Protein AF-A0A925AZQ9-F1 (afdb_monomer_lite)

Sequence (513 aa):
MSLEEAVDRLRGKPGSKITVWVKRKKWPEPHKFTLTRAIIKIQSVASRLLASSVGYVRIKNFQANTFDDLHQHLDQLRRKNKGELKGLVLDLRNNPGGLLDQAILVSDRFIDRGPLVITVGEGNRKRDVKSAHSQGTEAPYPMAVLVNSGSASASEIVAGALKNHDRAVIVGQQTFGKGSVQVLYDFKDHSALKLTIAQYLTPGDISIQGVGITPDVAVQPASIEGHDVHVLVADDAMREKDLEHHLDVPQIVRESEEVVEATKPAASSTPSVTIVHLAEATKDDDNKPQSDDDSDAPNEFVYDFDVQLGHDLVTNARSADRKKIIADSKAVFLQRAEEQESRVVRKLETLGVDWSTAAKDIEKNARADVSVDLAMSAPGGEAGKPVLAGETVTFTATVRNTGNSVLHRVYGISQSENPLFKNLEFPFGKLAPGASRTWTTEVKLPREMSARADEVTLTVGDQQQRVTGLKTALVVSIDEQKKPRFAYSMWIDDRAAGNGDGVLQVGEKVNLM

pLDDT: mean 84.39, std 16.72, range [23.28, 98.75]

Secondary structure (DSSP, 8-state):
--HHHHHHHH--STT-EEEEEE--TT-SSPEEEEEEP-------EEEEE-GGGEEEEEE-SB-TTHHHHHHHHHHHHHHHHTS--SEEEEE-TT---B-HHHHHHHHHTT--SEEEEEEEEGGG--EEEEEE-STTPPP---EEEEE-TT--THHHHHHHHHHHTT--EEEESPP----EEEEEEE-TTS-EEEEEEEEEEETTTEE-TTT----SEEEEEEEEETTEEESS-S--S--GGGSTTPPPPP--S---TTSTTT-SS-S-SS-SEEEEEE----TT-SS----TTGGGS--PPP--HHHHHHHHHHHH-SSS-HHHHHHHHHHHHHHHHHHHHHHHHHHHHHTT---PPPPS---TT----EEEEEEEE-TTPPTTSPEETTSEEEEEEEEEE-SSS-EEEEEEEEE-SSGGGSS-EEEEEEE-TT-EEEEEEEEEPPTTPPSEEEEEEEEEE-TTS-S-SEEEEEEEEEEPP----------EE-TTTS-SSS---TT--PEE-

Foldseek 3Di:
DDPVVVVVLVDDDAQDKDWDFDDDPPDPGTDIDIDGHHDDDLLQKDWDQDPPQEIEMEGQEQDPCSLVSVVVRLVVSCVVSVHAGQEYEYEQELYAYYDLVSLLSLLLQADAWDFLKWKAFPPSPDIDTRIHHNPNHGDLAAYEYEYAQNRHDSSLSSVLSCVVRLQYFYEEYFYQQQQWDWDWDADPVRDIDTDTGIGMAGPVRHHSHLNGDGGLEYEAEWEDDQQQTDQPDRDLDHHLVNDDPGDDDDPPPDPDVVCVVVPPPPDPPDHNHYAYAYDDDDVPPPDDDPDPPPSPDPPDDDCDPRVVLRVQLSSQAPGSRNVSSCVSCVVVRVVNRVVRVVVVQVSCVVSVARQDDDDPDDDDQWAFDKDKDKAKDWVPDDGPDADEAQTKMKIKMKMFGQTQAKFAQKKKAKPKPDSQQGGRIGGNGIHHHGDMDMGMDMTGGHQADAWDKMKIKIQIAGPVRSRPDDIDIDIHTYHHDDDPDDDDDWQKPCPPFHDRPRDDDPPTDIDTD

Radius of gyration: 27.96 Å; chains: 1; bounding box: 71×74×71 Å

Structure (mmCIF, N/CA/C/O backbone):
data_AF-A0A925AZQ9-F1
#
_entry.id   AF-A0A925AZQ9-F1
#
loop_
_atom_site.group_PDB
_atom_site.id
_atom_site.type_symbol
_atom_site.label_atom_id
_atom_site.label_alt_id
_atom_site.label_comp_id
_atom_site.label_asym_id
_atom_site.label_entity_id
_atom_site.label_seq_id
_atom_site.pdbx_PDB_ins_code
_atom_site.Cartn_x
_atom_site.Cartn_y
_atom_site.Cartn_z
_atom_site.occupancy
_atom_site.B_iso_or_equiv
_atom_site.auth_seq_id
_atom_site.auth_comp_id
_atom_site.auth_asym_id
_atom_site.auth_atom_id
_atom_site.pdbx_PDB_model_num
ATOM 1 N N . MET A 1 1 ? 10.868 35.696 13.164 1.00 69.81 1 MET A N 1
ATOM 2 C CA . MET A 1 1 ? 9.933 34.794 13.854 1.00 69.81 1 MET A CA 1
ATOM 3 C C . MET A 1 1 ? 10.154 33.416 13.281 1.00 69.81 1 MET A C 1
ATOM 5 O O . MET A 1 1 ? 10.025 33.275 12.067 1.00 69.81 1 MET A O 1
ATOM 9 N N . SER A 1 2 ? 10.550 32.458 14.114 1.00 75.19 2 SER A N 1
ATOM 10 C CA . SER A 1 2 ? 10.590 31.046 13.720 1.00 75.19 2 SER A CA 1
ATOM 11 C C . SER A 1 2 ? 9.164 30.496 13.563 1.00 75.19 2 SER A C 1
ATOM 13 O O . SER A 1 2 ? 8.198 31.118 14.010 1.00 75.19 2 SER A O 1
ATOM 15 N N . LEU A 1 3 ? 9.007 29.339 12.914 1.00 64.19 3 LEU A N 1
ATOM 16 C CA . LEU A 1 3 ? 7.699 28.682 12.801 1.00 64.19 3 LEU A CA 1
ATOM 17 C C . LEU A 1 3 ? 7.110 28.376 14.186 1.00 64.19 3 LEU A C 1
ATOM 19 O O . LEU A 1 3 ? 5.935 28.631 14.429 1.00 64.19 3 LEU A O 1
ATOM 23 N N . GLU A 1 4 ? 7.945 27.898 15.101 1.00 71.25 4 GLU A N 1
ATOM 24 C CA . GLU A 1 4 ? 7.558 27.544 16.466 1.00 71.25 4 GLU A CA 1
ATOM 25 C C . GLU A 1 4 ? 7.037 28.762 17.246 1.00 71.25 4 GLU A C 1
ATOM 27 O O . GLU A 1 4 ? 5.919 28.741 17.758 1.00 71.25 4 GLU A O 1
ATOM 32 N N . GLU A 1 5 ? 7.753 29.892 17.192 1.00 75.44 5 GLU A N 1
ATOM 33 C CA . GLU A 1 5 ? 7.300 31.158 17.787 1.00 75.44 5 GLU A CA 1
ATOM 34 C C . GLU A 1 5 ? 5.970 31.649 17.192 1.00 75.44 5 GLU A C 1
ATOM 36 O O . GLU A 1 5 ? 5.147 32.259 17.885 1.00 75.44 5 GLU A O 1
ATOM 41 N N . ALA A 1 6 ? 5.755 31.419 15.893 1.00 79.00 6 ALA A N 1
ATOM 42 C CA . ALA A 1 6 ? 4.503 31.761 15.231 1.00 79.00 6 ALA A CA 1
ATOM 43 C C . ALA A 1 6 ? 3.353 30.897 15.760 1.00 79.00 6 ALA A C 1
ATOM 45 O O . ALA A 1 6 ? 2.303 31.432 16.122 1.00 79.00 6 ALA A O 1
ATOM 46 N N . VAL A 1 7 ? 3.560 29.581 15.847 1.00 81.56 7 VAL A N 1
ATOM 47 C CA . VAL A 1 7 ? 2.577 28.611 16.346 1.00 81.56 7 VAL A CA 1
ATOM 48 C C . VAL A 1 7 ? 2.203 28.901 17.798 1.00 81.56 7 VAL A C 1
ATOM 50 O O . VAL A 1 7 ? 1.014 28.922 18.125 1.00 81.56 7 VAL A O 1
ATOM 53 N N . ASP A 1 8 ? 3.172 29.216 18.653 1.00 83.75 8 ASP A N 1
ATOM 54 C CA . ASP A 1 8 ? 2.912 29.536 20.059 1.00 83.75 8 ASP A CA 1
ATOM 55 C C . ASP A 1 8 ? 2.076 30.805 20.225 1.00 83.75 8 ASP A C 1
ATOM 57 O O . ASP A 1 8 ? 1.150 30.847 21.038 1.00 83.75 8 ASP A O 1
ATOM 61 N N . ARG A 1 9 ? 2.319 31.826 19.392 1.00 86.38 9 ARG A N 1
ATOM 62 C CA . ARG A 1 9 ? 1.476 33.033 19.350 1.00 86.38 9 ARG A CA 1
ATOM 63 C C . ARG A 1 9 ? 0.076 32.741 18.812 1.00 86.38 9 ARG A C 1
ATOM 65 O O . ARG A 1 9 ? -0.893 33.360 19.268 1.00 86.38 9 ARG A O 1
ATOM 72 N N . LEU A 1 10 ? -0.047 31.819 17.852 1.00 88.31 10 LEU A N 1
ATOM 73 C CA . LEU A 1 10 ? -1.330 31.366 17.306 1.00 88.31 10 LEU A CA 1
ATOM 74 C C . LEU A 1 10 ? -2.154 30.596 18.348 1.00 88.31 10 LEU A C 1
ATOM 76 O O . LEU A 1 10 ? -3.374 30.773 18.411 1.00 88.31 10 LEU A O 1
ATOM 80 N N . ARG A 1 11 ? -1.511 29.809 19.215 1.00 87.00 11 ARG A N 1
ATOM 81 C CA . ARG A 1 11 ? -2.150 29.073 20.317 1.00 87.00 11 ARG A CA 1
ATOM 82 C C . ARG A 1 11 ? -2.570 29.998 21.467 1.00 87.00 11 ARG A C 1
ATOM 84 O O . ARG A 1 11 ? -2.175 31.155 21.566 1.00 87.00 11 ARG A O 1
ATOM 91 N N . GLY A 1 12 ? -3.494 29.520 22.298 1.00 90.06 12 GLY A N 1
ATOM 92 C CA . GLY A 1 12 ? -4.043 30.279 23.422 1.00 90.06 12 GLY A CA 1
ATOM 93 C C . GLY A 1 12 ? -5.371 29.713 23.914 1.00 90.06 12 GLY A C 1
ATOM 94 O O . GLY A 1 12 ? -5.919 28.781 23.328 1.00 90.06 12 GLY A O 1
ATOM 95 N N . LYS A 1 13 ? -5.908 30.291 24.993 1.00 90.88 13 LYS A N 1
ATOM 96 C CA . LYS A 1 13 ? -7.135 29.803 25.639 1.00 90.88 13 LYS A CA 1
ATOM 97 C C . LYS A 1 13 ? -8.304 29.721 24.636 1.00 90.88 13 LYS A C 1
ATOM 99 O O . LYS A 1 13 ? -8.542 30.712 23.934 1.00 90.88 13 LYS A O 1
ATOM 104 N N . PRO A 1 14 ? -9.061 28.608 24.582 1.00 90.62 14 PRO A N 1
ATOM 105 C CA . PRO A 1 14 ? -10.276 28.524 23.775 1.00 90.62 14 PRO A CA 1
ATOM 106 C C . PRO A 1 14 ? -11.231 29.695 24.056 1.00 90.62 14 PRO A C 1
ATOM 108 O O . PRO A 1 14 ? -11.386 30.123 25.199 1.00 90.62 14 PRO A O 1
ATOM 111 N N . GLY A 1 15 ? -11.828 30.249 23.003 1.00 91.19 15 GLY A N 1
ATOM 112 C CA . GLY A 1 15 ? -12.680 31.440 23.034 1.00 91.19 15 GLY A CA 1
ATOM 113 C C . GLY A 1 15 ? -11.932 32.780 22.994 1.00 91.19 15 GLY A C 1
ATOM 114 O O . GLY A 1 15 ? -12.555 33.811 22.746 1.00 91.19 15 GLY A O 1
ATOM 115 N N . SER A 1 16 ? -10.609 32.805 23.201 1.00 95.38 16 SER A N 1
ATOM 116 C CA . SER A 1 16 ? -9.822 34.039 23.054 1.00 95.38 16 SER A CA 1
ATOM 117 C C . SER A 1 16 ? -9.673 34.440 21.583 1.00 95.38 16 SER A C 1
ATOM 119 O O . SER A 1 16 ? -9.720 33.598 20.688 1.00 95.38 16 SER A O 1
ATOM 121 N N . LYS A 1 17 ? -9.474 35.734 21.319 1.00 94.81 17 LYS A N 1
ATOM 122 C CA . LYS A 1 17 ? -9.283 36.253 19.960 1.00 94.81 17 LYS A CA 1
ATOM 123 C C . LYS A 1 17 ? -7.802 36.386 19.620 1.00 94.81 17 LYS A C 1
ATOM 125 O O . LYS A 1 17 ? -6.981 36.684 20.486 1.00 94.81 17 LYS A O 1
ATOM 130 N N . ILE A 1 18 ? -7.481 36.215 18.346 1.00 94.50 18 ILE A N 1
ATOM 131 C CA . ILE A 1 18 ? -6.175 36.516 17.769 1.00 94.50 18 ILE A CA 1
ATOM 132 C C . ILE A 1 18 ? -6.354 37.281 16.464 1.00 94.50 18 ILE A C 1
ATOM 134 O O . ILE A 1 18 ? -7.295 37.042 15.713 1.00 94.50 18 ILE A O 1
ATOM 138 N N . THR A 1 19 ? -5.455 38.223 16.203 1.00 94.56 19 THR A N 1
ATOM 139 C CA . THR A 1 19 ? -5.365 38.900 14.911 1.00 94.56 19 THR A CA 1
ATOM 140 C C . THR A 1 19 ? -4.221 38.302 14.105 1.00 94.56 19 THR A C 1
ATOM 142 O O . THR A 1 19 ? -3.089 38.298 14.580 1.00 94.56 19 THR A O 1
ATOM 145 N N . VAL A 1 20 ? -4.500 37.875 12.876 1.00 92.69 20 VAL A N 1
ATOM 146 C CA . VAL A 1 20 ? -3.485 37.458 11.900 1.00 92.69 20 VAL A CA 1
ATOM 147 C C . VAL A 1 20 ? -3.567 38.335 10.655 1.00 92.69 20 VAL A C 1
ATOM 149 O O . VAL A 1 20 ? -4.651 38.753 10.250 1.00 92.69 20 VAL A O 1
ATOM 152 N N . TRP A 1 21 ? -2.419 38.629 10.050 1.00 90.31 21 TRP A N 1
ATOM 153 C CA . TRP A 1 21 ? -2.337 39.344 8.778 1.00 90.31 21 TRP A CA 1
ATOM 154 C C . TRP A 1 21 ? -1.958 38.353 7.681 1.00 90.31 21 TRP A C 1
ATOM 156 O O . TRP A 1 21 ? -0.914 37.713 7.766 1.00 90.31 21 TRP A O 1
ATOM 166 N N . VAL A 1 22 ? -2.803 38.207 6.661 1.00 89.19 22 VAL A N 1
ATOM 167 C CA . VAL A 1 22 ? -2.626 37.212 5.592 1.00 89.19 22 VAL A CA 1
ATOM 168 C C . VAL A 1 22 ? -2.345 37.921 4.274 1.00 89.19 22 VAL A C 1
ATOM 170 O O . VAL A 1 22 ? -3.140 38.749 3.830 1.00 89.19 22 VAL A O 1
ATOM 173 N N . LYS A 1 23 ? -1.234 37.571 3.618 1.00 84.50 23 LYS A N 1
ATOM 174 C CA . LYS A 1 23 ? -0.902 38.016 2.258 1.00 84.50 23 LYS A CA 1
ATOM 175 C C . LYS A 1 23 ? -1.227 36.901 1.265 1.00 84.50 23 LYS A C 1
ATOM 177 O O . LYS A 1 23 ? -0.815 35.763 1.456 1.00 84.50 23 LYS A O 1
ATOM 182 N N .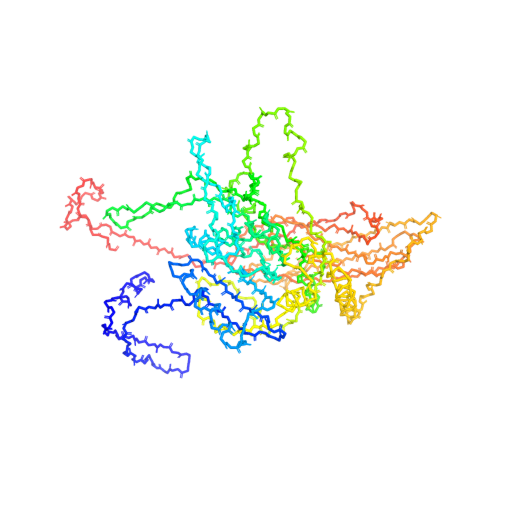 ARG A 1 24 ? -1.955 37.220 0.193 1.00 85.94 24 ARG A N 1
ATOM 183 C CA . ARG A 1 24 ? -2.268 36.291 -0.909 1.00 85.94 24 ARG A CA 1
ATOM 184 C C . ARG A 1 24 ? -1.699 36.839 -2.214 1.00 85.94 24 ARG A C 1
ATOM 186 O O . ARG A 1 24 ? -1.595 38.050 -2.364 1.00 85.94 24 ARG A O 1
ATOM 193 N N . LYS A 1 25 ? -1.395 35.971 -3.188 1.00 80.81 25 LYS A N 1
ATOM 194 C CA . LYS A 1 25 ? -0.791 36.359 -4.486 1.00 80.81 25 LYS A CA 1
ATOM 195 C C . LYS A 1 25 ? -1.572 37.452 -5.237 1.00 80.81 25 LYS A C 1
ATOM 197 O O . LYS A 1 25 ? -0.973 38.242 -5.950 1.00 80.81 25 LYS A O 1
ATOM 202 N N . LYS A 1 26 ? -2.900 37.500 -5.071 1.00 88.06 26 LYS A N 1
ATOM 203 C CA . LYS A 1 26 ? -3.792 38.492 -5.699 1.00 88.06 26 LYS A CA 1
ATOM 204 C C . LYS A 1 26 ? -4.042 39.745 -4.844 1.00 88.06 26 LYS A C 1
ATOM 206 O O . LYS A 1 26 ? -4.837 40.585 -5.249 1.00 88.06 26 LYS A O 1
ATOM 211 N N . TRP A 1 27 ? -3.441 39.858 -3.658 1.00 88.56 27 TRP A N 1
ATOM 212 C CA . TRP A 1 27 ? -3.649 40.998 -2.762 1.00 88.56 27 TRP A CA 1
ATOM 213 C C . TRP A 1 27 ? -2.422 41.913 -2.747 1.00 88.56 27 TRP A C 1
ATOM 215 O O . TRP A 1 27 ? -1.321 41.423 -2.483 1.00 88.56 27 TRP A O 1
ATOM 225 N N . PRO A 1 28 ? -2.600 43.225 -2.997 1.00 84.25 28 PRO A N 1
ATOM 226 C CA . PRO A 1 28 ? -1.496 44.181 -2.973 1.00 84.25 28 PRO A CA 1
ATOM 227 C C . PRO A 1 28 ? -0.906 44.337 -1.563 1.00 84.25 28 PRO A C 1
ATOM 229 O O . PRO A 1 28 ? 0.305 44.483 -1.422 1.00 84.25 28 PRO A O 1
ATOM 232 N N . GLU A 1 29 ? -1.732 44.202 -0.519 1.00 90.69 29 GLU A N 1
ATOM 233 C CA . GLU A 1 29 ? -1.330 44.314 0.888 1.00 90.69 29 GLU A CA 1
ATOM 234 C C . GLU A 1 29 ? -1.871 43.149 1.744 1.00 90.69 29 GLU A C 1
ATOM 236 O O . GLU A 1 29 ? -2.897 42.543 1.400 1.00 90.69 29 GLU A O 1
ATOM 241 N N . PRO A 1 30 ? -1.209 42.791 2.865 1.00 91.56 30 PRO A N 1
ATOM 242 C CA . PRO A 1 30 ? -1.745 41.828 3.823 1.00 91.56 30 PRO A CA 1
ATOM 243 C C . PRO A 1 30 ? -3.085 42.300 4.396 1.00 91.56 30 PRO A C 1
ATOM 245 O O . PRO A 1 30 ? -3.237 43.462 4.757 1.00 91.56 30 PRO A O 1
ATOM 248 N N . HIS A 1 31 ? -4.049 41.394 4.530 1.00 92.62 31 HIS A N 1
ATOM 249 C CA . HIS A 1 31 ? -5.352 41.706 5.120 1.00 92.62 31 HIS A CA 1
ATOM 250 C C . HIS A 1 31 ? -5.458 41.166 6.543 1.00 92.62 31 HIS A C 1
ATOM 252 O O . HIS A 1 31 ? -4.963 40.079 6.848 1.00 92.62 31 HIS A O 1
ATOM 258 N N . LYS A 1 32 ? -6.135 41.927 7.405 1.00 94.38 32 LYS A N 1
ATOM 259 C CA . LYS A 1 32 ? -6.333 41.613 8.821 1.00 94.38 32 LYS A CA 1
ATOM 260 C C . LYS A 1 32 ? -7.513 40.659 9.022 1.00 94.38 32 LYS A C 1
ATOM 262 O O . LYS A 1 32 ? -8.634 40.968 8.629 1.00 94.38 32 LYS A O 1
ATOM 267 N N . PHE A 1 33 ? -7.281 39.560 9.731 1.00 92.56 33 PHE A N 1
ATOM 268 C CA . PHE A 1 33 ? -8.297 38.601 10.159 1.00 92.56 33 PHE A CA 1
ATOM 269 C C . PHE A 1 33 ? -8.312 38.506 11.679 1.00 92.56 33 PHE A C 1
ATOM 271 O O . PHE A 1 33 ? -7.276 38.273 12.297 1.00 92.56 33 PHE A O 1
ATOM 278 N N . THR A 1 34 ? -9.490 38.663 12.286 1.00 94.12 34 THR A N 1
ATOM 279 C CA . THR A 1 34 ? -9.687 38.353 13.707 1.00 94.12 34 THR A CA 1
ATOM 280 C C . THR A 1 34 ? -10.293 36.962 13.812 1.00 94.12 34 THR A C 1
ATOM 282 O O . THR A 1 34 ? -11.435 36.760 13.407 1.00 94.12 34 THR A O 1
ATOM 285 N N . LEU A 1 35 ? -9.532 36.017 14.351 1.00 92.50 35 LEU A N 1
ATOM 286 C CA . LEU A 1 35 ? -9.951 34.637 14.562 1.00 92.50 35 LEU A CA 1
ATOM 287 C C . LEU A 1 35 ? -10.274 34.418 16.040 1.00 92.50 35 LEU A C 1
ATOM 289 O O . LEU A 1 35 ? -9.642 35.005 16.921 1.00 92.50 35 LEU A O 1
ATOM 293 N N . THR A 1 36 ? -11.241 33.550 16.315 1.00 93.12 36 THR A N 1
ATOM 294 C CA . THR A 1 36 ? -11.527 33.068 17.669 1.00 93.12 36 THR A CA 1
ATOM 295 C C . THR A 1 36 ? -10.881 31.700 17.824 1.00 93.12 36 THR A C 1
ATOM 297 O O . THR A 1 36 ? -11.175 30.793 17.050 1.00 93.12 36 THR A O 1
ATOM 300 N N . ARG A 1 37 ? -10.001 31.542 18.814 1.00 91.38 37 ARG A N 1
ATOM 301 C CA . ARG A 1 37 ? -9.370 30.256 19.118 1.00 91.38 37 ARG A CA 1
ATOM 302 C C . ARG A 1 37 ? -10.439 29.258 19.548 1.00 91.38 37 ARG A C 1
ATOM 304 O O . ARG A 1 37 ? -11.276 29.575 20.390 1.00 91.38 37 ARG A O 1
ATOM 311 N N . ALA A 1 38 ? -10.388 28.050 19.016 1.00 81.56 38 ALA A N 1
ATOM 312 C CA . ALA A 1 38 ? -11.286 26.963 19.380 1.00 81.56 38 ALA A CA 1
ATOM 313 C C . ALA A 1 38 ? -10.473 25.696 19.642 1.00 81.56 38 ALA A C 1
ATOM 315 O O . ALA A 1 38 ? -9.345 25.568 19.169 1.00 81.56 38 ALA A O 1
ATOM 316 N N . ILE A 1 39 ? -11.052 24.759 20.393 1.00 76.94 39 ILE A N 1
ATOM 317 C CA . ILE A 1 39 ? -10.522 23.396 20.440 1.00 76.94 39 ILE A CA 1
ATOM 318 C C . ILE A 1 39 ? -10.808 22.783 19.071 1.00 76.94 39 ILE A C 1
ATOM 320 O O . ILE A 1 39 ? -11.969 22.576 18.716 1.00 76.94 39 ILE A O 1
ATOM 324 N N . ILE A 1 40 ? -9.756 22.531 18.298 1.00 67.31 40 ILE A N 1
ATOM 325 C CA . ILE A 1 40 ? -9.873 21.854 17.011 1.00 67.31 40 ILE A CA 1
ATOM 326 C C . ILE A 1 40 ? -10.076 20.370 17.307 1.00 67.31 40 ILE A C 1
ATOM 328 O O . ILE A 1 40 ? -9.189 19.710 17.842 1.00 67.31 40 ILE A O 1
ATOM 332 N N . LYS A 1 41 ? -11.265 19.852 16.988 1.00 62.69 41 LYS A N 1
ATOM 333 C CA . LYS A 1 41 ? -11.512 18.411 16.960 1.00 62.69 41 LYS A CA 1
ATOM 334 C C . LYS A 1 41 ? -11.164 17.918 15.565 1.00 62.69 41 LYS A C 1
ATOM 336 O O . LYS A 1 41 ? -11.919 18.159 14.626 1.00 62.69 41 LYS A O 1
ATOM 341 N N . ILE A 1 42 ? -10.019 17.264 15.431 1.00 67.88 42 ILE A N 1
ATOM 342 C CA . ILE A 1 42 ? -9.674 16.565 14.197 1.00 67.88 42 ILE A CA 1
ATOM 343 C C . ILE A 1 42 ? -10.593 15.343 14.136 1.00 67.88 42 ILE A C 1
ATOM 345 O O . ILE A 1 42 ? -10.529 14.478 15.003 1.00 67.88 42 ILE A O 1
ATOM 349 N N . GLN A 1 43 ? -11.502 15.296 13.161 1.00 75.00 43 GLN A N 1
ATOM 350 C CA . GLN A 1 43 ? -12.379 14.137 12.987 1.00 75.00 43 GLN A CA 1
ATOM 351 C C . GLN A 1 43 ? -11.533 12.938 12.552 1.00 75.00 43 GLN A C 1
ATOM 353 O O . GLN A 1 43 ? -11.085 12.865 11.406 1.00 75.00 43 GLN A O 1
ATOM 358 N N . SER A 1 44 ? -11.300 12.021 13.490 1.00 84.44 44 SER A N 1
ATOM 359 C CA . SER A 1 44 ? -10.512 10.809 13.257 1.00 84.44 44 SER A CA 1
ATOM 360 C C . SER A 1 44 ? -11.309 9.731 12.518 1.00 84.44 44 SER A C 1
ATOM 362 O O . SER A 1 44 ? -10.714 8.899 11.835 1.00 84.44 44 SER A O 1
ATOM 364 N N . VAL A 1 45 ? -12.646 9.787 12.588 1.00 94.50 45 VAL A N 1
ATOM 365 C CA . VAL A 1 45 ? -13.559 8.826 11.962 1.00 94.50 45 VAL A CA 1
ATOM 366 C C . VAL A 1 45 ? -14.504 9.521 10.982 1.00 94.50 45 VAL A C 1
ATOM 368 O O . VAL A 1 45 ? -15.038 10.593 11.255 1.00 94.50 45 VAL A O 1
ATOM 371 N N . ALA A 1 46 ? -14.725 8.894 9.829 1.00 93.38 46 ALA A N 1
ATOM 372 C CA . ALA A 1 46 ? -15.756 9.272 8.868 1.00 93.38 46 ALA A CA 1
ATOM 373 C C . ALA A 1 46 ? -16.542 8.030 8.437 1.00 93.38 46 ALA A C 1
ATOM 375 O O . ALA A 1 46 ? -16.003 6.928 8.422 1.00 93.38 46 ALA A O 1
ATOM 376 N N . SER A 1 47 ? -17.811 8.188 8.054 1.00 96.12 47 SER A N 1
ATOM 377 C CA . SER A 1 47 ? -18.642 7.048 7.651 1.00 96.12 47 SER A CA 1
ATOM 378 C C . SER A 1 47 ? -19.619 7.371 6.531 1.00 96.12 47 SER A C 1
ATOM 380 O O . SER A 1 47 ? -20.173 8.473 6.489 1.00 96.12 47 SER A O 1
ATOM 382 N N . ARG A 1 48 ? -19.947 6.373 5.711 1.00 96.44 48 ARG A N 1
ATOM 383 C CA . ARG A 1 48 ? -20.973 6.458 4.668 1.00 96.44 48 ARG A CA 1
ATOM 384 C C . ARG A 1 48 ? -21.760 5.154 4.584 1.00 96.44 48 ARG A C 1
ATOM 386 O O . ARG A 1 48 ? -21.191 4.082 4.731 1.00 96.44 48 ARG A O 1
ATOM 393 N N . LEU A 1 49 ? -23.068 5.243 4.348 1.00 97.56 49 LEU A N 1
ATOM 394 C CA . LEU A 1 49 ? -23.870 4.067 4.011 1.00 97.56 49 LEU A CA 1
ATOM 395 C C . LEU A 1 49 ? -23.750 3.836 2.503 1.00 97.56 49 LEU A C 1
ATOM 397 O O . LEU A 1 49 ? -24.080 4.729 1.718 1.00 97.56 49 LEU A O 1
ATOM 401 N N . LEU A 1 50 ? -23.238 2.673 2.120 1.00 97.38 50 LEU A N 1
ATOM 402 C CA . LEU A 1 50 ? -23.139 2.224 0.737 1.00 97.38 50 LEU A CA 1
ATOM 403 C C . LEU A 1 50 ? -24.412 1.465 0.334 1.00 97.38 50 LEU A C 1
ATOM 405 O O . LEU A 1 50 ? -25.305 1.211 1.149 1.00 97.38 50 LEU A O 1
ATOM 409 N N . ALA A 1 51 ? -24.497 1.097 -0.944 1.00 94.88 51 ALA A N 1
ATOM 410 C CA . ALA A 1 51 ? -25.565 0.236 -1.437 1.00 94.88 51 ALA A CA 1
ATOM 411 C C . ALA A 1 51 ? -25.595 -1.112 -0.688 1.00 94.88 51 ALA A C 1
ATOM 413 O O . ALA A 1 51 ? -24.610 -1.528 -0.075 1.00 94.88 51 ALA A O 1
ATOM 414 N N . SER A 1 52 ? -26.734 -1.806 -0.751 1.00 95.75 52 SER A N 1
ATOM 415 C CA . SER A 1 52 ? -26.914 -3.140 -0.152 1.00 95.75 52 SER A CA 1
ATOM 416 C C . SER A 1 52 ? -26.729 -3.197 1.371 1.00 95.75 52 SER A C 1
ATOM 418 O O . SER A 1 52 ? -26.362 -4.239 1.906 1.00 95.75 52 SER A O 1
ATOM 420 N N . SER A 1 53 ? -27.030 -2.102 2.081 1.00 96.94 53 SER A N 1
ATOM 421 C CA . SER A 1 53 ? -26.940 -2.024 3.551 1.00 96.94 53 SER A CA 1
ATOM 422 C C . SER A 1 53 ? -25.524 -2.241 4.098 1.00 96.94 53 SER A C 1
ATOM 424 O O . SER A 1 53 ? -25.357 -2.750 5.207 1.00 96.94 53 SER A O 1
ATOM 426 N N . VAL A 1 54 ? -24.506 -1.862 3.324 1.00 98.31 54 VAL A N 1
ATOM 427 C CA . VAL A 1 54 ? -23.099 -1.968 3.723 1.00 98.31 54 VAL A CA 1
ATOM 428 C C . VAL A 1 54 ? -22.630 -0.649 4.326 1.00 98.31 54 VAL A C 1
ATOM 430 O O . VAL A 1 54 ? -22.772 0.414 3.722 1.00 98.31 54 VAL A O 1
ATOM 433 N N . GLY A 1 55 ? -22.058 -0.705 5.525 1.00 98.31 55 GLY A N 1
ATOM 434 C CA . GLY A 1 55 ? -21.378 0.437 6.123 1.00 98.31 55 GLY A CA 1
ATOM 435 C C . GLY A 1 55 ? -19.983 0.620 5.530 1.00 98.31 55 GLY A C 1
ATOM 436 O O . GLY A 1 55 ? -19.261 -0.349 5.330 1.00 98.31 55 GLY A O 1
ATOM 437 N N . TYR A 1 56 ? -19.582 1.861 5.296 1.00 98.56 56 TYR A N 1
ATOM 438 C CA . TYR A 1 56 ? -18.188 2.248 5.112 1.00 98.56 56 TYR A CA 1
ATOM 439 C C . TYR A 1 56 ? -17.780 3.128 6.285 1.00 98.56 56 TYR A C 1
ATOM 441 O O . TYR A 1 56 ? -18.480 4.097 6.598 1.00 98.56 56 TYR A O 1
ATOM 449 N N . VAL A 1 57 ? -16.658 2.807 6.920 1.00 98.31 57 VAL A N 1
ATOM 450 C CA . VAL A 1 57 ? -16.069 3.600 7.997 1.00 98.31 57 VAL A CA 1
ATOM 451 C C . VAL A 1 57 ? -14.583 3.762 7.727 1.00 98.31 57 VAL A C 1
ATOM 453 O O . VAL A 1 57 ? -13.895 2.775 7.517 1.00 98.31 57 VAL A O 1
ATOM 456 N N . ARG A 1 58 ? -14.080 4.992 7.772 1.00 97.56 58 ARG A N 1
ATOM 457 C CA . ARG A 1 58 ? -12.655 5.306 7.656 1.00 97.56 58 ARG A CA 1
ATOM 458 C C . ARG A 1 58 ? -12.134 5.818 8.984 1.00 97.56 58 ARG A C 1
ATOM 460 O O . ARG A 1 58 ? -12.716 6.758 9.522 1.00 97.56 58 ARG A O 1
ATOM 467 N N . ILE A 1 59 ? -11.032 5.247 9.464 1.00 97.44 59 ILE A N 1
ATOM 468 C CA . ILE A 1 59 ? -10.283 5.757 10.617 1.00 97.44 59 ILE A CA 1
ATOM 469 C C . ILE A 1 59 ? -8.966 6.324 10.092 1.00 97.44 59 ILE A C 1
ATOM 471 O O . ILE A 1 59 ? -8.150 5.589 9.542 1.00 97.44 59 ILE A O 1
ATOM 475 N N . LYS A 1 60 ? -8.760 7.632 10.246 1.00 92.38 60 LYS A N 1
ATOM 476 C CA . LYS A 1 60 ? -7.574 8.348 9.750 1.00 92.38 60 LYS A CA 1
ATOM 477 C C . LYS A 1 60 ? -6.363 8.229 10.663 1.00 92.38 60 LYS A C 1
ATOM 479 O O . LYS A 1 60 ? -5.234 8.208 10.194 1.00 92.38 60 LYS A O 1
ATOM 484 N N . ASN A 1 61 ? -6.613 8.245 11.963 1.00 91.75 61 ASN A N 1
ATOM 485 C CA . ASN A 1 61 ? -5.623 8.138 13.021 1.00 91.75 61 ASN A CA 1
ATOM 486 C C . ASN A 1 61 ? -6.315 7.667 14.303 1.00 91.75 61 ASN A C 1
ATOM 488 O O . ASN A 1 61 ? -7.533 7.780 14.442 1.00 91.75 61 ASN A O 1
ATOM 492 N N . PHE A 1 62 ? -5.538 7.135 15.239 1.00 93.12 62 PHE A N 1
ATOM 493 C CA . PHE A 1 62 ? -6.039 6.688 16.535 1.00 93.12 62 PHE A CA 1
ATOM 494 C C . PHE A 1 62 ? -5.796 7.774 17.587 1.00 93.12 62 PHE A C 1
ATOM 496 O O . PHE A 1 62 ? -4.701 7.909 18.133 1.00 93.12 62 PHE A O 1
ATOM 503 N N . GLN A 1 63 ? -6.829 8.563 17.858 1.00 89.81 63 GLN A N 1
ATOM 504 C CA . GLN A 1 63 ? -6.864 9.631 18.856 1.00 89.81 63 GLN A CA 1
ATOM 505 C C . GLN A 1 63 ? -7.747 9.240 20.040 1.00 89.81 63 GLN A C 1
ATOM 507 O O . GLN A 1 63 ? -8.497 8.274 19.977 1.00 89.81 63 GLN A O 1
ATOM 512 N N . ALA A 1 64 ? -7.692 10.013 21.124 1.00 86.81 64 ALA A N 1
ATOM 513 C CA . ALA A 1 64 ? -8.339 9.673 22.393 1.00 86.81 64 ALA A CA 1
ATOM 514 C C . ALA A 1 64 ? -9.855 9.388 22.309 1.00 86.81 64 ALA A C 1
ATOM 516 O O . ALA A 1 64 ? -10.376 8.694 23.175 1.00 86.81 64 ALA A O 1
ATOM 517 N N . ASN A 1 65 ? -10.559 9.905 21.298 1.00 89.94 65 ASN A N 1
ATOM 518 C CA . ASN A 1 65 ? -11.997 9.712 21.095 1.00 89.94 65 ASN A CA 1
ATOM 519 C C . ASN A 1 65 ? -12.346 8.802 19.901 1.00 89.94 65 ASN A C 1
ATOM 521 O O . ASN A 1 65 ? -13.518 8.702 19.549 1.00 89.94 65 ASN A O 1
ATOM 525 N N . THR A 1 66 ? -11.369 8.156 19.257 1.00 94.38 66 THR A N 1
ATOM 526 C CA . THR A 1 66 ? -11.605 7.359 18.041 1.00 94.38 66 THR A CA 1
ATOM 527 C C . THR A 1 66 ? -12.610 6.232 18.263 1.00 94.38 66 THR A C 1
ATOM 529 O O . THR A 1 66 ? -13.468 6.014 17.410 1.00 94.38 66 THR A O 1
ATOM 532 N N . PHE A 1 67 ? -12.551 5.534 19.400 1.00 96.00 67 PHE A N 1
ATOM 533 C CA . PHE A 1 67 ? -13.520 4.486 19.725 1.00 96.00 67 PHE A CA 1
ATOM 534 C C . PHE A 1 67 ? -14.951 5.027 19.876 1.00 96.00 67 PHE A C 1
ATOM 536 O O . PHE A 1 67 ? -15.885 4.469 19.297 1.00 96.00 67 PHE A O 1
ATOM 543 N N . ASP A 1 68 ? -15.124 6.130 20.606 1.00 95.00 68 ASP A N 1
ATOM 544 C CA . ASP A 1 68 ? -16.440 6.744 20.813 1.00 95.00 68 ASP A CA 1
ATOM 545 C C . ASP A 1 68 ? -17.019 7.271 19.494 1.00 95.00 68 ASP A C 1
ATOM 547 O O . ASP A 1 68 ? -18.199 7.062 19.199 1.00 95.00 68 ASP A O 1
ATOM 551 N N . ASP A 1 69 ? -16.182 7.907 18.669 1.00 94.94 69 ASP A N 1
ATOM 552 C CA . ASP A 1 69 ? -16.563 8.374 17.339 1.00 94.94 69 ASP A CA 1
ATOM 553 C C . ASP A 1 69 ? -16.973 7.182 16.452 1.00 94.94 69 ASP A C 1
ATOM 555 O O . ASP A 1 69 ? -18.038 7.212 15.831 1.00 94.94 69 ASP A O 1
ATOM 559 N N . LEU A 1 70 ? -16.190 6.094 16.433 1.00 97.19 70 LEU A N 1
ATOM 560 C CA . LEU A 1 70 ? -16.527 4.862 15.709 1.00 97.19 70 LEU A CA 1
ATOM 561 C C . LEU A 1 70 ? -17.892 4.319 16.138 1.00 97.19 70 LEU A C 1
ATOM 563 O O . LEU A 1 70 ? -18.732 4.023 15.285 1.00 97.19 70 LEU A O 1
ATOM 567 N N . HIS A 1 71 ? -18.132 4.219 17.445 1.00 96.12 71 HIS A N 1
ATOM 568 C CA . HIS A 1 71 ? -19.398 3.743 17.988 1.00 96.12 71 HIS A CA 1
ATOM 569 C C . HIS A 1 71 ? -20.578 4.601 17.508 1.00 96.12 71 HIS A C 1
ATOM 571 O O . HIS A 1 71 ? -21.571 4.073 17.000 1.00 96.12 71 HIS A O 1
ATOM 577 N N . GLN A 1 72 ? -20.445 5.929 17.580 1.00 96.50 72 GLN A N 1
ATOM 578 C CA . GLN A 1 72 ? -21.463 6.863 17.095 1.00 96.50 72 GLN A CA 1
ATOM 579 C C . GLN A 1 72 ? -21.704 6.730 15.587 1.00 96.50 72 GLN A C 1
ATOM 581 O O . GLN A 1 72 ? -22.851 6.775 15.135 1.00 96.50 72 GLN A O 1
ATOM 586 N N . HIS A 1 73 ? -20.647 6.555 14.796 1.00 97.38 73 HIS A N 1
ATOM 587 C CA . HIS A 1 73 ? -20.749 6.380 13.352 1.00 97.38 73 HIS A CA 1
ATOM 588 C C . HIS A 1 73 ? -21.456 5.069 12.978 1.00 97.38 73 HIS A C 1
ATOM 590 O O . HIS A 1 73 ? -22.332 5.081 12.111 1.00 97.38 73 HIS A O 1
ATOM 596 N N . LEU A 1 74 ? -21.167 3.961 13.666 1.00 97.88 74 LEU A N 1
ATOM 597 C CA . LEU A 1 74 ? -21.872 2.687 13.470 1.00 97.88 74 LEU A CA 1
ATOM 598 C C . LEU A 1 74 ? -23.366 2.799 13.822 1.00 97.88 74 LEU A C 1
ATOM 600 O O . LEU A 1 74 ? -24.222 2.361 13.050 1.00 97.88 74 LEU A O 1
ATOM 604 N N . ASP A 1 75 ? -23.698 3.472 14.926 1.00 97.31 75 ASP A N 1
ATOM 605 C CA . ASP A 1 75 ? -25.083 3.780 15.309 1.00 97.31 75 ASP A CA 1
ATOM 606 C C . ASP A 1 75 ? -25.814 4.605 14.242 1.00 97.31 75 ASP A C 1
ATOM 608 O O . ASP A 1 75 ? -26.958 4.315 13.876 1.00 97.31 75 ASP A O 1
ATOM 612 N N . GLN A 1 76 ? -25.159 5.640 13.713 1.00 97.62 76 GLN A N 1
ATOM 613 C CA . GLN A 1 76 ? -25.714 6.467 12.644 1.00 97.62 76 GLN A CA 1
ATOM 614 C C . GLN A 1 76 ? -25.951 5.659 11.366 1.00 97.62 76 GLN A C 1
ATOM 616 O O . GLN A 1 76 ? -26.977 5.854 10.709 1.00 97.62 76 GLN A O 1
ATOM 621 N N . LEU A 1 77 ? -25.034 4.755 11.011 1.00 98.06 77 LEU A N 1
ATOM 622 C CA . LEU A 1 77 ? -25.183 3.874 9.856 1.00 98.06 77 LEU A CA 1
ATOM 623 C C . LEU A 1 77 ? -26.383 2.933 10.022 1.00 98.06 77 LEU A C 1
ATOM 625 O O . LEU A 1 77 ? -27.216 2.883 9.116 1.00 98.06 77 LEU A O 1
ATOM 629 N N . ARG A 1 78 ? -26.548 2.281 11.183 1.00 97.44 78 ARG A N 1
ATOM 630 C CA . ARG A 1 78 ? -27.728 1.443 11.484 1.00 97.44 78 ARG A CA 1
ATOM 631 C C . ARG A 1 78 ? -29.036 2.229 11.400 1.00 97.44 78 ARG A C 1
ATOM 633 O O . ARG A 1 78 ? -29.995 1.785 10.768 1.00 97.44 78 ARG A O 1
ATOM 640 N N . ARG A 1 79 ? -29.073 3.441 11.970 1.00 97.50 79 ARG A N 1
ATOM 641 C CA . ARG A 1 79 ? -30.254 4.324 11.902 1.00 97.50 79 ARG A CA 1
ATOM 642 C C . ARG A 1 79 ? -30.596 4.712 10.464 1.00 97.50 79 ARG A C 1
ATOM 644 O O . ARG A 1 79 ? -31.758 4.624 10.077 1.00 97.50 79 ARG A O 1
ATOM 651 N N . LYS A 1 80 ? -29.600 5.101 9.657 1.00 96.62 80 LYS A N 1
ATOM 652 C CA . LYS A 1 80 ? -29.789 5.429 8.230 1.00 96.62 80 LYS A CA 1
ATOM 653 C C . LYS A 1 80 ? -30.252 4.218 7.421 1.00 96.62 80 LYS A C 1
ATOM 655 O O . LYS A 1 80 ? -31.110 4.361 6.556 1.00 96.62 80 LYS A O 1
ATOM 660 N N . ASN A 1 81 ? -29.716 3.041 7.732 1.00 97.06 81 ASN A N 1
ATOM 661 C CA . ASN A 1 81 ? -30.084 1.775 7.110 1.00 97.06 81 ASN A CA 1
ATOM 662 C C . ASN A 1 81 ? -31.462 1.252 7.562 1.00 97.06 81 ASN A C 1
ATOM 664 O O . ASN A 1 81 ? -32.028 0.377 6.914 1.00 97.06 81 ASN A O 1
ATOM 668 N N . LYS A 1 82 ? -32.020 1.810 8.647 1.00 96.25 82 LYS A N 1
ATOM 669 C CA . LYS A 1 82 ? -33.267 1.367 9.292 1.00 96.25 82 LYS A CA 1
ATOM 670 C C . LYS A 1 82 ? -33.205 -0.090 9.773 1.00 96.25 82 LYS A C 1
ATOM 672 O O . LYS A 1 82 ? -34.206 -0.799 9.737 1.00 96.25 82 LYS A O 1
ATOM 677 N N . GLY A 1 83 ? -32.030 -0.525 10.223 1.00 93.75 83 GLY A N 1
ATOM 678 C CA . GLY A 1 83 ? -31.791 -1.883 10.701 1.00 93.75 83 GLY A CA 1
ATOM 679 C C . GLY A 1 83 ? -30.309 -2.236 10.723 1.00 93.75 83 GLY A C 1
ATOM 680 O O . GLY A 1 83 ? -29.449 -1.390 10.459 1.00 93.75 83 GLY A O 1
ATOM 681 N N . GLU A 1 84 ? -30.024 -3.503 11.008 1.00 94.31 84 GLU A N 1
ATOM 682 C CA . GLU A 1 84 ? -28.659 -4.028 11.042 1.00 94.31 84 GLU A CA 1
ATOM 683 C C . GLU A 1 84 ? -27.964 -3.937 9.682 1.00 94.31 84 GLU A C 1
ATOM 685 O O . GLU A 1 84 ? -28.583 -4.098 8.624 1.00 94.31 84 GLU A O 1
ATOM 690 N N . LEU A 1 85 ? -26.660 -3.667 9.720 1.00 96.75 85 LEU A N 1
ATOM 691 C CA . LEU A 1 85 ? -25.826 -3.652 8.524 1.00 96.75 85 LEU A CA 1
ATOM 692 C C . LEU A 1 85 ? -25.649 -5.077 7.998 1.00 96.75 85 LEU A C 1
ATOM 694 O O . LEU A 1 85 ? -25.515 -6.029 8.764 1.00 96.75 85 LEU A O 1
ATOM 698 N N . LYS A 1 86 ? -25.614 -5.216 6.673 1.00 96.62 86 LYS A N 1
ATOM 699 C CA . LYS A 1 86 ? -25.324 -6.496 6.011 1.00 96.62 86 LYS A CA 1
ATOM 700 C C . LYS A 1 86 ? -23.830 -6.746 5.836 1.00 96.62 86 LYS A C 1
ATOM 702 O O . LYS A 1 86 ? -23.445 -7.875 5.568 1.00 96.62 86 LYS A O 1
ATOM 707 N N . GLY A 1 87 ? -23.004 -5.716 5.998 1.00 97.94 87 GLY A N 1
ATOM 708 C CA . GLY A 1 87 ? -21.553 -5.809 5.934 1.00 97.94 87 GLY A CA 1
ATOM 709 C C . GLY A 1 87 ? -20.882 -4.484 6.280 1.00 97.94 87 GLY A C 1
ATOM 710 O O . GLY A 1 87 ? -21.549 -3.447 6.374 1.00 97.94 87 GLY A O 1
ATOM 711 N N . LEU A 1 88 ? -19.564 -4.515 6.459 1.00 98.62 88 LEU A N 1
ATOM 712 C CA . LEU A 1 88 ? -18.759 -3.341 6.796 1.00 98.62 88 LEU A CA 1
ATOM 713 C C . LEU A 1 88 ? -17.437 -3.328 6.027 1.00 98.62 88 LEU A C 1
ATOM 715 O O . LEU A 1 88 ? -16.704 -4.313 6.026 1.00 98.62 88 LEU A O 1
ATOM 719 N N . VAL A 1 89 ? -17.105 -2.181 5.445 1.00 98.75 89 VAL A N 1
ATOM 720 C CA . VAL A 1 89 ? -15.766 -1.866 4.943 1.00 98.75 89 VAL A CA 1
ATOM 721 C C . VAL A 1 89 ? -15.118 -0.892 5.925 1.00 98.75 89 VAL A C 1
ATOM 723 O O . VAL A 1 89 ? -15.608 0.227 6.097 1.00 98.75 89 VAL A O 1
ATOM 726 N N . LEU A 1 90 ? -14.049 -1.328 6.591 1.00 98.75 90 LEU A N 1
ATOM 727 C CA . LEU A 1 90 ? -13.237 -0.512 7.493 1.00 98.75 90 LEU A CA 1
ATOM 728 C C . LEU A 1 90 ? -11.969 -0.058 6.766 1.00 98.75 90 LEU A C 1
ATOM 730 O O . LEU A 1 90 ? -11.109 -0.872 6.458 1.00 98.75 90 LEU A O 1
ATOM 734 N N . ASP A 1 91 ? -11.838 1.232 6.499 1.00 98.56 91 ASP A N 1
ATOM 735 C CA . ASP A 1 91 ? -10.701 1.801 5.783 1.00 98.56 91 ASP A CA 1
ATOM 736 C C . ASP A 1 91 ? -9.652 2.359 6.757 1.00 98.56 91 ASP A C 1
ATOM 738 O O . ASP A 1 91 ? -9.917 3.312 7.499 1.00 98.56 91 ASP A O 1
ATOM 742 N N . LEU A 1 92 ? -8.469 1.740 6.747 1.00 98.38 92 LEU A N 1
ATOM 743 C CA . LEU A 1 92 ? -7.276 2.120 7.507 1.00 98.38 92 LEU A CA 1
ATOM 744 C C . LEU A 1 92 ? -6.128 2.569 6.582 1.00 98.38 92 LEU A C 1
ATOM 746 O O . LEU A 1 92 ? -4.985 2.688 7.038 1.00 98.38 92 LEU A O 1
ATOM 750 N N . ARG A 1 93 ? -6.388 2.804 5.287 1.00 96.69 93 ARG A N 1
ATOM 751 C CA . ARG A 1 93 ? -5.374 3.280 4.335 1.00 96.69 93 ARG A CA 1
ATOM 752 C C . ARG A 1 93 ? -4.861 4.657 4.749 1.00 96.69 93 ARG A C 1
ATOM 754 O O . ARG A 1 93 ? -5.637 5.538 5.137 1.00 96.69 93 ARG A O 1
ATOM 761 N N . ASN A 1 94 ? -3.546 4.842 4.642 1.00 93.94 94 ASN A N 1
ATOM 762 C CA . ASN A 1 94 ? -2.823 6.054 5.039 1.00 93.94 94 ASN A CA 1
ATOM 763 C C . ASN A 1 94 ? -3.036 6.447 6.514 1.00 93.94 94 ASN A C 1
ATOM 765 O O . ASN A 1 94 ? -2.997 7.630 6.851 1.00 93.94 94 ASN A O 1
ATOM 769 N N . ASN A 1 95 ? -3.301 5.471 7.390 1.00 95.50 95 ASN A N 1
ATOM 770 C CA . ASN A 1 95 ? -3.405 5.686 8.830 1.00 95.50 95 ASN A CA 1
ATOM 771 C C . ASN A 1 95 ? -2.103 5.242 9.526 1.00 95.50 95 ASN A C 1
ATOM 773 O O . ASN A 1 95 ? -1.921 4.038 9.755 1.00 95.50 95 ASN A O 1
ATOM 777 N N . PRO A 1 96 ? -1.233 6.182 9.948 1.00 93.12 96 PRO A N 1
ATOM 778 C CA . PRO A 1 96 ? 0.065 5.873 10.558 1.00 93.12 96 PRO A CA 1
ATOM 779 C C . PRO A 1 96 ? -0.049 5.331 11.997 1.00 93.12 96 PRO A C 1
ATOM 781 O O . PRO A 1 96 ? 0.956 5.124 12.681 1.00 93.12 96 PRO A O 1
ATOM 784 N N . GLY A 1 97 ? -1.274 5.137 12.487 1.00 92.12 97 GLY A N 1
ATOM 785 C CA . GLY A 1 97 ? -1.582 4.616 13.802 1.00 92.12 97 GLY A CA 1
ATOM 786 C C . GLY A 1 97 ? -1.981 5.717 14.783 1.00 92.12 97 GLY A C 1
ATOM 787 O O . GLY A 1 97 ? -2.794 6.593 14.482 1.00 92.12 97 GLY A O 1
ATOM 788 N N . GLY A 1 98 ? -1.454 5.638 16.003 1.00 89.88 98 GLY A N 1
ATOM 789 C CA . GLY A 1 98 ? -1.798 6.532 17.104 1.00 89.88 98 GLY A CA 1
ATOM 790 C C . GLY A 1 98 ? -1.827 5.788 18.435 1.00 89.88 98 GLY A C 1
ATOM 791 O O . GLY A 1 98 ? -0.967 4.949 18.697 1.00 89.88 98 GLY A O 1
ATOM 792 N N . LEU A 1 99 ? -2.795 6.108 19.288 1.00 88.38 99 LEU A N 1
ATOM 793 C CA . LEU A 1 99 ? -2.886 5.559 20.639 1.00 88.38 99 LEU A CA 1
ATOM 794 C C . LEU A 1 99 ? -3.211 4.056 20.630 1.00 88.38 99 LEU A C 1
ATOM 796 O O . LEU A 1 99 ? -4.239 3.635 20.099 1.00 88.38 99 LEU A O 1
ATOM 800 N N . LEU A 1 100 ? -2.364 3.263 21.294 1.00 90.19 100 LEU A N 1
ATOM 801 C CA . LEU A 1 100 ? -2.523 1.812 21.456 1.00 90.19 100 LEU A CA 1
ATOM 802 C C . LEU A 1 100 ? -3.876 1.436 22.078 1.00 90.19 100 LEU A C 1
ATOM 804 O O . LEU A 1 100 ? -4.566 0.559 21.565 1.00 90.19 100 LEU A O 1
ATOM 808 N N . ASP A 1 101 ? -4.284 2.133 23.139 1.00 91.62 101 ASP A N 1
ATOM 809 C CA . ASP A 1 101 ? -5.544 1.854 23.842 1.00 91.62 101 ASP A CA 1
ATOM 810 C C . ASP A 1 101 ? -6.760 1.992 22.921 1.00 91.62 101 ASP A C 1
ATOM 812 O O . ASP A 1 101 ? -7.720 1.233 23.020 1.00 91.62 101 ASP A O 1
ATOM 816 N N . GLN A 1 102 ? -6.698 2.913 21.961 1.00 95.50 102 GLN A N 1
ATOM 817 C CA . GLN A 1 102 ? -7.772 3.117 20.993 1.00 95.50 102 GLN A CA 1
ATOM 818 C C . GLN A 1 102 ? -7.802 1.997 19.956 1.00 95.50 102 GLN A C 1
ATOM 820 O O . GLN A 1 102 ? -8.880 1.545 19.587 1.00 95.50 102 GLN A O 1
ATOM 825 N N . ALA A 1 103 ? -6.641 1.488 19.536 1.00 96.06 103 ALA A N 1
ATOM 826 C CA . ALA A 1 103 ? -6.559 0.305 18.680 1.00 96.06 103 ALA A CA 1
ATOM 827 C C . ALA A 1 103 ? -7.172 -0.929 19.358 1.00 96.06 103 ALA A C 1
ATOM 829 O O . ALA A 1 103 ? -7.911 -1.686 18.726 1.00 96.06 103 ALA A O 1
ATOM 830 N N . ILE A 1 104 ? -6.897 -1.107 20.655 1.00 96.81 104 ILE A N 1
ATOM 831 C CA . ILE A 1 104 ? -7.456 -2.196 21.466 1.00 96.81 104 ILE A CA 1
ATOM 832 C C . ILE A 1 104 ? -8.977 -2.082 21.512 1.00 96.81 104 ILE A C 1
ATOM 834 O O . ILE A 1 104 ? -9.654 -3.031 21.137 1.00 96.81 104 ILE A O 1
ATOM 838 N N . LEU A 1 105 ? -9.514 -0.919 21.891 1.00 97.62 105 LEU A N 1
ATOM 839 C CA . LEU A 1 105 ? -10.961 -0.700 21.984 1.00 97.62 105 LEU A CA 1
ATOM 840 C C . LEU A 1 105 ? -11.669 -0.860 20.630 1.00 97.62 105 LEU A C 1
ATOM 842 O O . LEU A 1 105 ? -12.741 -1.457 20.550 1.00 97.62 105 LEU A O 1
ATOM 846 N N . VAL A 1 106 ? -11.065 -0.369 19.543 1.00 98.12 106 VAL A N 1
ATOM 847 C CA . VAL A 1 106 ? -11.592 -0.566 18.183 1.00 98.12 106 VAL A CA 1
ATOM 848 C C . VAL A 1 106 ? -11.600 -2.048 17.803 1.00 98.12 106 VAL A C 1
ATOM 850 O O . VAL A 1 106 ? -12.579 -2.509 17.226 1.00 98.12 106 VAL A O 1
ATOM 853 N N . SER A 1 107 ? -10.557 -2.809 18.144 1.00 98.31 107 SER A N 1
ATOM 854 C CA . SER A 1 107 ? -10.509 -4.255 17.877 1.00 98.31 107 SER A CA 1
ATOM 855 C C . SER A 1 107 ? -11.550 -5.017 18.706 1.00 98.31 107 SER A C 1
ATOM 857 O O . SER A 1 107 ? -12.265 -5.865 18.172 1.00 98.31 107 SER A O 1
ATOM 859 N N . ASP A 1 108 ? -11.686 -4.658 19.986 1.00 98.00 108 ASP A N 1
ATOM 860 C CA . ASP A 1 108 ? -12.659 -5.220 20.933 1.00 98.00 108 ASP A CA 1
ATOM 861 C C . ASP A 1 108 ? -14.110 -5.000 20.470 1.00 98.00 108 ASP A C 1
ATOM 863 O O . ASP A 1 108 ? -14.999 -5.818 20.695 1.00 98.00 108 ASP A O 1
ATOM 867 N N . ARG A 1 109 ? -14.364 -3.928 19.704 1.00 97.88 109 ARG A N 1
ATOM 868 C CA . ARG A 1 109 ? -15.690 -3.679 19.124 1.00 97.88 109 ARG A CA 1
ATOM 869 C C . ARG A 1 109 ? -16.147 -4.777 18.160 1.00 97.88 109 ARG A C 1
ATOM 871 O O . ARG A 1 109 ? -17.350 -4.929 17.955 1.00 97.88 109 ARG A O 1
ATOM 878 N N . PHE A 1 110 ? -15.226 -5.520 17.551 1.00 98.06 110 PHE A N 1
ATOM 879 C CA . PHE A 1 110 ? -15.535 -6.479 16.486 1.00 98.06 110 PHE A CA 1
ATOM 880 C C . PHE A 1 110 ? -15.178 -7.930 16.819 1.00 98.06 110 PHE A C 1
ATOM 882 O O . PHE A 1 110 ? -15.622 -8.825 16.097 1.00 98.06 110 PHE A O 1
ATOM 889 N N . ILE A 1 111 ? -14.391 -8.162 17.868 1.00 98.00 111 ILE A N 1
ATOM 890 C CA . ILE A 1 111 ? -13.923 -9.480 18.307 1.00 98.00 111 ILE A CA 1
ATOM 891 C C . ILE A 1 111 ? -14.561 -9.772 19.665 1.00 98.00 111 ILE A C 1
ATOM 893 O O . ILE A 1 111 ? -14.592 -8.908 20.528 1.00 98.00 111 ILE A O 1
ATOM 897 N N . ASP A 1 112 ? -15.096 -10.975 19.859 1.00 96.25 112 ASP A N 1
ATOM 898 C CA . ASP A 1 112 ? -15.864 -11.328 21.060 1.00 96.25 112 ASP A CA 1
ATOM 899 C C . ASP A 1 112 ? -15.018 -11.983 22.163 1.00 96.25 112 ASP A C 1
ATOM 901 O O . ASP A 1 112 ? -15.429 -12.013 23.325 1.00 96.25 112 ASP A O 1
ATOM 905 N N . ARG A 1 113 ? -13.857 -12.554 21.816 1.00 96.44 113 ARG A N 1
ATOM 906 C CA . ARG A 1 113 ? -12.956 -13.232 22.760 1.00 96.44 113 ARG A CA 1
ATOM 907 C C . ARG A 1 113 ? -11.535 -13.394 22.224 1.00 96.44 113 ARG A C 1
ATOM 909 O O . ARG A 1 113 ? -11.293 -13.392 21.023 1.00 96.44 113 ARG A O 1
ATOM 916 N N . GLY A 1 114 ? -10.609 -13.669 23.141 1.00 96.50 114 GLY A N 1
ATOM 917 C CA . GLY A 1 114 ? -9.216 -14.003 22.836 1.00 96.50 114 GLY A CA 1
ATOM 918 C C . GLY A 1 114 ? -8.293 -12.782 22.774 1.00 96.50 114 GLY A C 1
ATOM 919 O O . GLY A 1 114 ? -8.743 -11.655 22.972 1.00 96.50 114 GLY A O 1
ATOM 920 N N . PRO A 1 115 ? -6.983 -12.990 22.564 1.00 96.69 115 PRO A N 1
ATOM 921 C CA . PRO A 1 115 ? -6.003 -11.909 22.594 1.00 96.69 115 PRO A CA 1
ATOM 922 C C . PRO A 1 115 ? -6.198 -10.967 21.403 1.00 96.69 115 PRO A C 1
ATOM 924 O O . PRO A 1 115 ? -6.384 -11.430 20.287 1.00 96.69 115 PRO A O 1
ATOM 927 N N . LEU A 1 116 ? -6.124 -9.660 21.627 1.00 96.31 116 LEU A N 1
ATOM 928 C CA . LEU A 1 116 ? -6.152 -8.614 20.601 1.00 96.31 116 LEU A CA 1
ATOM 929 C C . LEU A 1 116 ? -4.733 -8.186 20.220 1.00 96.31 116 LEU A C 1
ATOM 931 O O . LEU A 1 116 ? -4.398 -8.076 19.046 1.00 96.31 116 LEU A O 1
ATOM 935 N N . VAL A 1 117 ? -3.890 -7.979 21.231 1.00 95.06 117 VAL A N 1
ATOM 936 C CA . VAL A 1 117 ? -2.487 -7.591 21.083 1.00 95.06 117 VAL A CA 1
ATOM 937 C C . VAL A 1 117 ? -1.689 -8.096 22.279 1.00 95.06 117 VAL A C 1
ATOM 939 O O . VAL A 1 117 ? -2.191 -8.147 23.407 1.00 95.06 117 VAL A O 1
ATOM 942 N N . ILE A 1 118 ? -0.445 -8.490 22.027 1.00 93.81 118 ILE A N 1
ATOM 943 C CA . ILE A 1 118 ? 0.495 -8.957 23.044 1.00 93.81 118 ILE A CA 1
ATOM 944 C C . ILE A 1 118 ? 1.693 -8.014 23.033 1.00 93.81 118 ILE A C 1
ATOM 946 O O . ILE A 1 118 ? 2.363 -7.915 22.016 1.00 93.81 118 ILE A O 1
ATOM 950 N N . THR A 1 119 ? 1.997 -7.356 24.145 1.00 90.88 119 THR A N 1
ATOM 951 C CA . THR A 1 119 ? 3.179 -6.495 24.277 1.00 90.88 119 THR A CA 1
ATOM 952 C C . THR A 1 119 ? 4.282 -7.247 25.010 1.00 90.88 119 THR A C 1
ATOM 954 O O . THR A 1 119 ? 4.068 -7.745 26.117 1.00 90.88 119 THR A O 1
ATOM 957 N N . VAL A 1 120 ? 5.469 -7.310 24.413 1.00 88.06 120 VAL A N 1
ATOM 958 C CA . VAL A 1 120 ? 6.651 -7.990 24.948 1.00 88.06 120 VAL A CA 1
ATOM 959 C C . VAL A 1 120 ? 7.766 -6.968 25.157 1.00 88.06 120 VAL A C 1
ATOM 961 O O . VAL A 1 120 ? 8.261 -6.358 24.211 1.00 88.06 120 VAL A O 1
ATOM 964 N N . GLY A 1 121 ? 8.139 -6.754 26.418 1.00 83.12 121 GLY A N 1
ATOM 965 C CA . GLY A 1 121 ? 9.273 -5.912 26.799 1.00 83.12 121 GLY A CA 1
ATOM 966 C C . GLY A 1 121 ? 10.619 -6.627 26.654 1.00 83.12 121 GLY A C 1
ATOM 967 O O . GLY A 1 121 ? 10.688 -7.842 26.454 1.00 83.12 121 GLY A O 1
ATOM 968 N N . GLU A 1 122 ? 11.699 -5.864 26.816 1.00 73.88 122 GLU A N 1
ATOM 969 C CA . GLU A 1 122 ? 13.077 -6.351 26.694 1.00 73.88 122 GLU A CA 1
ATOM 970 C C . GLU A 1 122 ? 13.358 -7.612 27.545 1.00 73.88 122 GLU A C 1
ATOM 972 O O . GLU A 1 122 ? 12.943 -7.735 28.706 1.00 73.88 122 GLU A O 1
ATOM 977 N N . GLY A 1 123 ? 14.055 -8.585 26.945 1.00 62.97 123 GLY A N 1
ATOM 978 C CA . GLY A 1 123 ? 14.407 -9.861 27.577 1.00 62.97 123 GLY A CA 1
ATOM 979 C C . GLY A 1 123 ? 13.213 -10.767 27.903 1.00 62.97 123 GLY A C 1
ATOM 980 O O . GLY A 1 123 ? 13.345 -11.653 28.746 1.00 62.97 123 GLY A O 1
ATOM 981 N N . ASN A 1 124 ? 12.039 -10.522 27.302 1.00 61.88 124 ASN A N 1
ATOM 982 C CA . ASN A 1 124 ? 10.782 -11.236 27.567 1.00 61.88 124 ASN A CA 1
ATOM 983 C C . ASN A 1 124 ? 10.357 -11.204 29.052 1.00 61.88 124 ASN A C 1
ATOM 985 O O . ASN A 1 124 ? 9.588 -12.041 29.524 1.00 61.88 124 ASN A O 1
ATOM 989 N N . ARG A 1 125 ? 10.877 -10.236 29.820 1.00 64.44 125 ARG A N 1
ATOM 990 C CA . ARG A 1 125 ? 10.640 -10.124 31.269 1.00 64.44 125 ARG A CA 1
ATOM 991 C C . ARG A 1 125 ? 9.250 -9.586 31.598 1.00 64.44 125 ARG A C 1
ATOM 993 O O . ARG A 1 125 ? 8.783 -9.743 32.723 1.00 64.44 125 ARG A O 1
ATOM 1000 N N . LYS A 1 126 ? 8.596 -8.940 30.630 1.00 75.62 126 LYS A N 1
ATOM 1001 C CA . LYS A 1 126 ? 7.229 -8.427 30.737 1.00 75.62 126 LYS A CA 1
ATOM 1002 C C . LYS A 1 126 ? 6.459 -8.800 29.480 1.00 75.62 126 LYS A C 1
ATOM 1004 O O . LYS A 1 126 ? 6.804 -8.336 28.398 1.00 75.62 126 LYS A O 1
ATOM 1009 N N . ARG A 1 127 ? 5.424 -9.620 29.649 1.00 89.19 127 ARG A N 1
ATOM 1010 C CA . ARG A 1 127 ? 4.458 -9.977 28.611 1.00 89.19 127 ARG A CA 1
ATOM 1011 C C . ARG A 1 127 ? 3.078 -9.542 29.085 1.00 89.19 127 ARG A C 1
ATOM 1013 O O . ARG A 1 127 ? 2.588 -10.066 30.080 1.00 89.19 127 ARG A O 1
ATOM 1020 N N . ASP A 1 128 ? 2.488 -8.575 28.399 1.00 90.38 128 ASP A N 1
ATOM 1021 C CA . ASP A 1 128 ? 1.137 -8.074 28.665 1.00 90.38 128 ASP A CA 1
ATOM 1022 C C . ASP A 1 128 ? 0.219 -8.499 27.520 1.00 90.38 128 ASP A C 1
ATOM 1024 O O . ASP A 1 128 ? 0.573 -8.349 26.353 1.00 90.38 128 ASP A O 1
ATOM 1028 N N . VAL A 1 129 ? -0.943 -9.058 27.845 1.00 94.12 129 VAL A N 1
ATOM 1029 C CA . VAL A 1 129 ? -1.916 -9.531 26.856 1.00 94.12 129 VAL A CA 1
ATOM 1030 C C . VAL A 1 129 ? -3.200 -8.754 27.047 1.00 94.12 129 VAL A C 1
ATOM 1032 O O . VAL A 1 129 ? -3.846 -8.857 28.090 1.00 94.12 129 VAL A O 1
ATOM 1035 N N . LYS A 1 130 ? -3.604 -8.012 26.021 1.00 95.94 130 LYS A N 1
ATOM 1036 C CA . LYS A 1 130 ? -4.915 -7.366 25.979 1.00 95.94 130 LYS A CA 1
ATOM 1037 C C . LYS A 1 130 ? -5.867 -8.279 25.235 1.00 95.94 130 LYS A C 1
ATOM 1039 O O . LYS A 1 130 ? -5.535 -8.739 24.148 1.00 95.94 130 LYS A O 1
ATOM 1044 N N . SER A 1 131 ? -7.010 -8.579 25.840 1.00 97.19 131 SER A N 1
ATOM 1045 C CA . SER A 1 131 ? -7.983 -9.539 25.313 1.00 97.19 131 SER A CA 1
ATOM 1046 C C . SER A 1 131 ? -9.329 -8.878 25.067 1.00 97.19 131 SER A C 1
ATOM 1048 O O . SER A 1 131 ? -9.639 -7.867 25.694 1.00 97.19 131 SER A O 1
ATOM 1050 N N . ALA A 1 132 ? -10.093 -9.472 24.160 1.00 97.12 132 ALA A N 1
ATOM 1051 C CA . ALA A 1 132 ? -11.426 -9.032 23.805 1.00 97.12 132 ALA A CA 1
ATOM 1052 C C . ALA A 1 132 ? -12.487 -9.467 24.826 1.00 97.12 132 ALA A C 1
ATOM 1054 O O . ALA A 1 132 ? -12.323 -10.472 25.529 1.00 97.12 132 ALA A O 1
ATOM 1055 N N . HIS A 1 133 ? -13.596 -8.737 24.840 1.00 96.56 133 HIS A N 1
ATOM 1056 C CA . HIS A 1 133 ? -14.765 -8.923 25.677 1.00 96.56 133 HIS A CA 1
ATOM 1057 C C . HIS A 1 133 ? -16.017 -9.003 24.801 1.00 96.56 133 HIS A C 1
ATOM 1059 O O . HIS A 1 133 ? -16.267 -8.159 23.947 1.00 96.56 133 HIS A O 1
ATOM 1065 N N . SER A 1 134 ? -16.881 -9.974 25.084 1.00 94.06 134 SER A N 1
ATOM 1066 C CA . SER A 1 134 ? -18.106 -10.192 24.306 1.00 94.06 134 SER A CA 1
ATOM 1067 C C . SER A 1 134 ? -19.168 -9.099 24.492 1.00 94.06 134 SER A C 1
ATOM 1069 O O . SER A 1 134 ? -20.136 -9.015 23.731 1.00 94.06 134 SER A O 1
ATOM 1071 N N . GLN A 1 135 ? -19.043 -8.273 25.534 1.00 94.06 135 GLN A N 1
ATOM 1072 C CA . GLN A 1 135 ? -20.022 -7.241 25.836 1.00 94.06 135 GLN A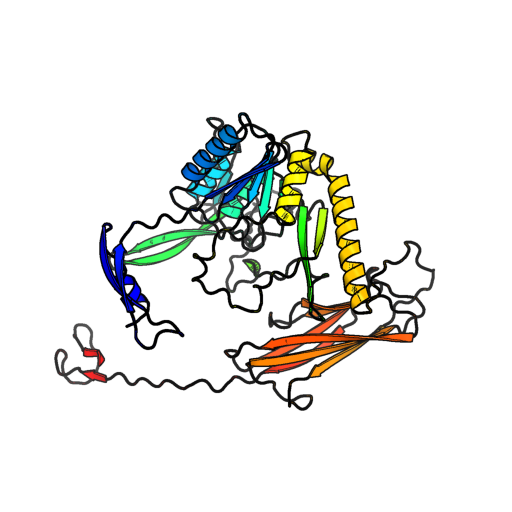 CA 1
ATOM 1073 C C . GLN A 1 135 ? -19.908 -6.086 24.840 1.00 94.06 135 GLN A C 1
ATOM 1075 O O . GLN A 1 135 ? -18.946 -5.327 24.843 1.00 94.06 135 GLN A O 1
ATOM 1080 N N . GLY A 1 136 ? -20.959 -5.893 24.043 1.00 89.62 136 GLY A N 1
ATOM 1081 C CA . GLY A 1 136 ? -21.018 -4.793 23.085 1.00 89.62 136 GLY A CA 1
ATOM 1082 C C . GLY A 1 136 ? -20.248 -5.051 21.789 1.00 89.62 136 GLY A C 1
ATOM 1083 O O . GLY A 1 136 ? -20.080 -4.109 21.015 1.00 89.62 136 GLY A O 1
ATOM 1084 N N . THR A 1 137 ? -19.820 -6.287 21.525 1.00 95.12 137 THR A N 1
ATOM 1085 C CA . THR A 1 137 ? -19.294 -6.687 20.215 1.00 95.12 137 THR A CA 1
ATOM 1086 C C . THR A 1 137 ? -20.367 -6.504 19.132 1.00 95.12 137 THR A C 1
ATOM 1088 O O . THR A 1 137 ? -21.547 -6.786 19.350 1.00 95.12 137 THR A O 1
ATOM 1091 N N . GLU A 1 138 ? -19.970 -6.003 17.962 1.00 94.75 138 GLU A N 1
ATOM 1092 C CA . GLU A 1 138 ? -20.844 -5.868 16.793 1.00 94.75 138 GLU A CA 1
ATOM 1093 C C . GLU A 1 138 ? -21.380 -7.218 16.303 1.00 94.75 138 GLU A C 1
ATOM 1095 O O . GLU A 1 138 ? -20.770 -8.273 16.495 1.00 94.75 138 GLU A O 1
ATOM 1100 N N . ALA A 1 139 ? -22.515 -7.172 15.602 1.00 91.94 139 ALA A N 1
ATOM 1101 C CA . ALA A 1 139 ? -23.086 -8.353 14.974 1.00 91.94 139 ALA A CA 1
ATOM 1102 C C . ALA A 1 139 ? -22.085 -9.010 13.995 1.00 91.94 139 ALA A C 1
ATOM 1104 O O . ALA A 1 139 ? -21.277 -8.321 13.356 1.00 91.94 139 ALA A O 1
ATOM 1105 N N . PRO A 1 140 ? -22.138 -10.344 13.826 1.00 93.25 140 PRO A N 1
ATOM 1106 C CA . PRO A 1 140 ? -21.242 -11.065 12.931 1.00 93.25 140 PRO A CA 1
ATOM 1107 C C . PRO A 1 140 ? -21.713 -10.919 11.477 1.00 93.25 140 PRO A C 1
ATOM 1109 O O . PRO A 1 140 ? -22.212 -11.867 10.873 1.00 93.25 140 PRO A O 1
ATOM 1112 N N . TYR A 1 141 ? -21.575 -9.719 10.912 1.00 96.38 141 TYR A N 1
ATOM 1113 C CA . TYR A 1 141 ? -21.714 -9.464 9.477 1.00 96.38 141 TYR A CA 1
ATOM 1114 C C . TYR A 1 141 ? -20.346 -9.552 8.763 1.00 96.38 141 TYR A C 1
ATOM 1116 O O . TYR A 1 141 ? -19.310 -9.288 9.392 1.00 96.38 141 TYR A O 1
ATOM 1124 N N . PRO A 1 142 ? -20.317 -9.895 7.460 1.00 97.81 142 PRO A N 1
ATOM 1125 C CA . PRO A 1 142 ? -19.111 -9.853 6.633 1.00 97.81 142 PRO A CA 1
ATOM 1126 C C . PRO A 1 142 ? -18.365 -8.519 6.728 1.00 97.81 142 PRO A C 1
ATOM 1128 O O . PRO A 1 142 ? -18.975 -7.448 6.692 1.00 97.81 142 PRO A O 1
ATOM 1131 N N . MET A 1 143 ? -17.039 -8.579 6.848 1.00 98.31 143 MET A N 1
ATOM 1132 C CA . MET A 1 143 ? -16.201 -7.394 7.021 1.00 98.31 143 MET A CA 1
ATOM 1133 C C . MET A 1 143 ? -14.951 -7.454 6.143 1.00 98.31 143 MET A C 1
ATOM 1135 O O . MET A 1 143 ? -14.280 -8.485 6.080 1.00 98.31 143 MET A O 1
ATOM 1139 N N . ALA A 1 144 ? -14.633 -6.327 5.509 1.00 98.38 144 ALA A N 1
ATOM 1140 C CA . ALA A 1 144 ? -13.366 -6.078 4.833 1.00 98.38 144 ALA A CA 1
ATOM 1141 C C . ALA A 1 144 ? -12.611 -4.952 5.547 1.00 98.38 144 ALA A C 1
ATOM 1143 O O . ALA A 1 144 ? -13.230 -3.986 5.998 1.00 98.38 144 ALA A O 1
ATOM 1144 N N . VAL A 1 145 ? -11.286 -5.058 5.621 1.00 98.75 145 VAL A N 1
ATOM 1145 C CA . VAL A 1 145 ? -10.405 -3.992 6.110 1.00 98.75 145 VAL A CA 1
ATOM 1146 C C . VAL A 1 145 ? -9.489 -3.564 4.975 1.00 98.75 145 VAL A C 1
ATOM 1148 O O . VAL A 1 145 ? -8.745 -4.392 4.455 1.00 98.75 145 VAL A O 1
ATOM 1151 N N . LEU A 1 146 ? -9.546 -2.290 4.595 1.00 98.62 146 LEU A N 1
ATOM 1152 C CA . LEU A 1 146 ? -8.663 -1.719 3.582 1.00 98.62 146 LEU A CA 1
ATOM 1153 C C . LEU A 1 146 ? -7.387 -1.215 4.251 1.00 98.62 146 LEU A C 1
ATOM 1155 O O . LEU A 1 146 ? -7.456 -0.456 5.220 1.00 98.62 146 LEU A O 1
ATOM 1159 N N . VAL A 1 147 ? -6.235 -1.623 3.732 1.00 98.00 147 VAL A N 1
ATOM 1160 C CA . VAL A 1 147 ? -4.914 -1.238 4.239 1.00 98.00 147 VAL A CA 1
ATOM 1161 C C . VAL A 1 147 ? -3.959 -0.930 3.091 1.00 98.00 147 VAL A C 1
ATOM 1163 O O . VAL A 1 147 ? -4.145 -1.396 1.970 1.00 98.00 147 VAL A O 1
ATOM 1166 N N . ASN A 1 148 ? -2.925 -0.142 3.359 1.00 94.62 148 ASN A N 1
ATOM 1167 C CA . ASN A 1 148 ? -1.830 0.065 2.418 1.00 94.62 148 ASN A CA 1
ATOM 1168 C C . ASN A 1 148 ? -0.500 0.272 3.153 1.00 94.62 148 ASN A C 1
ATOM 1170 O O . ASN A 1 148 ? -0.444 0.162 4.378 1.00 94.62 148 ASN A O 1
ATOM 1174 N N . SER A 1 149 ? 0.564 0.597 2.422 1.00 91.88 149 SER A N 1
ATOM 1175 C CA . SER A 1 149 ? 1.894 0.856 2.989 1.00 91.88 149 SER A CA 1
ATOM 1176 C C . SER A 1 149 ? 1.922 2.001 4.009 1.00 91.88 149 SER A C 1
ATOM 1178 O O . SER A 1 149 ? 2.752 1.991 4.911 1.00 91.88 149 SER A O 1
ATOM 1180 N N . GLY A 1 150 ? 0.979 2.948 3.936 1.00 93.00 150 GLY A N 1
ATOM 1181 C CA . GLY A 1 150 ? 0.793 4.010 4.930 1.00 93.00 150 GLY A CA 1
ATOM 1182 C C . GLY A 1 150 ? 0.028 3.581 6.191 1.00 93.00 150 GLY A C 1
ATOM 1183 O O . GLY A 1 150 ? -0.075 4.359 7.141 1.00 93.00 150 GLY A O 1
ATOM 1184 N N . SER A 1 151 ? -0.534 2.369 6.225 1.00 96.69 151 SER A N 1
ATOM 1185 C CA . SER A 1 151 ? -1.129 1.787 7.429 1.00 96.69 151 SER A CA 1
ATOM 1186 C C . SER A 1 151 ? -0.012 1.308 8.358 1.00 96.69 151 SER A C 1
ATOM 1188 O O . SER A 1 151 ? 0.739 0.405 8.002 1.00 96.69 151 SER A O 1
ATOM 1190 N N . ALA A 1 152 ? 0.099 1.880 9.556 1.00 95.19 152 ALA A N 1
ATOM 1191 C CA . ALA A 1 152 ? 1.177 1.550 10.490 1.00 95.19 152 ALA A CA 1
ATOM 1192 C C . ALA A 1 152 ? 0.697 1.438 11.944 1.00 95.19 152 ALA A C 1
ATOM 1194 O O . ALA A 1 152 ? -0.332 2.000 12.331 1.00 95.19 152 ALA A O 1
ATOM 1195 N N . SER A 1 153 ? 1.476 0.745 12.778 1.00 94.69 153 SER A N 1
ATOM 1196 C CA . SER A 1 153 ? 1.329 0.724 14.236 1.00 94.69 153 SER A CA 1
ATOM 1197 C C . SER A 1 153 ? -0.093 0.333 14.686 1.00 94.69 153 SER A C 1
ATOM 1199 O O . SER A 1 153 ? -0.544 -0.771 14.401 1.00 94.69 153 SER A O 1
ATOM 1201 N N . ALA A 1 154 ? -0.841 1.216 15.359 1.00 95.06 154 ALA A N 1
ATOM 1202 C CA . ALA A 1 154 ? -2.221 0.955 15.789 1.00 95.06 154 ALA A CA 1
ATOM 1203 C C . ALA A 1 154 ? -3.141 0.409 14.672 1.00 95.06 154 ALA A C 1
ATOM 1205 O O . ALA A 1 154 ? -3.964 -0.466 14.940 1.00 95.06 154 ALA A O 1
ATOM 1206 N N . SER A 1 155 ? -2.972 0.855 13.422 1.00 97.75 155 SER A N 1
ATOM 1207 C CA . SER A 1 155 ? -3.717 0.316 12.274 1.00 97.75 155 SER A CA 1
ATOM 1208 C C . SER A 1 155 ? -3.403 -1.158 12.024 1.00 97.75 155 SER A C 1
ATOM 1210 O O . SER A 1 155 ? -4.298 -1.949 11.733 1.00 97.75 155 SER A O 1
ATOM 1212 N N . GLU A 1 156 ? -2.136 -1.536 12.175 1.00 97.62 156 GLU A N 1
ATOM 1213 C CA . GLU A 1 156 ? -1.656 -2.906 11.991 1.00 97.62 156 GLU A CA 1
ATOM 1214 C C . GLU A 1 156 ? -2.088 -3.815 13.142 1.00 97.62 156 GLU A C 1
ATOM 1216 O O . GLU A 1 156 ? -2.365 -4.989 12.918 1.00 97.62 156 GLU A O 1
ATOM 1221 N N . ILE A 1 157 ? -2.233 -3.268 14.354 1.00 97.12 157 ILE A N 1
ATOM 1222 C CA . ILE A 1 157 ? -2.836 -3.978 15.489 1.00 97.12 157 ILE A CA 1
ATOM 1223 C C . ILE A 1 157 ? -4.286 -4.342 15.172 1.00 97.12 157 ILE A C 1
ATOM 1225 O O . ILE A 1 157 ? -4.655 -5.507 15.295 1.00 97.12 157 ILE A O 1
ATOM 1229 N N . VAL A 1 158 ? -5.094 -3.375 14.720 1.00 98.50 158 VAL A N 1
ATOM 1230 C CA . VAL A 1 158 ? -6.501 -3.626 14.363 1.00 98.50 158 VAL A CA 1
ATOM 1231 C C . VAL A 1 158 ? -6.596 -4.617 13.203 1.00 98.50 158 VAL A C 1
ATOM 1233 O O . VAL A 1 158 ? -7.316 -5.610 13.301 1.00 98.50 158 VAL A O 1
ATOM 1236 N N . ALA A 1 159 ? -5.846 -4.393 12.120 1.00 98.44 159 ALA A N 1
ATOM 1237 C CA . ALA A 1 159 ? -5.850 -5.287 10.965 1.00 98.44 159 ALA A CA 1
ATOM 1238 C C . ALA A 1 159 ? -5.377 -6.703 11.338 1.00 98.44 159 ALA A C 1
ATOM 1240 O O . ALA A 1 159 ? -6.033 -7.679 10.984 1.00 98.44 159 ALA A O 1
ATOM 1241 N N . GLY A 1 160 ? -4.290 -6.828 12.101 1.00 97.19 160 GLY A N 1
ATOM 1242 C CA . GLY A 1 160 ? -3.748 -8.105 12.559 1.00 97.19 160 GLY A CA 1
ATOM 1243 C C . GLY A 1 160 ? -4.685 -8.852 13.505 1.00 97.19 160 GLY A C 1
ATOM 1244 O O . GLY A 1 160 ? -4.880 -10.055 13.340 1.00 97.19 160 GLY A O 1
ATOM 1245 N N . ALA A 1 161 ? -5.327 -8.153 14.444 1.00 97.69 161 ALA A N 1
ATOM 1246 C CA . ALA A 1 161 ? -6.322 -8.749 15.329 1.00 97.69 161 ALA A CA 1
ATOM 1247 C C . ALA A 1 161 ? -7.522 -9.283 14.533 1.00 97.69 161 ALA A C 1
ATOM 1249 O O . ALA A 1 161 ? -7.879 -10.454 14.661 1.00 97.69 161 ALA A O 1
ATOM 1250 N N . LEU A 1 162 ? -8.104 -8.464 13.653 1.00 98.38 162 LEU A N 1
ATOM 1251 C CA . LEU A 1 162 ? -9.251 -8.863 12.832 1.00 98.38 162 LEU A CA 1
ATOM 1252 C C . LEU A 1 162 ? -8.912 -10.011 11.872 1.00 98.38 162 LEU A C 1
ATOM 1254 O O . LEU A 1 162 ? -9.720 -10.924 11.690 1.00 98.38 162 LEU A O 1
ATOM 1258 N N . LYS A 1 163 ? -7.711 -9.988 11.284 1.00 97.00 163 LYS A N 1
ATOM 1259 C CA . LYS A 1 163 ? -7.199 -11.040 10.401 1.00 97.00 163 LYS A CA 1
ATOM 1260 C C . LYS A 1 163 ? -7.035 -12.358 11.159 1.00 97.00 163 LYS A C 1
ATOM 1262 O O . LYS A 1 163 ? -7.572 -13.382 10.739 1.00 97.00 163 LYS A O 1
ATOM 1267 N N . ASN A 1 164 ? -6.325 -12.349 12.285 1.00 95.25 164 ASN A N 1
ATOM 1268 C CA . ASN A 1 164 ? -5.936 -13.577 12.988 1.00 95.25 164 ASN A CA 1
ATOM 1269 C C . ASN A 1 164 ? -7.088 -14.218 13.778 1.00 95.25 164 ASN A C 1
ATOM 1271 O O . ASN A 1 164 ? -7.020 -15.405 14.081 1.00 95.25 164 ASN A O 1
ATOM 1275 N N . HIS A 1 165 ? -8.168 -13.473 14.033 1.00 95.94 165 HIS A N 1
ATOM 1276 C CA . HIS A 1 165 ? -9.435 -14.000 14.558 1.00 95.94 165 HIS A CA 1
ATOM 1277 C C . HIS A 1 165 ? -10.423 -14.463 13.482 1.00 95.94 165 HIS A C 1
ATOM 1279 O O . HIS A 1 165 ? -11.575 -14.745 13.797 1.00 95.94 165 HIS A O 1
ATOM 1285 N N . ASP A 1 166 ? -10.013 -14.518 12.209 1.00 95.81 166 ASP A N 1
ATOM 1286 C CA . ASP A 1 166 ? -10.903 -14.835 11.083 1.00 95.81 166 ASP A CA 1
ATOM 1287 C C . ASP A 1 166 ? -12.139 -13.899 11.003 1.00 95.81 166 ASP A C 1
ATOM 1289 O O . ASP A 1 166 ? -13.171 -14.264 10.438 1.00 95.81 166 ASP A O 1
ATOM 1293 N N . ARG A 1 167 ? -12.038 -12.667 11.533 1.00 97.25 167 ARG A N 1
ATOM 1294 C CA . ARG A 1 167 ? -13.158 -11.715 11.642 1.00 97.25 167 ARG A CA 1
ATOM 1295 C C . ARG A 1 167 ? -13.359 -10.865 10.392 1.00 97.25 167 ARG A C 1
ATOM 1297 O O . ARG A 1 167 ? -14.496 -10.491 10.097 1.00 97.25 167 ARG A O 1
ATOM 1304 N N . ALA A 1 168 ? -12.286 -10.515 9.690 1.00 98.06 168 ALA A N 1
ATOM 1305 C CA . ALA A 1 168 ? -12.358 -9.677 8.497 1.00 98.06 168 ALA A CA 1
ATOM 1306 C C . ALA A 1 168 ? -11.322 -10.081 7.449 1.00 98.06 168 ALA A C 1
ATOM 1308 O O . ALA A 1 168 ? -10.245 -10.566 7.792 1.00 98.06 168 ALA A O 1
ATOM 1309 N N . VAL A 1 169 ? -11.645 -9.849 6.176 1.00 97.81 169 VAL A N 1
ATOM 1310 C CA . VAL A 1 169 ? -10.696 -10.003 5.067 1.00 97.81 169 VAL A CA 1
ATOM 1311 C C . VAL A 1 169 ? -9.876 -8.729 4.919 1.00 97.81 169 VAL A C 1
ATOM 1313 O O . VAL A 1 169 ? -10.442 -7.641 4.829 1.00 97.81 169 VAL A O 1
ATOM 1316 N N . ILE A 1 170 ? -8.554 -8.857 4.873 1.00 98.12 170 ILE A N 1
ATOM 1317 C CA . ILE A 1 170 ? -7.645 -7.730 4.652 1.00 98.12 170 ILE A CA 1
ATOM 1318 C C . ILE A 1 170 ? -7.441 -7.529 3.147 1.00 98.12 170 ILE A C 1
ATOM 1320 O O . ILE A 1 170 ? -7.065 -8.465 2.441 1.00 98.12 170 ILE A O 1
ATOM 1324 N N . VAL A 1 171 ? -7.681 -6.316 2.657 1.00 97.06 171 VAL A N 1
ATOM 1325 C CA . VAL A 1 171 ? -7.638 -5.950 1.235 1.00 97.06 171 VAL A CA 1
ATOM 1326 C C . VAL A 1 171 ? -6.711 -4.749 1.046 1.00 97.06 171 VAL A C 1
ATOM 1328 O O . VAL A 1 171 ? -6.757 -3.817 1.846 1.00 97.06 171 VAL A O 1
ATOM 1331 N N . GLY A 1 172 ? -5.893 -4.750 -0.006 1.00 94.94 172 GLY A N 1
ATOM 1332 C CA . GLY A 1 172 ? -5.030 -3.615 -0.355 1.00 94.94 172 GLY A CA 1
ATOM 1333 C C . GLY A 1 172 ? -3.560 -4.004 -0.469 1.00 94.94 172 GLY A C 1
ATOM 1334 O O . GLY A 1 172 ? -3.251 -5.068 -0.998 1.00 94.94 172 GLY A O 1
ATOM 1335 N N . GLN A 1 173 ? -2.649 -3.168 0.022 1.00 93.25 173 GLN A N 1
ATOM 1336 C CA . GLN A 1 173 ? -1.202 -3.430 -0.021 1.00 93.25 173 GLN A CA 1
ATOM 1337 C C . GLN A 1 173 ? -0.680 -3.924 1.333 1.00 93.25 173 GLN A C 1
ATOM 1339 O O . GLN A 1 173 ? -1.360 -3.832 2.354 1.00 93.25 173 GLN A O 1
ATOM 1344 N N . GLN A 1 174 ? 0.540 -4.461 1.349 1.00 93.69 174 GLN A N 1
ATOM 1345 C CA . GLN A 1 174 ? 1.212 -4.806 2.601 1.00 93.69 174 GLN A CA 1
ATOM 1346 C C . GLN A 1 174 ? 1.441 -3.547 3.444 1.00 93.69 174 GLN A C 1
ATOM 1348 O O . GLN A 1 174 ? 1.791 -2.495 2.914 1.00 93.69 174 GLN A O 1
ATOM 1353 N N . THR A 1 175 ? 1.212 -3.652 4.753 1.00 95.81 175 THR A N 1
ATOM 1354 C CA . THR A 1 175 ? 1.332 -2.505 5.663 1.00 95.81 175 THR A CA 1
ATOM 1355 C C . THR A 1 175 ? 2.784 -2.172 6.003 1.00 95.81 175 THR A C 1
ATOM 1357 O O . THR A 1 175 ? 3.708 -2.906 5.644 1.00 95.81 175 THR A O 1
ATOM 1360 N N . PHE A 1 176 ? 2.985 -1.055 6.703 1.00 95.31 176 PHE A N 1
ATOM 1361 C CA . PHE A 1 176 ? 4.300 -0.468 6.954 1.00 95.31 176 PHE A CA 1
ATOM 1362 C C . PHE A 1 176 ? 5.282 -1.386 7.704 1.00 95.31 176 PHE A C 1
ATOM 1364 O O . PHE A 1 176 ? 6.471 -1.410 7.390 1.00 95.31 176 PHE A O 1
ATOM 1371 N N . GLY A 1 177 ? 4.805 -2.147 8.692 1.00 93.88 177 GLY A N 1
ATOM 1372 C CA . GLY A 1 177 ? 5.607 -3.083 9.478 1.00 93.88 177 GLY A CA 1
ATOM 1373 C C . GLY A 1 177 ? 6.173 -2.536 10.779 1.00 93.88 177 GLY A C 1
ATOM 1374 O O . GLY A 1 177 ? 7.208 -3.019 11.231 1.00 93.88 177 GLY A O 1
ATOM 1375 N N . LYS A 1 178 ? 5.520 -1.563 11.423 1.00 92.62 178 LYS A N 1
ATOM 1376 C CA . LYS A 1 178 ? 6.008 -1.008 12.693 1.00 92.62 178 LYS A CA 1
ATOM 1377 C C . LYS A 1 178 ? 5.456 -1.800 13.871 1.00 92.62 178 LYS A C 1
ATOM 1379 O O . LYS A 1 178 ? 4.391 -1.482 14.392 1.00 92.62 178 LYS A O 1
ATOM 1384 N N . GLY A 1 179 ? 6.220 -2.776 14.347 1.00 89.38 179 GLY A N 1
ATOM 1385 C CA . GLY A 1 179 ? 5.904 -3.648 15.484 1.00 89.38 179 GLY A CA 1
ATOM 1386 C C . GLY A 1 179 ? 6.384 -3.141 16.849 1.00 89.38 179 GLY A C 1
ATOM 1387 O O . GLY A 1 179 ? 6.440 -3.918 17.801 1.00 89.38 179 GLY A O 1
ATOM 1388 N N . SER A 1 180 ? 6.772 -1.870 16.972 1.00 89.06 180 SER A N 1
ATOM 1389 C CA . SER A 1 180 ? 7.337 -1.296 18.198 1.00 89.06 180 SER A CA 1
ATOM 1390 C C . SER A 1 180 ? 6.335 -0.460 19.002 1.00 89.06 180 SER A C 1
ATOM 1392 O O . SER A 1 180 ? 5.481 0.242 18.455 1.00 89.06 180 SER A O 1
ATOM 1394 N N . VAL A 1 181 ? 6.464 -0.511 20.329 1.00 86.00 181 VAL A N 1
ATOM 1395 C CA . VAL A 1 181 ? 5.722 0.324 21.282 1.00 86.00 181 VAL A CA 1
ATOM 1396 C C . VAL A 1 181 ? 6.649 1.404 21.818 1.00 86.00 181 VAL A C 1
ATOM 1398 O O . VAL A 1 181 ? 7.721 1.122 22.361 1.00 86.00 181 VAL A O 1
ATOM 1401 N N . GLN A 1 182 ? 6.202 2.650 21.689 1.00 82.06 182 GLN A N 1
ATOM 1402 C CA . GLN A 1 182 ? 6.936 3.829 22.124 1.00 82.06 182 GLN A CA 1
ATOM 1403 C C . GLN A 1 182 ? 6.177 4.528 23.246 1.00 82.06 182 GLN A C 1
ATOM 1405 O O . GLN A 1 182 ? 4.968 4.731 23.144 1.00 82.06 182 GLN A O 1
ATOM 1410 N N . VAL A 1 183 ? 6.894 4.919 24.295 1.00 73.94 183 VAL A N 1
ATOM 1411 C CA . VAL A 1 183 ? 6.365 5.728 25.396 1.00 73.94 183 VAL A CA 1
ATOM 1412 C C . VAL A 1 183 ? 7.017 7.101 25.353 1.00 73.94 183 VAL A C 1
ATOM 1414 O O . VAL A 1 183 ? 8.210 7.220 25.071 1.00 73.94 183 VAL A O 1
ATOM 1417 N N . LEU A 1 184 ? 6.215 8.133 25.605 1.00 72.25 184 LEU A N 1
ATOM 1418 C CA . LEU A 1 184 ? 6.691 9.496 25.784 1.00 72.25 184 LEU A CA 1
ATOM 1419 C C . LEU A 1 184 ? 6.959 9.730 27.275 1.00 72.25 184 LEU A C 1
ATOM 1421 O O . LEU A 1 184 ? 6.071 9.539 28.103 1.00 72.25 184 LEU A O 1
ATOM 1425 N N . TYR A 1 185 ? 8.185 10.112 27.603 1.00 78.88 185 TYR A N 1
ATOM 1426 C CA . TYR A 1 185 ? 8.598 10.515 28.939 1.00 78.88 185 TYR A CA 1
ATOM 1427 C C . TYR A 1 185 ? 8.733 12.032 28.958 1.00 78.88 185 TYR A C 1
ATOM 1429 O O . TYR A 1 185 ? 9.685 12.567 28.391 1.00 78.88 185 TYR A O 1
ATOM 1437 N N . ASP A 1 186 ? 7.778 12.713 29.585 1.00 83.75 186 ASP A N 1
ATOM 1438 C CA . ASP A 1 186 ? 7.805 14.167 29.736 1.00 83.75 186 ASP A CA 1
ATOM 1439 C C . ASP A 1 186 ? 8.756 14.581 30.867 1.00 83.75 186 ASP A C 1
ATOM 1441 O O . ASP A 1 186 ? 8.732 14.023 31.971 1.00 83.75 186 ASP A O 1
ATOM 1445 N N . PHE A 1 187 ? 9.570 15.601 30.614 1.00 86.75 187 PHE A N 1
ATOM 1446 C CA . PHE A 1 187 ? 10.454 16.209 31.600 1.00 86.75 187 PHE A CA 1
ATOM 1447 C C . PHE A 1 187 ? 9.887 17.543 32.101 1.00 86.75 187 PHE A C 1
ATOM 1449 O O . PHE A 1 187 ? 9.026 18.176 31.488 1.00 86.75 187 PHE A O 1
ATOM 1456 N N . LYS A 1 188 ? 10.369 17.990 33.266 1.00 89.31 188 LYS A N 1
ATOM 1457 C CA . LYS A 1 188 ? 9.879 19.219 33.921 1.00 89.31 188 LYS A CA 1
ATOM 1458 C C . LYS A 1 188 ? 10.161 20.495 33.126 1.00 89.31 188 LYS A C 1
ATOM 1460 O O . LYS A 1 188 ? 9.497 21.496 33.360 1.00 89.31 188 LYS A O 1
ATOM 1465 N N . ASP A 1 189 ? 11.147 20.463 32.238 1.00 85.62 189 ASP A N 1
ATOM 1466 C CA . ASP A 1 189 ? 11.540 21.568 31.362 1.00 85.62 189 ASP A CA 1
ATOM 1467 C C . ASP A 1 189 ? 10.734 21.607 30.052 1.00 85.62 189 ASP A C 1
ATOM 1469 O O . ASP A 1 189 ? 11.079 22.361 29.147 1.00 85.62 189 ASP A O 1
ATOM 1473 N N . HIS A 1 190 ? 9.655 20.819 29.963 1.00 77.81 190 HIS A N 1
ATOM 1474 C CA . HIS A 1 190 ? 8.812 20.653 28.777 1.00 77.81 190 HIS A CA 1
ATOM 1475 C C . HIS A 1 190 ? 9.486 19.940 27.597 1.00 77.81 190 HIS A C 1
ATOM 1477 O O . HIS A 1 190 ? 8.873 19.830 26.536 1.00 77.81 190 HIS A O 1
ATOM 1483 N N . SER A 1 191 ? 10.699 19.404 27.772 1.00 84.50 191 SER A N 1
ATOM 1484 C CA . SER A 1 191 ? 11.250 18.430 26.831 1.00 84.50 191 SER A CA 1
ATOM 1485 C C . SER A 1 191 ? 10.571 17.067 27.010 1.00 84.50 191 SER A C 1
ATOM 1487 O O . SER A 1 191 ? 9.965 16.784 28.048 1.00 84.50 191 SER A O 1
ATOM 1489 N N . ALA A 1 192 ? 10.662 16.203 25.998 1.00 82.44 192 ALA A N 1
ATOM 1490 C CA . ALA A 1 192 ? 10.136 14.847 26.075 1.00 82.44 192 ALA A CA 1
ATOM 1491 C C . ALA A 1 192 ? 11.055 13.846 25.366 1.00 82.44 192 ALA A C 1
ATOM 1493 O O . ALA A 1 192 ? 11.593 14.127 24.296 1.00 82.44 192 ALA A O 1
ATOM 1494 N N . LEU A 1 193 ? 11.209 12.654 25.946 1.00 83.19 193 LEU A N 1
ATOM 1495 C CA . LEU A 1 193 ? 11.901 11.523 25.327 1.00 83.19 193 LEU A CA 1
ATOM 1496 C C . LEU A 1 193 ? 10.869 10.519 24.821 1.00 83.19 193 LEU A C 1
ATOM 1498 O O . LEU A 1 193 ? 10.140 9.921 25.609 1.00 83.19 193 LEU A O 1
ATOM 1502 N N . LYS A 1 194 ? 10.839 10.281 23.510 1.00 81.62 194 LYS A N 1
ATOM 1503 C CA . LYS A 1 194 ? 10.053 9.194 22.922 1.00 81.62 194 LYS A CA 1
ATOM 1504 C C . LYS A 1 194 ? 10.935 7.956 22.791 1.00 81.62 194 LYS A C 1
ATOM 1506 O O . LYS A 1 194 ? 11.790 7.902 21.914 1.00 81.62 194 LYS A O 1
ATOM 1511 N N . LEU A 1 195 ? 10.733 6.977 23.667 1.00 82.81 195 LEU A N 1
ATOM 1512 C CA . LEU A 1 195 ? 11.579 5.789 23.754 1.00 82.81 195 LEU A CA 1
ATOM 1513 C C . LEU A 1 195 ? 10.805 4.535 23.353 1.00 82.81 195 LEU A C 1
ATOM 1515 O O . LEU A 1 195 ? 9.699 4.295 23.839 1.00 82.81 195 LEU A O 1
ATOM 1519 N N . THR A 1 196 ? 11.407 3.715 22.495 1.00 87.00 196 THR A N 1
ATOM 1520 C CA . THR A 1 196 ? 10.915 2.365 22.210 1.00 87.00 196 THR A CA 1
ATOM 1521 C C . THR A 1 196 ? 11.232 1.453 23.393 1.00 87.00 196 THR A C 1
ATOM 1523 O O . THR A 1 196 ? 12.398 1.286 23.736 1.00 87.00 196 THR A O 1
ATOM 1526 N N . ILE A 1 197 ? 10.208 0.872 24.023 1.00 84.44 197 ILE A N 1
ATOM 1527 C CA . ILE A 1 197 ? 10.368 0.079 25.262 1.00 84.44 197 ILE A CA 1
ATOM 1528 C C . ILE A 1 197 ? 9.926 -1.380 25.126 1.00 84.44 197 ILE A C 1
ATOM 1530 O O . ILE A 1 197 ? 10.191 -2.202 26.005 1.00 84.44 197 ILE A O 1
ATOM 1534 N N . ALA A 1 198 ? 9.190 -1.693 24.065 1.00 86.06 198 ALA A N 1
ATOM 1535 C CA . ALA A 1 198 ? 8.618 -3.008 23.842 1.00 86.06 198 ALA A CA 1
ATOM 1536 C C . ALA A 1 198 ? 8.294 -3.203 22.362 1.00 86.06 198 ALA A C 1
ATOM 1538 O O . ALA A 1 198 ? 8.273 -2.254 21.575 1.00 86.06 198 ALA A O 1
ATOM 1539 N N . GLN A 1 199 ? 7.996 -4.441 22.010 1.00 88.81 199 GLN A N 1
ATOM 1540 C CA . GLN A 1 199 ? 7.402 -4.812 20.735 1.00 88.81 199 GLN A CA 1
ATOM 1541 C C . GLN A 1 199 ? 6.003 -5.346 20.979 1.00 88.81 199 GLN A C 1
ATOM 1543 O O . GLN A 1 199 ? 5.699 -5.813 22.078 1.00 88.81 199 GLN A O 1
ATOM 1548 N N . TYR A 1 200 ? 5.149 -5.281 19.969 1.00 89.44 200 TYR A N 1
ATOM 1549 C CA . TYR A 1 200 ? 3.857 -5.938 20.020 1.00 89.44 200 TYR A CA 1
ATOM 1550 C C . TYR A 1 200 ? 3.763 -7.049 18.979 1.00 89.44 200 TYR A C 1
ATOM 1552 O O . TYR A 1 200 ? 4.336 -6.980 17.893 1.00 89.44 200 TYR A O 1
ATOM 1560 N N . LEU A 1 201 ? 3.019 -8.084 19.342 1.00 91.38 201 LEU A N 1
ATOM 1561 C CA . LEU A 1 201 ? 2.700 -9.233 18.519 1.00 91.38 201 LEU A CA 1
ATOM 1562 C C . LEU A 1 201 ? 1.190 -9.249 18.289 1.00 91.38 201 LEU A C 1
ATOM 1564 O O . LEU A 1 201 ? 0.396 -8.906 19.174 1.00 91.38 201 LEU A O 1
ATOM 1568 N N . THR A 1 202 ? 0.802 -9.665 17.091 1.00 91.88 202 THR A N 1
ATOM 1569 C CA . THR A 1 202 ? -0.599 -9.931 16.754 1.00 91.88 202 THR A CA 1
ATOM 1570 C C . THR A 1 202 ? -1.027 -11.295 17.321 1.00 91.88 202 THR A C 1
ATOM 1572 O O . THR A 1 202 ? -0.170 -12.072 17.766 1.00 91.88 202 THR A O 1
ATOM 1575 N N . PRO A 1 203 ? -2.336 -11.616 17.364 1.00 91.88 203 PRO A N 1
ATOM 1576 C CA . PRO A 1 203 ? -2.806 -12.887 17.920 1.00 91.88 203 PRO A CA 1
ATOM 1577 C C . PRO A 1 203 ? -2.128 -14.082 17.240 1.00 91.88 203 PRO A C 1
ATOM 1579 O O . PRO A 1 203 ? -2.019 -14.104 16.016 1.00 91.88 203 PRO A O 1
ATOM 1582 N N . GLY A 1 204 ? -1.664 -15.055 18.029 1.00 88.38 204 GLY A N 1
ATOM 1583 C CA . GLY A 1 204 ? -0.798 -16.145 17.553 1.00 88.38 204 GLY A CA 1
ATOM 1584 C C . GLY A 1 204 ? 0.705 -15.884 17.718 1.00 88.38 204 GLY A C 1
ATOM 1585 O O . GLY A 1 204 ? 1.500 -16.592 17.111 1.00 88.38 204 GLY A O 1
ATOM 1586 N N . ASP A 1 205 ? 1.089 -14.873 18.509 1.00 89.00 205 ASP A N 1
ATOM 1587 C CA . ASP A 1 205 ? 2.486 -14.490 18.776 1.00 89.00 205 ASP A CA 1
ATOM 1588 C C . ASP A 1 205 ? 3.266 -14.129 17.490 1.00 89.00 205 ASP A C 1
ATOM 1590 O O . ASP A 1 205 ? 4.478 -14.315 17.387 1.00 89.00 205 ASP A O 1
ATOM 1594 N N . ILE A 1 206 ? 2.560 -13.566 16.502 1.00 87.75 206 ILE A N 1
ATOM 1595 C CA . ILE A 1 206 ? 3.127 -13.194 15.203 1.00 87.75 206 ILE A CA 1
ATOM 1596 C C . ILE A 1 206 ? 3.691 -11.773 15.281 1.00 87.75 206 ILE A C 1
ATOM 1598 O O . ILE A 1 206 ? 2.947 -10.803 15.477 1.00 87.75 206 ILE A O 1
ATOM 1602 N N . SER A 1 207 ? 5.007 -11.655 15.094 1.00 89.50 207 SER A N 1
ATOM 1603 C CA . SER A 1 207 ? 5.684 -10.367 14.933 1.00 89.50 207 SER A CA 1
ATOM 1604 C C . SER A 1 207 ? 5.391 -9.774 13.562 1.00 89.50 207 SER A C 1
ATOM 1606 O O . SER A 1 207 ? 5.449 -10.470 12.549 1.00 89.50 207 SER A O 1
ATOM 1608 N N . ILE A 1 208 ? 5.129 -8.471 13.541 1.00 89.38 208 ILE A N 1
ATOM 1609 C CA . ILE A 1 208 ? 4.959 -7.703 12.306 1.00 89.38 208 ILE A CA 1
ATOM 1610 C C . ILE A 1 208 ? 6.102 -6.707 12.078 1.00 89.38 208 ILE A C 1
ATOM 1612 O O . ILE A 1 208 ? 6.096 -5.999 11.078 1.00 89.38 208 ILE A O 1
ATOM 1616 N N . GLN A 1 209 ? 7.068 -6.624 12.998 1.00 92.00 209 GLN A N 1
ATOM 1617 C CA . GLN A 1 209 ? 8.202 -5.707 12.887 1.00 92.00 209 GLN A CA 1
ATOM 1618 C C . GLN A 1 209 ? 8.977 -5.988 11.592 1.00 92.00 209 GLN A C 1
ATOM 1620 O O . GLN A 1 209 ? 9.349 -7.131 11.351 1.00 92.00 209 GLN A O 1
ATOM 1625 N N . GLY A 1 210 ? 9.178 -4.975 10.746 1.00 88.12 210 GLY A N 1
ATOM 1626 C CA . GLY A 1 210 ? 9.857 -5.101 9.449 1.00 88.12 210 GLY A CA 1
ATOM 1627 C C . GLY A 1 210 ? 9.080 -5.884 8.377 1.00 88.12 210 GLY A C 1
ATOM 1628 O O . GLY A 1 210 ? 9.541 -5.996 7.242 1.00 88.12 210 GLY A O 1
ATOM 1629 N N . VAL A 1 211 ? 7.899 -6.419 8.708 1.00 90.56 211 VAL A N 1
ATOM 1630 C CA . VAL A 1 211 ? 7.078 -7.237 7.803 1.00 90.56 211 VAL A CA 1
ATOM 1631 C C . VAL A 1 211 ? 5.745 -6.554 7.507 1.00 90.56 211 VAL A C 1
ATOM 1633 O O . VAL A 1 211 ? 5.396 -6.380 6.346 1.00 90.56 211 VAL A O 1
ATOM 1636 N N . GLY A 1 212 ? 4.996 -6.165 8.532 1.00 93.25 212 GLY A N 1
ATOM 1637 C CA . GLY A 1 212 ? 3.622 -5.683 8.415 1.00 93.25 212 GLY A CA 1
ATOM 1638 C C . GLY A 1 212 ? 2.591 -6.804 8.290 1.00 93.25 212 GLY A C 1
ATOM 1639 O O . GLY A 1 212 ? 2.890 -7.993 8.398 1.00 93.25 212 GLY A O 1
ATOM 1640 N N . ILE A 1 213 ? 1.344 -6.408 8.078 1.00 95.25 213 ILE A N 1
ATOM 1641 C CA . ILE A 1 213 ? 0.194 -7.254 7.800 1.00 95.25 213 ILE A CA 1
ATOM 1642 C C . ILE A 1 213 ? 0.126 -7.483 6.293 1.00 95.25 213 ILE A C 1
ATOM 1644 O O . ILE A 1 213 ? -0.137 -6.568 5.511 1.00 95.25 213 ILE A O 1
ATOM 1648 N N . THR A 1 214 ? 0.334 -8.728 5.877 1.00 94.00 214 THR A N 1
ATOM 1649 C CA . THR A 1 214 ? 0.087 -9.146 4.495 1.00 94.00 214 THR A CA 1
ATOM 1650 C C . THR A 1 214 ? -1.424 -9.157 4.227 1.00 94.00 214 THR A C 1
ATOM 1652 O O . THR A 1 214 ? -2.164 -9.776 5.002 1.00 94.00 214 THR A O 1
ATOM 1655 N N . PRO A 1 215 ? -1.921 -8.523 3.152 1.00 95.06 215 PRO A N 1
ATOM 1656 C CA . PRO A 1 215 ? -3.335 -8.576 2.797 1.00 95.06 215 PRO A CA 1
ATOM 1657 C C . PRO A 1 215 ? -3.747 -9.988 2.357 1.00 95.06 215 PRO A C 1
ATOM 1659 O O . PRO A 1 215 ? -2.945 -10.752 1.824 1.00 95.06 215 PRO A O 1
ATOM 1662 N N . ASP A 1 216 ? -5.009 -10.351 2.584 1.00 94.88 216 ASP A N 1
ATOM 1663 C CA . ASP A 1 216 ? -5.585 -11.585 2.043 1.00 94.88 216 ASP A CA 1
ATOM 1664 C C . ASP A 1 216 ? -5.881 -11.431 0.540 1.00 94.88 216 ASP A C 1
ATOM 1666 O O . ASP A 1 216 ? -5.670 -12.365 -0.233 1.00 94.88 216 ASP A O 1
ATOM 1670 N N . VAL A 1 217 ? -6.329 -10.241 0.126 1.00 93.81 217 VAL A N 1
ATOM 1671 C CA . VAL A 1 217 ? -6.496 -9.843 -1.278 1.00 93.81 217 VAL A CA 1
ATOM 1672 C C . VAL A 1 217 ? -5.568 -8.666 -1.552 1.00 93.81 217 VAL A C 1
ATOM 1674 O O . VAL A 1 217 ? -5.853 -7.537 -1.152 1.00 93.81 217 VAL A O 1
ATOM 1677 N N . ALA A 1 218 ? -4.439 -8.937 -2.204 1.00 92.75 218 ALA A N 1
ATOM 1678 C CA . ALA A 1 218 ? -3.502 -7.895 -2.583 1.00 92.75 218 ALA A CA 1
ATOM 1679 C C . ALA A 1 218 ? -4.047 -7.093 -3.760 1.00 92.75 218 ALA A C 1
ATOM 1681 O O . ALA A 1 218 ? -4.450 -7.662 -4.774 1.00 92.75 218 ALA A O 1
ATOM 1682 N N . VAL A 1 219 ? -4.018 -5.776 -3.626 1.00 91.00 219 VAL A N 1
ATOM 1683 C CA . VAL A 1 219 ? -4.369 -4.828 -4.675 1.00 91.00 219 VAL A CA 1
ATOM 1684 C C . VAL A 1 219 ? -3.136 -3.993 -4.965 1.00 91.00 219 VAL A C 1
ATOM 1686 O O . VAL A 1 219 ? -2.563 -3.398 -4.058 1.00 91.00 219 VAL A O 1
ATOM 1689 N N . GLN A 1 220 ? -2.702 -4.009 -6.218 1.00 88.00 220 GLN A N 1
ATOM 1690 C CA . GLN A 1 220 ? -1.508 -3.312 -6.674 1.00 88.00 220 GLN A CA 1
ATOM 1691 C C . GLN A 1 220 ? -1.940 -2.248 -7.679 1.00 88.00 220 GLN A C 1
ATOM 1693 O O . GLN A 1 220 ? -2.477 -2.609 -8.734 1.00 88.00 220 GLN A O 1
ATOM 1698 N N . PRO A 1 221 ? -1.773 -0.957 -7.360 1.00 86.25 221 PRO A N 1
ATOM 1699 C CA . PRO A 1 221 ? -2.039 0.089 -8.324 1.00 86.25 221 PRO A CA 1
ATOM 1700 C C . PRO A 1 221 ? -1.012 -0.003 -9.446 1.00 86.25 221 PRO A C 1
ATOM 1702 O O . PRO A 1 221 ? 0.186 -0.112 -9.206 1.00 86.25 221 PRO A O 1
ATOM 1705 N N . ALA A 1 222 ? -1.507 0.043 -10.672 1.00 86.88 222 ALA A N 1
ATOM 1706 C CA . ALA A 1 222 ? -0.710 0.206 -11.864 1.00 86.88 222 ALA A CA 1
ATOM 1707 C C . ALA A 1 222 ? -0.976 1.578 -12.477 1.00 86.88 222 ALA A C 1
ATOM 1709 O O . ALA A 1 222 ? -2.131 1.987 -12.581 1.00 86.88 222 ALA A O 1
ATOM 1710 N N . SER A 1 223 ? 0.057 2.267 -12.938 1.00 87.81 223 SER A N 1
ATOM 1711 C CA . SER A 1 223 ? -0.064 3.534 -13.660 1.00 87.81 223 SER A CA 1
ATOM 1712 C C . SER A 1 223 ? 0.619 3.431 -15.019 1.00 87.81 223 SER A C 1
ATOM 1714 O O . SER A 1 223 ? 1.612 2.728 -15.203 1.00 87.81 223 SER A O 1
ATOM 1716 N N . ILE A 1 224 ? 0.015 4.079 -16.016 1.00 87.25 224 ILE A N 1
ATOM 1717 C CA . ILE A 1 224 ? 0.556 4.181 -17.373 1.00 87.25 224 ILE A CA 1
ATOM 1718 C C . ILE A 1 224 ? 0.294 5.607 -17.854 1.00 87.25 224 ILE A C 1
ATOM 1720 O O . ILE A 1 224 ? -0.790 5.917 -18.375 1.00 87.25 224 ILE A O 1
ATOM 1724 N N . GLU A 1 225 ? 1.296 6.462 -17.681 1.00 85.06 225 GLU A N 1
ATOM 1725 C CA . GLU A 1 225 ? 1.274 7.881 -18.028 1.00 85.06 225 GLU A CA 1
ATOM 1726 C C . GLU A 1 225 ? 2.373 8.190 -19.050 1.00 85.06 225 GLU A C 1
ATOM 1728 O O . GLU A 1 225 ? 3.535 8.428 -18.735 1.00 85.06 225 GLU A O 1
ATOM 1733 N N . GLY A 1 226 ? 2.012 8.151 -20.335 1.00 85.31 226 GLY A N 1
ATOM 1734 C CA . GLY A 1 226 ? 3.006 8.273 -21.401 1.00 85.31 226 GLY A CA 1
ATOM 1735 C C . GLY A 1 226 ? 3.970 7.088 -21.365 1.00 85.31 226 GLY A C 1
ATOM 1736 O O . GLY A 1 226 ? 3.528 5.958 -21.545 1.00 85.31 226 GLY A O 1
ATOM 1737 N N . HIS A 1 227 ? 5.264 7.339 -21.161 1.00 81.38 227 HIS A N 1
ATOM 1738 C CA . HIS A 1 227 ? 6.261 6.275 -21.002 1.00 81.38 227 HIS A CA 1
ATOM 1739 C C . HIS A 1 227 ? 6.641 5.984 -19.541 1.00 81.38 227 HIS A C 1
ATOM 1741 O O . HIS A 1 227 ? 7.504 5.135 -19.305 1.00 81.38 227 HIS A O 1
ATOM 1747 N N . ASP A 1 228 ? 5.987 6.647 -18.584 1.00 83.00 228 ASP A N 1
ATOM 1748 C CA . ASP A 1 228 ? 6.075 6.281 -17.177 1.00 83.00 228 ASP A CA 1
ATOM 1749 C C . ASP A 1 228 ? 5.082 5.149 -16.892 1.00 83.00 228 ASP A C 1
ATOM 1751 O O . ASP A 1 228 ? 3.867 5.289 -17.086 1.00 83.00 228 ASP A O 1
ATOM 1755 N N . VAL A 1 229 ? 5.616 3.975 -16.565 1.00 84.94 229 VAL A N 1
ATOM 1756 C CA . VAL A 1 229 ? 4.854 2.731 -16.448 1.00 84.94 229 VAL A CA 1
ATOM 1757 C C . VAL A 1 229 ? 5.216 2.052 -15.143 1.00 84.94 229 VAL A C 1
ATOM 1759 O O . VAL A 1 229 ? 6.374 1.730 -14.907 1.00 84.94 229 VAL A O 1
ATOM 1762 N N . HIS A 1 230 ? 4.191 1.761 -14.354 1.00 86.12 230 HIS A N 1
ATOM 1763 C CA . HIS A 1 230 ? 4.273 0.950 -13.151 1.00 86.12 230 HIS A CA 1
ATOM 1764 C C . HIS A 1 230 ? 3.190 -0.119 -13.241 1.00 86.12 230 HIS A C 1
ATOM 1766 O O . HIS A 1 230 ? 2.012 0.168 -13.066 1.00 86.12 230 HIS A O 1
ATOM 1772 N N . VAL A 1 231 ? 3.549 -1.339 -13.624 1.00 83.38 231 VAL A N 1
ATOM 1773 C CA . VAL A 1 231 ? 2.620 -2.466 -13.838 1.00 83.38 231 VAL A CA 1
ATOM 1774 C C . VAL A 1 231 ? 3.190 -3.768 -13.264 1.00 83.38 231 VAL A C 1
ATOM 1776 O O . VAL A 1 231 ? 2.436 -4.694 -12.961 1.00 83.38 231 VAL A O 1
ATOM 1779 N N . LEU A 1 232 ? 4.513 -3.871 -13.152 1.00 78.56 232 LEU A N 1
ATOM 1780 C CA . LEU A 1 232 ? 5.244 -5.094 -12.832 1.00 78.56 232 LEU A CA 1
ATOM 1781 C C . LEU A 1 232 ? 5.670 -5.161 -11.366 1.00 78.56 232 LEU A C 1
ATOM 1783 O O . LEU A 1 232 ? 5.735 -6.253 -10.795 1.00 78.56 232 LEU A O 1
ATOM 1787 N N . VAL A 1 233 ? 6.001 -4.020 -10.765 1.00 72.44 233 VAL A N 1
ATOM 1788 C CA . VAL A 1 233 ? 6.507 -3.937 -9.398 1.00 72.44 233 VAL A CA 1
ATOM 1789 C C . VAL A 1 233 ? 5.348 -3.735 -8.430 1.00 72.44 233 VAL A C 1
ATOM 1791 O O . VAL A 1 233 ? 4.639 -2.738 -8.447 1.00 72.44 233 VAL A O 1
ATOM 1794 N N . ALA A 1 234 ? 5.178 -4.723 -7.556 1.00 60.19 234 ALA A N 1
ATOM 1795 C CA . ALA A 1 234 ? 4.039 -4.854 -6.657 1.00 60.19 234 ALA A CA 1
ATOM 1796 C C . ALA A 1 234 ? 3.965 -3.824 -5.514 1.00 60.19 234 ALA A C 1
ATOM 1798 O O . ALA A 1 234 ? 2.883 -3.611 -4.966 1.00 60.19 234 ALA A O 1
ATOM 1799 N N . ASP A 1 235 ? 5.106 -3.284 -5.077 1.00 62.97 235 ASP A N 1
ATOM 1800 C CA . ASP A 1 235 ? 5.220 -2.494 -3.845 1.00 62.97 235 ASP A CA 1
ATOM 1801 C C . ASP A 1 235 ? 6.591 -1.793 -3.790 1.00 62.97 235 ASP A C 1
ATOM 1803 O O . ASP A 1 235 ? 7.595 -2.420 -3.431 1.00 62.97 235 ASP A O 1
ATOM 1807 N N . ASP A 1 236 ? 6.659 -0.521 -4.193 1.00 65.88 236 ASP A N 1
ATOM 1808 C CA . ASP A 1 236 ? 7.868 0.312 -4.066 1.00 65.88 236 ASP A CA 1
ATOM 1809 C C . ASP A 1 236 ? 7.874 1.174 -2.793 1.00 65.88 236 ASP A C 1
ATOM 1811 O O . ASP A 1 236 ? 8.861 1.858 -2.510 1.00 65.88 236 ASP A O 1
ATOM 1815 N N . ALA A 1 237 ? 6.784 1.129 -2.025 1.00 80.00 237 ALA A N 1
ATOM 1816 C CA . ALA A 1 237 ? 6.578 2.043 -0.927 1.00 80.00 237 ALA A CA 1
ATOM 1817 C C . ALA A 1 237 ? 7.576 1.779 0.203 1.00 80.00 237 ALA A C 1
ATOM 1819 O O . ALA A 1 237 ? 7.891 0.635 0.547 1.00 80.00 237 ALA A O 1
ATOM 1820 N N . MET A 1 238 ? 8.033 2.869 0.817 1.00 83.06 238 MET A N 1
ATOM 1821 C CA . MET A 1 238 ? 8.917 2.818 1.973 1.00 83.06 238 MET A CA 1
ATOM 1822 C C . MET A 1 238 ? 8.232 2.094 3.138 1.00 83.06 238 MET A C 1
ATOM 1824 O O . MET A 1 238 ? 7.114 2.441 3.526 1.00 83.06 238 MET A O 1
ATOM 1828 N N . ARG A 1 239 ? 8.914 1.105 3.717 1.00 89.31 239 ARG A N 1
ATOM 1829 C CA . ARG A 1 239 ? 8.448 0.356 4.890 1.00 89.31 239 ARG A CA 1
ATOM 1830 C C . ARG A 1 239 ? 9.443 0.426 6.036 1.00 89.31 239 ARG A C 1
ATOM 1832 O O . ARG A 1 239 ? 10.568 0.886 5.873 1.00 89.31 239 ARG A O 1
ATOM 1839 N N . GLU A 1 240 ? 9.042 -0.092 7.195 1.00 89.50 240 GLU A N 1
ATOM 1840 C CA . GLU A 1 240 ? 9.883 -0.144 8.396 1.00 89.50 240 GLU A CA 1
ATOM 1841 C C . GLU A 1 240 ? 11.249 -0.783 8.105 1.00 89.50 240 GLU A C 1
ATOM 1843 O O . GLU A 1 240 ? 12.267 -0.253 8.524 1.00 89.50 240 GLU A O 1
ATOM 1848 N N . LYS A 1 241 ? 11.289 -1.880 7.337 1.00 88.25 241 LYS A N 1
ATOM 1849 C CA . LYS A 1 241 ? 12.539 -2.573 6.971 1.00 88.25 241 LYS A CA 1
ATOM 1850 C C . LYS A 1 241 ? 13.502 -1.735 6.122 1.00 88.25 241 LYS A C 1
ATOM 1852 O O . LYS A 1 241 ? 14.678 -2.071 6.026 1.00 88.25 241 LYS A O 1
ATOM 1857 N N . ASP A 1 242 ? 12.987 -0.700 5.464 1.00 85.31 242 ASP A N 1
ATOM 1858 C CA . ASP A 1 242 ? 13.756 0.181 4.590 1.00 85.31 242 ASP A CA 1
ATOM 1859 C C . ASP A 1 242 ? 14.274 1.410 5.364 1.00 85.31 242 ASP A C 1
ATOM 1861 O O . ASP A 1 242 ? 15.040 2.202 4.819 1.00 85.31 242 ASP A O 1
ATOM 1865 N N . LEU A 1 243 ? 13.877 1.580 6.637 1.00 85.94 243 LEU A N 1
ATOM 1866 C CA . LEU A 1 243 ? 14.396 2.630 7.508 1.00 85.94 243 LEU A CA 1
ATOM 1867 C C . LEU A 1 243 ? 15.795 2.286 8.027 1.00 85.94 243 LEU A C 1
ATOM 1869 O O . LEU A 1 243 ? 16.091 1.155 8.436 1.00 85.94 243 LEU A O 1
ATOM 1873 N N . GLU A 1 244 ? 16.638 3.315 8.101 1.00 81.94 244 GLU A N 1
ATOM 1874 C CA . GLU A 1 244 ? 17.903 3.245 8.823 1.00 81.94 244 GLU A CA 1
ATOM 1875 C C . GLU A 1 244 ? 17.649 2.894 10.295 1.00 81.94 244 GLU A C 1
ATOM 1877 O O . GLU A 1 244 ? 16.768 3.460 10.944 1.00 81.94 244 GLU A O 1
ATOM 1882 N N . HIS A 1 245 ? 18.436 1.959 10.830 1.00 85.75 245 HIS A N 1
ATOM 1883 C CA . HIS A 1 245 ? 18.349 1.518 12.227 1.00 85.75 245 HIS A CA 1
ATOM 1884 C C . HIS A 1 245 ? 16.967 0.998 12.663 1.00 85.75 245 HIS A C 1
ATOM 1886 O O . HIS A 1 245 ? 16.625 1.069 13.849 1.00 85.75 245 HIS A O 1
ATOM 1892 N N . HIS A 1 246 ? 16.173 0.455 11.735 1.00 83.19 246 HIS A N 1
ATOM 1893 C CA . HIS A 1 246 ? 14.967 -0.282 12.102 1.00 83.19 246 HIS A CA 1
ATOM 1894 C C . HIS A 1 246 ? 15.304 -1.457 13.030 1.00 83.19 246 HIS A C 1
ATOM 1896 O O . HIS A 1 246 ? 16.404 -2.011 12.995 1.00 83.19 246 HIS A O 1
ATOM 1902 N N . LEU A 1 247 ? 14.353 -1.841 13.884 1.00 83.62 247 LEU A N 1
ATOM 1903 C CA . LEU A 1 247 ? 14.547 -3.020 14.724 1.00 83.62 247 LEU A CA 1
ATOM 1904 C C . LEU A 1 247 ? 14.449 -4.277 13.865 1.00 83.62 247 LEU A C 1
ATOM 1906 O O . LEU A 1 247 ? 13.469 -4.437 13.132 1.00 83.62 247 LEU A O 1
ATOM 1910 N N . ASP A 1 248 ? 15.404 -5.186 14.044 1.00 77.69 248 ASP A N 1
ATOM 1911 C CA . ASP A 1 248 ? 15.342 -6.520 13.463 1.00 77.69 248 ASP A CA 1
ATOM 1912 C C . ASP A 1 248 ? 14.087 -7.273 13.921 1.00 77.69 248 ASP A C 1
ATOM 1914 O O . ASP A 1 248 ? 13.531 -7.043 15.007 1.00 77.69 248 ASP A O 1
ATOM 1918 N N . VAL A 1 249 ? 13.666 -8.236 13.098 1.00 67.00 249 VAL A N 1
ATOM 1919 C CA . VAL A 1 249 ? 12.631 -9.187 13.499 1.00 67.00 249 VAL A CA 1
ATOM 1920 C C . VAL A 1 249 ? 13.137 -9.931 14.739 1.00 67.00 249 VAL A C 1
ATOM 1922 O O . VAL A 1 249 ? 14.214 -10.529 14.703 1.00 67.00 249 VAL A O 1
ATOM 1925 N N . PRO A 1 250 ? 12.390 -9.932 15.849 1.00 56.44 250 PRO A N 1
ATOM 1926 C CA . PRO A 1 250 ? 12.886 -10.507 17.088 1.00 56.44 250 PRO A CA 1
ATOM 1927 C C . PRO A 1 250 ? 13.066 -12.019 16.940 1.00 56.44 250 PRO A C 1
ATOM 1929 O O . PRO A 1 250 ? 12.143 -12.700 16.493 1.00 56.44 250 PRO A O 1
ATOM 1932 N N . GLN A 1 251 ? 14.175 -12.579 17.433 1.00 44.44 251 GLN A N 1
ATOM 1933 C CA . GLN A 1 251 ? 14.342 -14.033 17.620 1.00 44.44 251 GLN A CA 1
ATOM 1934 C C . GLN A 1 251 ? 13.462 -14.594 18.766 1.00 44.44 251 GLN A C 1
ATOM 1936 O O . GLN A 1 251 ? 13.841 -15.530 19.458 1.00 44.44 251 GLN A O 1
ATOM 1941 N N . ILE A 1 252 ? 12.270 -14.031 19.005 1.00 47.31 252 ILE A N 1
ATOM 1942 C CA . ILE A 1 252 ? 11.367 -14.388 20.121 1.00 47.31 252 ILE A CA 1
ATOM 1943 C C . ILE A 1 252 ? 10.742 -15.795 19.947 1.00 47.31 252 ILE A C 1
ATOM 1945 O O . ILE A 1 252 ? 10.027 -16.279 20.827 1.00 47.31 252 ILE A O 1
ATOM 1949 N N . VAL A 1 253 ? 11.063 -16.517 18.868 1.00 41.25 253 VAL A N 1
ATOM 1950 C CA . VAL A 1 253 ? 10.746 -17.943 18.731 1.00 41.25 253 VAL A CA 1
ATOM 1951 C C . VAL A 1 253 ? 11.622 -18.740 19.703 1.00 41.25 253 VAL A C 1
ATOM 1953 O O . VAL A 1 253 ? 12.771 -19.055 19.418 1.00 41.25 253 VAL A O 1
ATOM 1956 N N . ARG A 1 254 ? 11.079 -19.034 20.888 1.00 37.09 254 ARG A N 1
ATOM 1957 C CA . ARG A 1 254 ? 11.729 -19.863 21.911 1.00 37.09 254 ARG A CA 1
ATOM 1958 C C . ARG A 1 254 ? 12.210 -21.204 21.341 1.00 37.09 254 ARG A C 1
ATOM 1960 O O . ARG A 1 254 ? 11.465 -21.888 20.643 1.00 37.09 254 ARG A O 1
ATOM 1967 N N . GLU A 1 255 ? 13.414 -21.589 21.764 1.00 30.98 255 GLU A N 1
ATOM 1968 C CA . GLU A 1 255 ? 13.987 -22.941 21.769 1.00 30.98 255 GLU A CA 1
ATOM 1969 C C . GLU A 1 255 ? 13.090 -23.927 22.552 1.00 30.98 255 GLU A C 1
ATOM 1971 O O . GLU A 1 255 ? 13.379 -24.317 23.681 1.00 30.98 255 GLU A O 1
ATOM 1976 N N . SER A 1 256 ? 11.957 -24.322 21.979 1.00 34.84 256 SER A N 1
ATOM 1977 C CA . SER A 1 256 ? 11.237 -25.532 22.381 1.00 34.84 256 SER A CA 1
ATOM 1978 C C . SER A 1 256 ? 11.062 -26.389 21.135 1.00 34.84 256 SER A C 1
ATOM 1980 O O . SER A 1 256 ? 10.274 -26.047 20.252 1.00 34.84 256 SER A O 1
ATOM 1982 N N . GLU A 1 257 ? 11.838 -27.471 21.062 1.00 33.69 257 GLU A N 1
ATOM 1983 C CA . GLU A 1 257 ? 12.044 -28.330 19.886 1.00 33.69 257 GLU A CA 1
ATOM 1984 C C . GLU A 1 257 ? 10.771 -29.000 19.321 1.00 33.69 257 GLU A C 1
ATOM 1986 O O . GLU A 1 257 ? 10.826 -29.564 18.236 1.00 33.69 257 GLU A O 1
ATOM 1991 N N . GLU A 1 258 ? 9.599 -28.866 19.953 1.00 30.09 258 GLU A N 1
ATOM 1992 C CA . GLU A 1 258 ? 8.318 -29.365 19.413 1.00 30.09 258 GLU A CA 1
ATOM 1993 C C . GLU A 1 258 ? 7.462 -28.306 18.686 1.00 30.09 258 GLU A C 1
ATOM 1995 O O . GLU A 1 258 ? 6.448 -28.649 18.084 1.00 30.09 258 GLU A O 1
ATOM 2000 N N . VAL A 1 259 ? 7.861 -27.026 18.673 1.00 36.31 259 VAL A N 1
ATOM 2001 C CA . VAL A 1 259 ? 7.127 -25.947 17.963 1.00 36.31 259 VAL A CA 1
ATOM 2002 C C . VAL A 1 259 ? 7.864 -25.475 16.699 1.00 36.31 259 VAL A C 1
ATOM 2004 O O . VAL A 1 259 ? 7.349 -24.663 15.937 1.00 36.31 259 VAL A O 1
ATOM 2007 N N . VAL A 1 260 ? 9.047 -26.027 16.413 1.00 32.25 260 VAL A N 1
ATOM 2008 C CA . VAL A 1 260 ? 9.937 -25.589 15.316 1.00 32.25 260 VAL A CA 1
ATOM 2009 C C . VAL A 1 260 ? 9.338 -25.835 13.917 1.00 32.25 260 VAL A C 1
ATOM 2011 O O . VAL A 1 260 ? 9.775 -25.230 12.939 1.00 32.25 260 VAL A O 1
ATOM 2014 N N . GLU A 1 261 ? 8.271 -26.630 13.802 1.00 27.62 261 GLU A N 1
ATOM 2015 C CA . GLU A 1 261 ? 7.516 -26.766 12.548 1.00 27.62 261 GLU A CA 1
ATOM 2016 C C . GLU A 1 261 ? 6.375 -25.732 12.395 1.00 27.62 261 GLU A C 1
ATOM 2018 O O . GLU A 1 261 ? 5.935 -25.463 11.279 1.00 27.62 261 GLU A O 1
ATOM 2023 N N . ALA A 1 262 ? 5.952 -25.075 13.485 1.00 29.86 262 ALA A N 1
ATOM 2024 C CA . ALA A 1 262 ? 4.859 -24.093 13.517 1.00 29.86 262 ALA A CA 1
ATOM 2025 C C . ALA A 1 262 ? 5.319 -22.619 13.585 1.00 29.86 262 ALA A C 1
ATOM 2027 O O . ALA A 1 262 ? 4.486 -21.718 13.510 1.00 29.86 262 ALA A O 1
ATOM 2028 N N . THR A 1 263 ? 6.626 -22.355 13.703 1.00 32.44 263 THR A N 1
ATOM 2029 C CA . THR A 1 263 ? 7.213 -21.000 13.811 1.00 32.44 263 THR A CA 1
ATOM 2030 C C . THR A 1 263 ? 8.140 -20.607 12.656 1.00 32.44 263 THR A C 1
ATOM 2032 O O . THR A 1 263 ? 8.822 -19.583 12.719 1.00 32.44 263 THR A O 1
ATOM 2035 N N . LYS A 1 264 ? 8.080 -21.320 11.523 1.00 30.58 264 LYS A N 1
ATOM 2036 C CA . LYS A 1 264 ? 8.243 -20.626 10.232 1.00 30.58 264 LYS A CA 1
ATOM 2037 C C . LYS A 1 264 ? 7.114 -19.589 10.125 1.00 30.58 264 LYS A C 1
ATOM 2039 O O . LYS A 1 264 ? 6.014 -19.892 10.582 1.00 30.58 264 LYS A O 1
ATOM 2044 N N . PRO A 1 265 ? 7.316 -18.403 9.523 1.00 33.12 265 PRO A N 1
ATOM 2045 C CA . PRO A 1 265 ? 6.221 -17.480 9.228 1.00 33.12 265 PRO A CA 1
ATOM 2046 C C . PRO A 1 265 ? 5.271 -18.151 8.222 1.00 33.12 265 PRO A C 1
ATOM 2048 O O . PRO A 1 265 ? 5.405 -18.011 7.011 1.00 33.12 265 PRO A O 1
ATOM 2051 N N . ALA A 1 266 ? 4.348 -18.962 8.728 1.00 37.62 266 ALA A N 1
ATOM 2052 C CA . ALA A 1 266 ? 3.438 -19.793 7.960 1.00 37.62 266 ALA A CA 1
ATOM 2053 C C . ALA A 1 266 ? 2.020 -19.632 8.514 1.00 37.62 266 ALA A C 1
ATOM 2055 O O . ALA A 1 266 ? 1.399 -20.560 9.017 1.00 37.62 266 ALA A O 1
ATOM 2056 N N . ALA A 1 267 ? 1.504 -18.416 8.356 1.00 36.81 267 ALA A N 1
ATOM 2057 C CA . ALA A 1 267 ? 0.082 -18.148 8.188 1.00 36.81 267 ALA A CA 1
ATOM 2058 C C . ALA A 1 267 ? -0.070 -17.014 7.153 1.00 36.81 267 ALA A C 1
ATOM 2060 O O . ALA A 1 267 ? -0.342 -15.867 7.485 1.00 36.81 267 ALA A O 1
ATOM 2061 N N . SER A 1 268 ? 0.148 -17.373 5.879 1.00 44.25 268 SER A N 1
ATOM 2062 C CA . SER A 1 268 ? -0.094 -16.569 4.666 1.00 44.25 268 SER A CA 1
ATOM 2063 C C . SER A 1 268 ? 0.790 -15.325 4.478 1.00 44.25 268 SER A C 1
ATOM 2065 O O . SER A 1 268 ? 0.294 -14.203 4.442 1.00 44.25 268 SER A O 1
ATOM 2067 N N . SER A 1 269 ? 2.099 -15.515 4.267 1.00 60.88 269 SER A N 1
ATOM 2068 C CA . SER A 1 269 ? 2.968 -14.462 3.699 1.00 60.88 269 SER A CA 1
ATOM 2069 C C . SER A 1 269 ? 2.650 -14.148 2.231 1.00 60.88 269 SER A C 1
ATOM 2071 O O . SER A 1 269 ? 3.172 -13.191 1.665 1.00 60.88 269 SER A O 1
ATOM 2073 N N . THR A 1 270 ? 1.787 -14.950 1.607 1.00 75.81 270 THR A N 1
ATOM 2074 C CA . THR A 1 270 ? 1.279 -14.736 0.258 1.00 75.81 270 THR A CA 1
ATOM 2075 C C . THR A 1 270 ? -0.203 -14.365 0.314 1.00 75.81 270 THR A C 1
ATOM 2077 O O . THR A 1 270 ? -0.965 -14.991 1.057 1.00 75.81 270 THR A O 1
ATOM 2080 N N . PRO A 1 271 ? -0.631 -13.345 -0.441 1.00 81.88 271 PRO A N 1
ATOM 2081 C CA . PRO A 1 271 ? -2.044 -13.070 -0.661 1.00 81.88 271 PRO A CA 1
ATOM 2082 C C . PRO A 1 271 ? -2.747 -14.279 -1.288 1.00 81.88 271 PRO A C 1
ATOM 2084 O O . PRO A 1 271 ? -2.163 -15.005 -2.092 1.00 81.88 271 PRO A O 1
ATOM 2087 N N . SER A 1 272 ? -4.021 -14.482 -0.956 1.00 83.00 272 SER A N 1
ATOM 2088 C CA . SER A 1 272 ? -4.857 -15.508 -1.598 1.00 83.00 272 SER A CA 1
ATOM 2089 C C . SER A 1 272 ? -5.164 -15.158 -3.054 1.00 83.00 272 SER A C 1
ATOM 2091 O O . SER A 1 272 ? -5.325 -16.049 -3.889 1.00 83.00 272 SER A O 1
ATOM 2093 N N . VAL A 1 273 ? -5.265 -13.860 -3.348 1.00 85.38 273 VAL A N 1
ATOM 2094 C CA . VAL A 1 273 ? -5.435 -13.306 -4.691 1.00 85.38 273 VAL A CA 1
ATOM 2095 C C . VAL A 1 273 ? -4.628 -12.014 -4.782 1.00 85.38 273 VAL A C 1
ATOM 2097 O O . VAL A 1 273 ? -4.619 -11.236 -3.830 1.00 85.38 273 VAL A O 1
ATOM 2100 N N . THR A 1 274 ? -3.993 -11.780 -5.928 1.00 87.12 274 THR A N 1
ATOM 2101 C CA . THR A 1 274 ? -3.359 -10.503 -6.270 1.00 87.12 274 THR A CA 1
ATOM 2102 C C . THR A 1 274 ? -4.066 -9.920 -7.482 1.00 87.12 274 THR A C 1
ATOM 2104 O O . THR A 1 274 ? -4.228 -10.606 -8.490 1.00 87.12 274 THR A O 1
ATOM 2107 N N . ILE A 1 275 ? -4.486 -8.664 -7.379 1.00 88.06 275 ILE A N 1
ATOM 2108 C CA . ILE A 1 275 ? -5.141 -7.915 -8.444 1.00 88.06 275 ILE A CA 1
ATOM 2109 C C . ILE A 1 275 ? -4.296 -6.683 -8.736 1.00 88.06 275 ILE A C 1
ATOM 2111 O O . ILE A 1 275 ? -4.146 -5.815 -7.881 1.00 88.06 275 ILE A O 1
ATOM 2115 N N . VAL A 1 276 ? -3.772 -6.598 -9.954 1.00 86.00 276 VAL A N 1
ATOM 2116 C CA . VAL A 1 276 ? -3.179 -5.363 -10.471 1.00 86.00 276 VAL A CA 1
ATOM 2117 C C . VAL A 1 276 ? -4.311 -4.545 -11.080 1.00 86.00 276 VAL A C 1
ATOM 2119 O O . VAL A 1 276 ? -5.018 -5.058 -11.946 1.00 86.00 276 VAL A O 1
ATOM 2122 N N . HIS A 1 277 ? -4.527 -3.310 -10.628 1.00 87.06 277 HIS A N 1
ATOM 2123 C CA . HIS A 1 277 ? -5.579 -2.440 -11.157 1.00 87.06 277 HIS A CA 1
ATOM 2124 C C . HIS A 1 277 ? -4.985 -1.178 -11.761 1.00 87.06 277 HIS A C 1
ATOM 2126 O O . HIS A 1 277 ? -4.132 -0.540 -11.160 1.00 87.06 277 HIS A O 1
ATOM 2132 N N . LEU A 1 278 ? -5.464 -0.780 -12.938 1.00 84.50 278 LEU A N 1
ATOM 2133 C CA . LEU A 1 278 ? -5.018 0.466 -13.550 1.00 84.50 278 LEU A CA 1
ATOM 2134 C C . LEU A 1 278 ? -5.631 1.644 -12.776 1.00 84.50 278 LEU A C 1
ATOM 2136 O O . LEU A 1 278 ? -6.852 1.836 -12.808 1.00 84.50 278 LEU A O 1
ATOM 2140 N N . ALA A 1 279 ? -4.792 2.391 -12.062 1.00 80.25 279 ALA A N 1
ATOM 2141 C CA . ALA A 1 279 ? -5.140 3.632 -11.397 1.00 80.25 279 ALA A CA 1
ATOM 2142 C C . ALA A 1 279 ? -5.560 4.669 -12.446 1.00 80.25 279 ALA A C 1
ATOM 2144 O O . ALA A 1 279 ? -4.964 4.793 -13.519 1.00 80.25 279 ALA A O 1
ATOM 2145 N N . GLU A 1 280 ? -6.642 5.385 -12.163 1.00 67.38 280 GLU A N 1
ATOM 2146 C CA . GLU A 1 280 ? -7.083 6.481 -13.017 1.00 67.38 280 GLU A CA 1
ATOM 2147 C C . GLU A 1 280 ? -6.299 7.730 -12.626 1.00 67.38 280 GLU A C 1
ATOM 2149 O O . GLU A 1 280 ? -6.239 8.049 -11.442 1.00 67.38 280 GLU A O 1
ATOM 2154 N N . ALA A 1 281 ? -5.712 8.420 -13.609 1.00 51.81 281 ALA A N 1
ATOM 2155 C CA . ALA A 1 281 ? -4.961 9.650 -13.382 1.00 51.81 281 ALA A CA 1
ATOM 2156 C C . ALA A 1 281 ? -5.847 10.674 -12.654 1.00 51.81 281 ALA A C 1
ATOM 2158 O O . ALA A 1 281 ? -6.764 11.271 -13.235 1.00 51.81 281 ALA A O 1
ATOM 2159 N N . THR A 1 282 ? -5.603 10.856 -11.360 1.00 42.72 282 THR A N 1
ATOM 2160 C CA . THR A 1 282 ? -6.166 11.954 -10.584 1.00 42.72 282 THR A CA 1
ATOM 2161 C C . THR A 1 282 ? -5.371 13.197 -10.967 1.00 42.72 282 THR A C 1
ATOM 2163 O O . THR A 1 282 ? -4.147 13.198 -10.972 1.00 42.72 282 THR A O 1
ATOM 2166 N N . LYS A 1 283 ? -6.055 14.285 -11.332 1.00 33.88 283 LYS A N 1
ATOM 2167 C CA . LYS A 1 283 ? -5.423 15.524 -11.835 1.00 33.88 283 LYS A CA 1
ATOM 2168 C C . LYS A 1 283 ? -4.538 16.266 -10.812 1.00 33.88 283 LYS A C 1
ATOM 2170 O O . LYS A 1 283 ? -4.164 17.403 -11.078 1.00 33.88 283 LYS A O 1
ATOM 2175 N N . ASP A 1 284 ? -4.243 15.661 -9.664 1.00 32.25 284 ASP A N 1
ATOM 2176 C CA . ASP A 1 284 ? -3.631 16.311 -8.505 1.00 32.25 284 ASP A CA 1
ATOM 2177 C C . ASP A 1 284 ? -2.345 15.627 -7.999 1.00 32.25 284 ASP A C 1
ATOM 2179 O O . ASP A 1 284 ? -1.745 16.151 -7.062 1.00 32.25 284 ASP A O 1
ATOM 2183 N N . ASP A 1 285 ? -1.884 14.524 -8.608 1.00 32.69 285 ASP A N 1
ATOM 2184 C CA . ASP A 1 285 ? -0.722 13.753 -8.112 1.00 32.69 285 ASP A CA 1
ATOM 2185 C C . ASP A 1 285 ? 0.616 14.094 -8.806 1.00 32.69 285 ASP A C 1
ATOM 2187 O O . ASP A 1 285 ? 1.599 13.360 -8.731 1.00 32.69 285 ASP A O 1
ATOM 2191 N N . ASP A 1 286 ? 0.689 15.260 -9.456 1.00 29.41 286 ASP A N 1
ATOM 2192 C CA . ASP A 1 286 ? 1.949 15.801 -9.965 1.00 29.41 286 ASP A CA 1
ATOM 2193 C C . ASP A 1 286 ? 2.834 16.269 -8.793 1.00 29.41 286 ASP A C 1
ATOM 2195 O O . ASP A 1 286 ? 2.786 17.424 -8.358 1.00 29.41 286 ASP A O 1
ATOM 2199 N N . ASN A 1 287 ? 3.705 15.375 -8.323 1.00 33.31 287 ASN A N 1
ATOM 2200 C CA . ASN A 1 287 ? 5.028 15.706 -7.788 1.00 33.31 287 ASN A CA 1
ATOM 2201 C C . ASN A 1 287 ? 5.044 16.815 -6.713 1.00 33.31 287 ASN A C 1
ATOM 2203 O O . ASN A 1 287 ? 5.788 17.802 -6.806 1.00 33.31 287 ASN A O 1
ATOM 2207 N N . LYS A 1 288 ? 4.222 16.656 -5.671 1.00 23.28 288 LYS A N 1
ATOM 2208 C CA . LYS A 1 288 ? 4.438 17.357 -4.405 1.00 23.28 288 LYS A CA 1
ATOM 2209 C C . LYS A 1 288 ? 5.150 16.415 -3.438 1.00 23.28 288 LYS A C 1
ATOM 2211 O O . LYS A 1 288 ? 4.623 15.339 -3.169 1.00 23.28 288 LYS A O 1
ATOM 2216 N N . PRO A 1 289 ? 6.300 16.809 -2.859 1.00 27.06 289 PRO A N 1
ATOM 2217 C CA . PRO A 1 289 ? 6.738 16.168 -1.633 1.00 27.06 289 PRO A CA 1
ATOM 2218 C C . PRO A 1 289 ? 5.578 16.268 -0.648 1.00 27.06 289 PRO A C 1
ATOM 2220 O O . PRO A 1 289 ? 5.018 17.355 -0.487 1.00 27.06 289 PRO A O 1
ATOM 2223 N N . GLN A 1 290 ? 5.209 15.135 -0.053 1.00 30.44 290 GLN A N 1
ATOM 2224 C CA . GLN A 1 290 ? 4.301 15.057 1.084 1.00 30.44 290 GLN A CA 1
ATOM 2225 C C . GLN A 1 290 ? 4.808 16.045 2.136 1.00 30.44 290 GLN A C 1
ATOM 2227 O O . GLN A 1 290 ? 5.743 15.772 2.881 1.00 30.44 290 GLN A O 1
ATOM 2232 N N . SER A 1 291 ? 4.264 17.257 2.123 1.00 26.56 291 SER A N 1
ATOM 2233 C CA . SER A 1 291 ? 4.486 18.207 3.192 1.00 26.56 291 SER A CA 1
ATOM 2234 C C . SER A 1 291 ? 3.675 17.716 4.378 1.00 26.56 291 SER A C 1
ATOM 2236 O O . SER A 1 291 ? 2.492 17.413 4.214 1.00 26.56 291 SER A O 1
ATOM 2238 N N . ASP A 1 292 ? 4.279 17.708 5.564 1.00 34.03 292 ASP A N 1
ATOM 2239 C CA . ASP A 1 292 ? 3.656 17.345 6.848 1.00 34.03 292 ASP A CA 1
ATOM 2240 C C . ASP A 1 292 ? 2.388 18.167 7.203 1.00 34.03 292 ASP A C 1
ATOM 2242 O O . ASP A 1 292 ? 1.768 17.949 8.242 1.00 34.03 292 ASP A O 1
ATOM 2246 N N . ASP A 1 293 ? 1.982 19.104 6.340 1.00 30.08 293 ASP A N 1
ATOM 2247 C CA . ASP A 1 293 ? 0.891 20.061 6.525 1.00 30.08 293 ASP A CA 1
ATOM 2248 C C . ASP A 1 293 ? -0.417 19.713 5.775 1.00 30.08 293 ASP A C 1
ATOM 2250 O O . ASP A 1 293 ? -1.415 20.414 5.942 1.00 30.08 293 ASP A O 1
ATOM 2254 N N . ASP A 1 294 ? -0.498 18.611 5.014 1.00 31.53 294 ASP A N 1
ATOM 2255 C CA . ASP A 1 294 ? -1.727 18.223 4.278 1.00 31.53 294 ASP A CA 1
ATOM 2256 C C . ASP A 1 294 ? -2.819 17.569 5.162 1.00 31.53 294 ASP A C 1
ATOM 2258 O O . ASP A 1 294 ? -3.641 16.762 4.721 1.00 31.53 294 ASP A O 1
ATOM 2262 N N . SER A 1 295 ? -2.898 17.968 6.435 1.00 38.75 295 SER A N 1
ATOM 2263 C CA . SER A 1 295 ? -4.007 17.591 7.326 1.00 38.75 295 SER A CA 1
ATOM 2264 C C . SER A 1 295 ? -5.347 18.264 6.966 1.00 38.75 295 SER A C 1
ATOM 2266 O O . SER A 1 295 ? -6.395 17.837 7.461 1.00 38.75 295 SER A O 1
ATOM 2268 N N . ASP A 1 296 ? -5.321 19.247 6.057 1.00 39.19 296 ASP A N 1
ATOM 2269 C CA . ASP A 1 296 ? -6.451 20.118 5.705 1.00 39.19 296 ASP A CA 1
ATOM 2270 C C . ASP A 1 296 ? -7.045 19.890 4.294 1.00 39.19 296 ASP A C 1
ATOM 2272 O O . ASP A 1 296 ? -7.971 20.607 3.895 1.00 39.19 296 ASP A O 1
ATOM 2276 N N . ALA A 1 297 ? -6.589 18.889 3.525 1.00 38.94 297 ALA A N 1
ATOM 2277 C CA . ALA A 1 297 ? -7.236 18.552 2.251 1.00 38.94 297 ALA A CA 1
ATOM 2278 C C . ALA A 1 297 ? -8.694 18.083 2.487 1.00 38.94 297 ALA A C 1
ATOM 2280 O O . ALA A 1 297 ? -8.944 17.257 3.378 1.00 38.94 297 ALA A O 1
ATOM 2281 N N . PRO A 1 298 ? -9.689 18.596 1.728 1.00 42.75 298 PRO A N 1
ATOM 2282 C CA . PRO A 1 298 ? -11.083 18.254 1.948 1.00 42.75 298 PRO A CA 1
ATOM 2283 C C . PRO A 1 298 ? -11.301 16.752 1.791 1.00 42.75 298 PRO A C 1
ATOM 2285 O O . PRO A 1 298 ? -10.950 16.116 0.804 1.00 42.75 298 PRO A O 1
ATOM 2288 N N . ASN A 1 299 ? -11.899 16.218 2.845 1.00 53.34 299 ASN A N 1
ATOM 2289 C CA . ASN A 1 299 ? -12.109 14.820 3.168 1.00 53.34 299 ASN A CA 1
ATOM 2290 C C . ASN A 1 299 ? -13.200 14.169 2.296 1.00 53.34 299 ASN A C 1
ATOM 2292 O O . ASN A 1 299 ? -14.151 13.584 2.820 1.00 53.34 299 ASN A O 1
ATOM 2296 N N . GLU A 1 300 ? -13.146 14.359 0.978 1.00 69.69 300 GLU A N 1
ATOM 2297 C CA . GLU A 1 300 ? -14.168 13.843 0.077 1.00 69.69 300 GLU A CA 1
ATOM 2298 C C . GLU A 1 300 ? -14.066 12.317 -0.006 1.00 69.69 300 GLU A C 1
ATOM 2300 O O . GLU A 1 300 ? -13.007 11.738 -0.243 1.00 69.69 300 GLU A O 1
ATOM 2305 N N . PHE A 1 301 ? -15.183 11.645 0.265 1.00 85.31 301 PHE A N 1
ATOM 2306 C CA . PHE A 1 301 ? -15.268 10.202 0.108 1.00 85.31 301 PHE A CA 1
ATOM 2307 C C . PHE A 1 301 ? -15.141 9.847 -1.374 1.00 85.31 301 PHE A C 1
ATOM 2309 O O . PHE A 1 301 ? -16.004 10.227 -2.168 1.00 85.31 301 PHE A O 1
ATOM 2316 N N . VAL A 1 302 ? -14.125 9.056 -1.707 1.00 87.56 302 VAL A N 1
ATOM 2317 C CA . VAL A 1 302 ? -13.925 8.499 -3.044 1.00 87.56 302 VAL A CA 1
ATOM 2318 C C . VAL A 1 302 ? -14.341 7.031 -3.024 1.00 87.56 302 VAL A C 1
ATOM 2320 O O . VAL A 1 302 ? -13.890 6.259 -2.182 1.00 87.56 302 VAL A O 1
ATOM 2323 N N . TYR A 1 303 ? -15.227 6.643 -3.942 1.00 91.56 303 TYR A N 1
ATOM 2324 C CA . TYR A 1 303 ? -15.615 5.243 -4.134 1.00 91.56 303 TYR A CA 1
ATOM 2325 C C . TYR A 1 303 ? -14.653 4.568 -5.117 1.00 91.56 303 TYR A C 1
ATOM 2327 O O . TYR A 1 303 ? -15.023 4.223 -6.241 1.00 91.56 303 TYR A O 1
ATOM 2335 N N . ASP A 1 304 ? -13.392 4.482 -4.702 1.00 92.25 304 ASP A N 1
ATOM 2336 C CA . ASP A 1 304 ? -12.287 3.948 -5.496 1.00 92.25 304 ASP A CA 1
ATOM 2337 C C . ASP A 1 304 ? -12.350 2.415 -5.657 1.00 92.25 304 ASP A C 1
ATOM 2339 O O . ASP A 1 304 ? -13.274 1.749 -5.180 1.00 92.25 304 ASP A O 1
ATOM 2343 N N . PHE A 1 305 ? -11.368 1.856 -6.369 1.00 91.81 305 PHE A N 1
ATOM 2344 C CA . PHE A 1 305 ? -11.299 0.426 -6.658 1.00 91.81 305 PHE A CA 1
ATOM 2345 C C . PHE A 1 305 ? -11.228 -0.444 -5.392 1.00 91.81 305 PHE A C 1
ATOM 2347 O O . PHE A 1 305 ? -11.912 -1.467 -5.333 1.00 91.81 305 PHE A O 1
ATOM 2354 N N . ASP A 1 306 ? -10.481 -0.033 -4.365 1.00 93.12 306 ASP A N 1
ATOM 2355 C CA . ASP A 1 306 ? -10.338 -0.792 -3.116 1.00 93.12 306 ASP A CA 1
ATOM 2356 C C . ASP A 1 306 ? -11.657 -0.813 -2.342 1.00 93.12 306 ASP A C 1
ATOM 2358 O O . ASP A 1 306 ? -12.085 -1.859 -1.847 1.00 93.12 306 ASP A O 1
ATOM 2362 N N . VAL A 1 307 ? -12.343 0.336 -2.271 1.00 95.69 307 VAL A N 1
ATOM 2363 C CA . VAL A 1 307 ? -13.655 0.441 -1.618 1.00 95.69 307 VAL A CA 1
ATOM 2364 C C . VAL A 1 307 ? -14.699 -0.382 -2.369 1.00 95.69 307 VAL A C 1
ATOM 2366 O O . VAL A 1 307 ? -15.507 -1.059 -1.732 1.00 95.69 307 VAL A O 1
ATOM 2369 N N . GLN A 1 308 ? -14.676 -0.373 -3.703 1.00 94.50 308 GLN A N 1
ATOM 2370 C CA . GLN A 1 308 ? -15.535 -1.229 -4.525 1.00 94.50 308 GLN A CA 1
ATOM 2371 C C . GLN A 1 308 ? -15.249 -2.713 -4.288 1.00 94.50 308 GLN A C 1
ATOM 2373 O O . GLN A 1 308 ? -16.180 -3.495 -4.125 1.00 94.50 308 GLN A O 1
ATOM 2378 N N . LEU A 1 309 ? -13.977 -3.108 -4.227 1.00 93.31 309 LEU A N 1
ATOM 2379 C CA . LEU A 1 309 ? -13.584 -4.495 -3.998 1.00 93.31 309 LEU A CA 1
ATOM 2380 C C . LEU A 1 309 ? -13.998 -4.977 -2.602 1.00 93.31 309 LEU A C 1
ATOM 2382 O O . LEU A 1 309 ? -14.566 -6.060 -2.466 1.00 93.31 309 LEU A O 1
ATOM 2386 N N . GLY A 1 310 ? -13.773 -4.156 -1.572 1.00 95.56 310 GLY A N 1
ATOM 2387 C CA . GLY A 1 310 ? -14.238 -4.428 -0.214 1.00 95.56 310 GLY A CA 1
ATOM 2388 C C . GLY A 1 310 ? -15.764 -4.510 -0.127 1.00 95.56 310 GLY A C 1
ATOM 2389 O O . GLY A 1 310 ? -16.293 -5.390 0.551 1.00 95.56 310 GLY A O 1
ATOM 2390 N N . HIS A 1 311 ? -16.479 -3.634 -0.840 1.00 95.94 311 HIS A N 1
ATOM 2391 C CA . HIS A 1 311 ? -17.944 -3.631 -0.909 1.00 95.94 311 HIS A CA 1
ATOM 2392 C C . HIS A 1 311 ? -18.503 -4.882 -1.598 1.00 95.94 311 HIS A C 1
ATOM 2394 O O . HIS A 1 311 ? -19.413 -5.516 -1.058 1.00 95.94 311 HIS A O 1
ATOM 2400 N N . ASP A 1 312 ? -17.932 -5.282 -2.733 1.00 92.94 312 ASP A N 1
ATOM 2401 C CA . ASP A 1 312 ? -18.299 -6.506 -3.448 1.00 92.94 312 ASP A CA 1
ATOM 2402 C C . ASP A 1 312 ? -18.072 -7.744 -2.585 1.00 92.94 312 ASP A C 1
ATOM 2404 O O . ASP A 1 312 ? -18.931 -8.624 -2.509 1.00 92.94 312 ASP A O 1
ATOM 2408 N N . LEU A 1 313 ? -16.927 -7.800 -1.908 1.00 93.19 313 LEU A N 1
ATOM 2409 C CA . LEU A 1 313 ? -16.546 -8.898 -1.033 1.00 93.19 313 LEU A CA 1
ATOM 2410 C C . LEU A 1 313 ? -17.586 -9.101 0.076 1.00 93.19 313 LEU A C 1
ATOM 2412 O O . LEU A 1 313 ? -18.084 -10.211 0.265 1.00 93.19 313 LEU A O 1
ATOM 2416 N N . VAL A 1 314 ? -17.969 -8.034 0.785 1.00 94.38 314 VAL A N 1
ATOM 2417 C CA . VAL A 1 314 ? -18.950 -8.158 1.876 1.00 94.38 314 VAL A CA 1
ATOM 2418 C C . VAL A 1 314 ? -20.376 -8.373 1.371 1.00 94.38 314 VAL A C 1
ATOM 2420 O O . VAL A 1 314 ? -21.174 -8.991 2.068 1.00 94.38 314 VAL A O 1
ATOM 2423 N N . THR A 1 315 ? -20.705 -7.904 0.164 1.00 93.81 315 THR A N 1
ATOM 2424 C CA . THR A 1 315 ? -22.042 -8.073 -0.431 1.00 93.81 315 THR A CA 1
ATOM 2425 C C . THR A 1 315 ? -22.271 -9.497 -0.946 1.00 93.81 315 THR A C 1
ATOM 2427 O O . THR A 1 315 ? -23.390 -10.002 -0.863 1.00 93.81 315 THR A O 1
ATOM 2430 N N . ASN A 1 316 ? -21.229 -10.157 -1.463 1.00 90.50 316 ASN A N 1
ATOM 2431 C CA . ASN A 1 316 ? -21.309 -11.525 -1.991 1.00 90.50 316 ASN A CA 1
ATOM 2432 C C . ASN A 1 316 ? -21.113 -12.612 -0.920 1.00 90.50 316 ASN A C 1
ATOM 2434 O O . ASN A 1 316 ? -21.425 -13.782 -1.155 1.00 90.50 316 ASN A O 1
ATOM 2438 N N . ALA A 1 317 ? -20.614 -12.234 0.255 1.00 92.50 317 ALA A N 1
ATOM 2439 C CA . ALA A 1 317 ? -20.359 -13.143 1.359 1.00 92.50 317 ALA A CA 1
ATOM 2440 C C . ALA A 1 317 ? -21.639 -13.761 1.941 1.00 92.50 317 ALA A C 1
ATOM 2442 O O . ALA A 1 317 ? -22.622 -13.075 2.226 1.00 92.50 317 ALA A O 1
ATOM 2443 N N . ARG A 1 318 ? -21.592 -15.069 2.218 1.00 91.38 318 ARG A N 1
ATOM 2444 C CA . ARG A 1 318 ? -22.680 -15.798 2.902 1.00 91.38 318 ARG A CA 1
ATOM 2445 C C . ARG A 1 318 ? -22.417 -16.014 4.393 1.00 91.38 318 ARG A C 1
ATOM 2447 O O . ARG A 1 318 ? -23.255 -16.571 5.099 1.00 91.38 318 ARG A O 1
ATOM 2454 N N . SER A 1 319 ? -21.242 -15.616 4.872 1.00 93.75 319 SER A N 1
ATOM 2455 C CA . SER A 1 319 ? -20.773 -15.803 6.244 1.00 93.75 319 SER A CA 1
ATOM 2456 C C . SER A 1 319 ? -19.892 -14.631 6.668 1.00 93.75 319 SER A C 1
ATOM 2458 O O . SER A 1 319 ? -19.288 -13.985 5.821 1.00 93.75 319 SER A O 1
ATOM 2460 N N . ALA A 1 320 ? -19.786 -14.379 7.973 1.00 94.44 320 ALA A N 1
ATOM 2461 C CA . ALA A 1 320 ? -18.826 -13.422 8.522 1.00 94.44 320 ALA A CA 1
ATOM 2462 C C . ALA A 1 320 ? -17.421 -14.003 8.748 1.00 94.44 320 ALA A C 1
ATOM 2464 O O . ALA A 1 320 ? -16.516 -13.264 9.119 1.00 94.44 320 ALA A O 1
ATOM 2465 N N . ASP A 1 321 ? -17.239 -15.306 8.526 1.00 95.38 321 ASP A N 1
ATOM 2466 C CA . ASP A 1 321 ? -15.939 -15.964 8.622 1.00 95.38 321 ASP A CA 1
ATOM 2467 C C . ASP A 1 321 ? -15.040 -15.575 7.439 1.00 95.38 321 ASP A C 1
ATOM 2469 O O . ASP A 1 321 ? -15.379 -15.825 6.279 1.00 95.38 321 ASP A O 1
ATOM 2473 N N . ARG A 1 322 ? -13.872 -15.000 7.736 1.00 94.94 322 ARG A N 1
ATOM 2474 C CA . ARG A 1 322 ? -12.890 -14.516 6.753 1.00 94.94 322 ARG A CA 1
ATOM 2475 C C . ARG A 1 322 ? -12.572 -15.534 5.657 1.00 94.94 322 ARG A C 1
ATOM 2477 O O . ARG A 1 322 ? -12.570 -15.185 4.477 1.00 94.94 322 ARG A O 1
ATOM 2484 N N . LYS A 1 323 ? -12.295 -16.789 6.020 1.00 93.25 323 LYS A N 1
ATOM 2485 C CA . LYS A 1 323 ? -11.883 -17.825 5.057 1.00 93.25 323 LYS A CA 1
ATOM 2486 C C . LYS A 1 323 ? -13.027 -18.173 4.111 1.00 93.25 323 LYS A C 1
ATOM 2488 O O . LYS A 1 323 ? -12.799 -18.331 2.912 1.00 93.25 323 LYS A O 1
ATOM 2493 N N . LYS A 1 324 ? -14.258 -18.242 4.625 1.00 94.19 324 LYS A N 1
ATOM 2494 C CA . LYS A 1 324 ? -15.458 -18.452 3.799 1.00 94.19 324 LYS A CA 1
ATOM 2495 C C . LYS A 1 324 ? -15.734 -17.271 2.879 1.00 94.19 324 LYS A C 1
ATOM 2497 O O . LYS A 1 324 ? -16.031 -17.493 1.715 1.00 94.19 324 LYS A O 1
ATOM 2502 N N . ILE A 1 325 ? -15.563 -16.040 3.359 1.00 94.06 325 ILE A N 1
ATOM 2503 C CA . ILE A 1 325 ? -15.718 -14.836 2.534 1.00 94.06 325 ILE A CA 1
ATOM 2504 C C . ILE A 1 325 ? -14.764 -14.864 1.328 1.00 94.06 325 ILE A C 1
ATOM 2506 O O . ILE A 1 325 ? -15.187 -14.613 0.198 1.00 94.06 325 ILE A O 1
ATOM 2510 N N . ILE A 1 326 ? -13.487 -15.201 1.554 1.00 91.56 326 ILE A N 1
ATOM 2511 C CA . ILE A 1 326 ? -12.483 -15.329 0.484 1.00 91.56 326 ILE A CA 1
ATOM 2512 C C . ILE A 1 326 ? -12.890 -16.429 -0.504 1.00 91.56 326 ILE A C 1
ATOM 2514 O O . ILE A 1 326 ? -12.826 -16.224 -1.716 1.00 91.56 326 ILE A O 1
ATOM 2518 N N . ALA A 1 327 ? -13.333 -17.585 0.000 1.00 90.94 327 ALA A N 1
ATOM 2519 C CA . ALA A 1 327 ? -13.770 -18.699 -0.838 1.00 90.94 327 ALA A CA 1
ATOM 2520 C C . ALA A 1 327 ? -14.995 -18.339 -1.699 1.00 90.94 327 ALA A C 1
ATOM 2522 O O . ALA A 1 327 ? -14.981 -18.596 -2.904 1.00 90.94 327 ALA A O 1
ATOM 2523 N N . ASP A 1 328 ? -16.006 -17.697 -1.106 1.00 89.56 328 ASP A N 1
ATOM 2524 C CA . ASP A 1 328 ? -17.233 -17.256 -1.780 1.00 89.56 328 ASP A CA 1
ATOM 2525 C C . ASP A 1 328 ? -16.940 -16.211 -2.873 1.00 89.56 328 ASP A C 1
ATOM 2527 O O . ASP A 1 328 ? -17.586 -16.201 -3.921 1.00 89.56 328 ASP A O 1
ATOM 2531 N N . SER A 1 329 ? -15.937 -15.355 -2.654 1.00 88.31 329 SER A N 1
ATOM 2532 C CA . SER A 1 329 ? -15.624 -14.218 -3.534 1.00 88.31 329 SER A CA 1
ATOM 2533 C C . SER A 1 329 ? -14.575 -14.526 -4.610 1.00 88.31 329 SER A C 1
ATOM 2535 O O . SER A 1 329 ? -14.335 -13.704 -5.496 1.00 88.31 329 SER A O 1
ATOM 2537 N N . LYS A 1 330 ? -13.956 -15.715 -4.586 1.00 86.12 330 LYS A N 1
ATOM 2538 C CA . LYS A 1 330 ? -12.828 -16.069 -5.464 1.00 86.12 330 LYS A CA 1
ATOM 2539 C C . LYS A 1 330 ? -13.128 -15.878 -6.955 1.00 86.12 330 LYS A C 1
ATOM 2541 O O . LYS A 1 330 ? -12.289 -15.348 -7.677 1.00 86.12 330 LYS A O 1
ATOM 2546 N N . ALA A 1 331 ? -14.307 -16.293 -7.417 1.00 87.25 331 ALA A N 1
ATOM 2547 C CA . ALA A 1 331 ? -14.692 -16.161 -8.825 1.00 87.25 331 ALA A CA 1
ATOM 2548 C C . ALA A 1 331 ? -14.806 -14.689 -9.260 1.00 87.25 331 ALA A C 1
ATOM 2550 O O . ALA A 1 331 ? -14.324 -14.326 -10.329 1.00 87.25 331 ALA A O 1
ATOM 2551 N N . VAL A 1 332 ? -15.374 -13.837 -8.398 1.00 86.50 332 VAL A N 1
ATOM 2552 C CA . VAL A 1 332 ? -15.507 -12.392 -8.642 1.00 86.50 332 VAL A CA 1
ATOM 2553 C C . VAL A 1 332 ? -14.132 -11.732 -8.727 1.00 86.50 332 VAL A C 1
ATOM 2555 O O . VAL A 1 332 ? -13.902 -10.893 -9.593 1.00 86.50 332 VAL A O 1
ATOM 2558 N N . PHE A 1 333 ? -13.189 -12.132 -7.870 1.00 85.62 333 PHE A N 1
ATOM 2559 C CA . PHE A 1 333 ? -11.834 -11.579 -7.900 1.00 85.62 333 PHE A CA 1
ATOM 2560 C C . PHE A 1 333 ? -11.058 -11.976 -9.151 1.00 85.62 333 PHE A C 1
ATOM 2562 O O . PHE A 1 333 ? -10.371 -11.130 -9.714 1.00 85.62 333 PHE A O 1
ATOM 2569 N N . LEU A 1 334 ? -11.188 -13.225 -9.608 1.00 85.56 334 LEU A N 1
ATOM 2570 C CA . LEU A 1 334 ? -10.577 -13.661 -10.866 1.00 85.56 334 LEU A CA 1
ATOM 2571 C C . LEU A 1 334 ? -11.146 -12.881 -12.054 1.00 85.56 334 LEU A C 1
ATOM 2573 O O . LEU A 1 334 ? -10.378 -12.382 -12.869 1.00 85.56 334 LEU A O 1
ATOM 2577 N N . GLN A 1 335 ? -12.466 -12.684 -12.094 1.00 89.00 335 GLN A N 1
ATOM 2578 C CA . GLN A 1 335 ? -13.097 -11.863 -13.125 1.00 89.00 335 GLN A CA 1
ATOM 2579 C C . GLN A 1 335 ? -12.585 -10.413 -13.090 1.00 89.00 335 GLN A C 1
ATOM 2581 O O . GLN A 1 335 ? -12.171 -9.880 -14.117 1.00 89.00 335 GLN A O 1
ATOM 2586 N N . ARG A 1 336 ? -12.557 -9.773 -11.910 1.00 89.50 336 ARG A N 1
ATOM 2587 C CA . ARG A 1 336 ? -12.029 -8.404 -11.768 1.00 89.50 336 ARG A CA 1
ATOM 2588 C C . ARG A 1 336 ? -10.556 -8.317 -12.175 1.00 89.50 336 ARG A C 1
ATOM 2590 O O . ARG A 1 336 ? -10.166 -7.333 -12.798 1.00 89.50 336 ARG A O 1
ATOM 2597 N N . ALA A 1 337 ? -9.744 -9.321 -11.849 1.00 87.56 337 ALA A N 1
ATOM 2598 C CA . ALA A 1 337 ? -8.344 -9.374 -12.257 1.00 87.56 337 ALA A CA 1
ATOM 2599 C C . ALA A 1 337 ? -8.195 -9.447 -13.785 1.00 87.56 337 ALA A C 1
ATOM 2601 O O . ALA A 1 337 ? -7.433 -8.667 -14.350 1.00 87.56 337 ALA A O 1
ATOM 2602 N N . GLU A 1 338 ? -8.968 -10.302 -14.461 1.00 88.88 338 GLU A N 1
ATOM 2603 C CA . GLU A 1 338 ? -8.979 -10.406 -15.929 1.00 88.88 338 GLU A CA 1
ATOM 2604 C C . GLU A 1 338 ? -9.440 -9.102 -16.606 1.00 88.88 338 GLU A C 1
ATOM 2606 O O . GLU A 1 338 ? -8.882 -8.679 -17.626 1.00 88.88 338 GLU A O 1
ATOM 2611 N N . GLU A 1 339 ? -10.437 -8.424 -16.030 1.00 90.88 339 GLU A N 1
ATOM 2612 C CA . GLU A 1 339 ? -10.910 -7.122 -16.505 1.00 90.88 339 GLU A CA 1
ATOM 2613 C C . GLU A 1 339 ? -9.817 -6.050 -16.394 1.00 90.88 339 GLU A C 1
ATOM 2615 O O . GLU A 1 339 ? -9.579 -5.308 -17.353 1.00 90.88 339 GLU A O 1
ATOM 2620 N N . GLN A 1 340 ? -9.120 -5.972 -15.255 1.00 90.31 340 GLN A N 1
ATOM 2621 C CA . GLN A 1 340 ? -8.026 -5.015 -15.076 1.00 90.31 340 GLN A CA 1
ATOM 2622 C C . GLN A 1 340 ? -6.815 -5.346 -15.952 1.00 90.31 340 GLN A C 1
ATOM 2624 O O . GLN A 1 340 ? -6.255 -4.444 -16.574 1.00 90.31 340 GLN A O 1
ATOM 2629 N N . GLU A 1 341 ? -6.459 -6.623 -16.089 1.00 88.50 341 GLU A N 1
ATOM 2630 C CA . GLU A 1 341 ? -5.400 -7.060 -17.000 1.00 88.50 341 GLU A CA 1
ATOM 2631 C C . GLU A 1 341 ? -5.721 -6.655 -18.445 1.00 88.50 341 GLU A C 1
ATOM 2633 O O . GLU A 1 341 ? -4.875 -6.096 -19.142 1.00 88.50 341 GLU A O 1
ATOM 2638 N N . SER A 1 342 ? -6.972 -6.830 -18.877 1.00 91.12 342 SER A N 1
ATOM 2639 C CA . SER A 1 342 ? -7.423 -6.393 -20.201 1.00 91.12 342 SER A CA 1
ATOM 2640 C C . SER A 1 342 ? -7.300 -4.877 -20.391 1.00 91.12 342 SER A C 1
ATOM 2642 O O . SER A 1 342 ? -6.959 -4.416 -21.483 1.00 91.12 342 SER A O 1
ATOM 2644 N N . ARG A 1 343 ? -7.556 -4.078 -19.343 1.00 92.19 343 ARG A N 1
ATOM 2645 C CA . ARG A 1 343 ? -7.361 -2.616 -19.380 1.00 92.19 343 ARG A CA 1
ATOM 2646 C C . ARG A 1 343 ? -5.884 -2.254 -19.518 1.00 92.19 343 ARG A C 1
ATOM 2648 O O . ARG A 1 343 ? -5.562 -1.408 -20.349 1.00 92.19 343 ARG A O 1
ATOM 2655 N N . VAL A 1 344 ? -5.009 -2.903 -18.749 1.00 90.31 344 VAL A N 1
ATOM 2656 C CA . VAL A 1 344 ? -3.551 -2.718 -18.821 1.00 90.31 344 VAL A CA 1
ATOM 2657 C C . VAL A 1 344 ? -3.038 -3.049 -20.221 1.00 90.31 344 VAL A C 1
ATOM 2659 O O . VAL A 1 344 ? -2.355 -2.225 -20.823 1.00 90.31 344 VAL A O 1
ATOM 2662 N N . VAL A 1 345 ? -3.433 -4.199 -20.783 1.00 91.88 345 VAL A N 1
ATOM 2663 C CA . VAL A 1 345 ? -3.048 -4.614 -22.143 1.00 91.88 345 VAL A CA 1
ATOM 2664 C C . VAL A 1 345 ? -3.468 -3.565 -23.173 1.00 91.88 345 VAL A C 1
ATOM 2666 O O . VAL A 1 345 ? -2.624 -3.085 -23.922 1.00 91.88 345 VAL A O 1
ATOM 2669 N N . ARG A 1 346 ? -4.734 -3.124 -23.163 1.00 92.62 346 ARG A N 1
ATOM 2670 C CA . ARG A 1 346 ? -5.219 -2.090 -24.100 1.00 92.62 346 ARG A CA 1
ATOM 2671 C C . ARG A 1 346 ? -4.485 -0.761 -23.947 1.00 92.62 346 ARG A C 1
ATOM 2673 O O . ARG A 1 346 ? -4.257 -0.059 -24.929 1.00 92.62 346 ARG A O 1
ATOM 2680 N N . LYS A 1 347 ? -4.140 -0.378 -22.717 1.00 92.38 347 LYS A N 1
ATOM 2681 C CA . LYS A 1 347 ? -3.422 0.871 -22.451 1.00 92.38 347 LYS A CA 1
ATOM 2682 C C . LYS A 1 347 ? -1.984 0.791 -22.972 1.00 92.38 347 LYS A C 1
ATOM 2684 O O . LYS A 1 347 ? -1.545 1.713 -23.653 1.00 92.38 347 LYS A O 1
ATOM 2689 N N . LEU A 1 348 ? -1.294 -0.323 -22.749 1.00 92.06 348 LEU A N 1
ATOM 2690 C CA . LEU A 1 348 ? 0.033 -0.590 -23.307 1.00 92.06 348 LEU A CA 1
ATOM 2691 C C . LEU A 1 348 ? 0.017 -0.655 -24.848 1.00 92.06 348 LEU A C 1
ATOM 2693 O O . LEU A 1 348 ? 0.895 -0.084 -25.495 1.00 92.06 348 LEU A O 1
ATOM 2697 N N . GLU A 1 349 ? -1.024 -1.229 -25.456 1.00 93.62 349 GLU A N 1
ATOM 2698 C CA . GLU A 1 349 ? -1.204 -1.240 -26.917 1.00 93.62 349 GLU A CA 1
ATOM 2699 C C . GLU A 1 349 ? -1.273 0.175 -27.512 1.00 93.62 349 GLU A C 1
ATOM 2701 O O . GLU A 1 349 ? -0.735 0.410 -28.595 1.00 93.62 349 GLU A O 1
ATOM 2706 N N . THR A 1 350 ? -1.852 1.149 -26.795 1.00 93.38 350 THR A N 1
ATOM 2707 C CA . THR A 1 350 ? -1.880 2.558 -27.245 1.00 93.38 350 THR A CA 1
ATOM 2708 C C . THR A 1 350 ? -0.488 3.197 -27.311 1.00 93.38 350 THR A C 1
ATOM 2710 O O . THR A 1 350 ? -0.297 4.171 -28.034 1.00 93.38 350 THR A O 1
ATOM 2713 N N . LEU A 1 351 ? 0.493 2.611 -26.616 1.00 92.44 351 LEU A N 1
ATOM 2714 C CA . LEU A 1 351 ? 1.916 2.969 -26.645 1.00 92.44 351 LEU A CA 1
ATOM 2715 C C . LEU A 1 351 ? 2.714 2.067 -27.609 1.00 92.44 351 LEU A C 1
ATOM 2717 O O . LEU A 1 351 ? 3.943 2.005 -27.571 1.00 92.44 351 LEU A O 1
ATOM 2721 N N . GLY A 1 352 ? 2.015 1.304 -28.456 1.00 92.69 352 GLY A N 1
ATOM 2722 C CA . GLY A 1 352 ? 2.593 0.335 -29.385 1.00 92.69 352 GLY A CA 1
ATOM 2723 C C . GLY A 1 352 ? 3.135 -0.925 -28.706 1.00 92.69 352 GLY A C 1
ATOM 2724 O O . GLY A 1 352 ? 3.928 -1.654 -29.310 1.00 92.69 352 GLY A O 1
ATOM 2725 N N . VAL A 1 353 ? 2.814 -1.176 -27.433 1.00 93.94 353 VAL A N 1
ATOM 2726 C CA . VAL A 1 353 ? 3.279 -2.347 -26.676 1.00 93.94 353 VAL A CA 1
ATOM 2727 C C . VAL A 1 353 ? 2.275 -3.489 -26.792 1.00 93.94 353 VAL A C 1
ATOM 2729 O O . VAL A 1 353 ? 1.230 -3.471 -26.154 1.00 93.94 353 VAL A O 1
ATOM 2732 N N . ASP A 1 354 ? 2.614 -4.522 -27.570 1.00 94.38 354 ASP A N 1
ATOM 2733 C CA . ASP A 1 354 ? 1.875 -5.790 -27.557 1.00 94.38 354 ASP A CA 1
ATOM 2734 C C . ASP A 1 354 ? 2.176 -6.528 -26.245 1.00 94.38 354 ASP A C 1
ATOM 2736 O O . ASP A 1 354 ? 3.257 -7.096 -26.067 1.00 94.38 354 ASP A O 1
ATOM 2740 N N . TRP A 1 355 ? 1.220 -6.496 -25.315 1.00 93.75 355 TRP A N 1
ATOM 2741 C CA . TRP A 1 355 ? 1.321 -7.129 -23.997 1.00 93.75 355 TRP A CA 1
ATOM 2742 C C . TRP A 1 355 ? 0.552 -8.460 -23.903 1.00 93.75 355 TRP A C 1
ATOM 2744 O O . TRP A 1 355 ? 0.121 -8.876 -22.820 1.00 93.75 355 TRP A O 1
ATOM 2754 N N . SER A 1 356 ? 0.364 -9.148 -25.034 1.00 90.81 356 SER A N 1
ATOM 2755 C CA . SER A 1 356 ? -0.312 -10.449 -25.095 1.00 90.81 356 SER A CA 1
ATOM 2756 C C . SER A 1 356 ? 0.475 -11.571 -24.406 1.00 90.81 356 SER A C 1
ATOM 2758 O O . SER A 1 356 ? 1.709 -11.626 -24.448 1.00 90.81 356 SER A O 1
ATOM 2760 N N . THR A 1 357 ? -0.249 -12.502 -23.780 1.00 87.88 357 THR A N 1
ATOM 2761 C CA . THR A 1 357 ? 0.330 -13.680 -23.121 1.00 87.88 357 THR A CA 1
ATOM 2762 C C . THR A 1 357 ? 0.742 -14.758 -24.122 1.00 87.88 357 THR A C 1
ATOM 2764 O O . THR A 1 357 ? 0.208 -14.849 -25.230 1.00 87.88 357 THR A O 1
ATOM 2767 N N . ALA A 1 358 ? 1.703 -15.596 -23.732 1.00 83.44 358 ALA A N 1
ATOM 2768 C CA . ALA A 1 358 ? 2.055 -16.790 -24.494 1.00 83.44 358 ALA A CA 1
ATOM 2769 C C . ALA A 1 358 ? 1.004 -17.905 -24.323 1.00 83.44 358 ALA A C 1
ATOM 2771 O O . ALA A 1 358 ? 0.403 -18.055 -23.256 1.00 83.44 358 ALA A O 1
ATOM 2772 N N . ALA A 1 359 ? 0.837 -18.742 -25.351 1.00 75.75 359 ALA A N 1
ATOM 2773 C CA . ALA A 1 359 ? 0.120 -20.010 -25.216 1.00 75.75 359 ALA A CA 1
ATOM 2774 C C . ALA A 1 359 ? 0.864 -20.954 -24.247 1.00 75.75 359 ALA A C 1
ATOM 2776 O O . ALA A 1 359 ? 2.084 -20.869 -24.097 1.00 75.75 359 ALA A O 1
ATOM 2777 N N . LYS A 1 360 ? 0.131 -21.857 -23.578 1.00 67.19 360 LYS A N 1
ATOM 2778 C CA . LYS A 1 360 ? 0.694 -22.758 -22.550 1.00 67.19 360 LYS A CA 1
ATOM 2779 C C . LYS A 1 360 ? 1.711 -23.768 -23.100 1.00 67.19 360 LYS A C 1
ATOM 2781 O O . LYS A 1 360 ? 2.562 -24.223 -22.340 1.00 67.19 360 LYS A O 1
ATOM 2786 N N . ASP A 1 361 ? 1.652 -24.080 -24.391 1.00 65.06 361 ASP 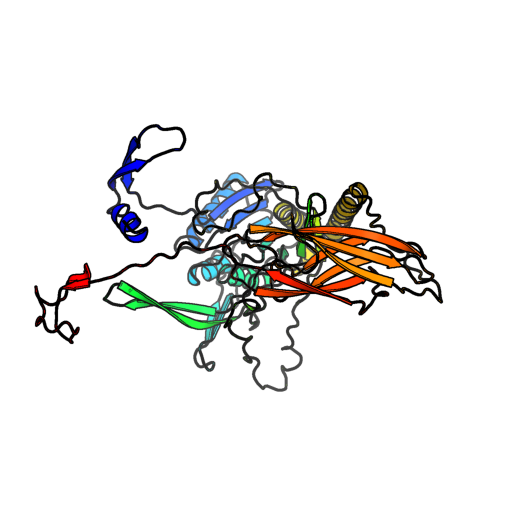A N 1
ATOM 2787 C CA . ASP A 1 361 ? 2.541 -25.049 -25.028 1.00 65.06 361 ASP A CA 1
ATOM 2788 C C . ASP A 1 361 ? 3.758 -24.342 -25.640 1.00 65.06 361 ASP A C 1
ATOM 2790 O O . ASP A 1 361 ? 3.649 -23.621 -26.632 1.00 65.06 361 ASP A O 1
ATOM 2794 N N . ILE A 1 362 ? 4.929 -24.541 -25.029 1.00 64.38 362 ILE A N 1
ATOM 2795 C CA . ILE A 1 362 ? 6.213 -24.029 -25.525 1.00 64.38 362 ILE A CA 1
ATOM 2796 C C . ILE A 1 362 ? 6.851 -25.089 -26.429 1.00 64.38 362 ILE A C 1
ATOM 2798 O O . ILE A 1 362 ? 6.937 -26.264 -26.064 1.00 64.38 362 ILE A O 1
ATOM 2802 N N . GLU A 1 363 ? 7.332 -24.682 -27.604 1.00 65.25 363 GLU A N 1
ATOM 2803 C CA . GLU A 1 363 ? 8.000 -25.582 -28.547 1.00 65.25 363 GLU A CA 1
ATOM 2804 C C . GLU A 1 363 ? 9.264 -26.222 -27.941 1.00 65.25 363 GLU A C 1
ATOM 2806 O O . GLU A 1 363 ? 10.139 -25.546 -27.388 1.00 65.25 363 GLU A O 1
ATOM 2811 N N . LYS A 1 364 ? 9.406 -27.547 -28.097 1.00 54.28 364 LYS A N 1
ATOM 2812 C CA . LYS A 1 364 ? 10.656 -28.263 -27.794 1.00 54.28 364 LYS A CA 1
ATOM 2813 C C . LYS A 1 364 ? 11.762 -27.690 -28.695 1.00 54.28 364 LYS A C 1
ATOM 2815 O O . LYS A 1 364 ? 11.684 -27.868 -29.905 1.00 54.28 364 LYS A O 1
ATOM 2820 N N . ASN A 1 365 ? 12.779 -27.050 -28.101 1.00 65.50 365 ASN A N 1
ATOM 2821 C CA . ASN A 1 365 ? 13.928 -26.340 -28.719 1.00 65.50 365 ASN A CA 1
ATOM 2822 C C . ASN A 1 365 ? 13.808 -24.805 -28.866 1.00 65.50 365 ASN A C 1
ATOM 2824 O O . ASN A 1 365 ? 14.671 -24.183 -29.499 1.00 65.50 365 ASN A O 1
ATOM 2828 N N . ALA A 1 366 ? 12.798 -24.181 -28.259 1.00 76.94 366 ALA A N 1
ATOM 2829 C CA . ALA A 1 366 ? 12.694 -22.726 -28.171 1.00 76.94 366 ALA A CA 1
ATOM 2830 C C . ALA A 1 366 ? 13.789 -22.125 -27.262 1.00 76.94 366 ALA A C 1
ATOM 2832 O O . ALA A 1 366 ? 13.791 -22.334 -26.050 1.00 76.94 366 ALA A O 1
ATOM 2833 N N . ARG A 1 367 ? 14.704 -21.341 -27.842 1.00 80.56 367 ARG A N 1
ATOM 2834 C CA . ARG A 1 367 ? 15.702 -20.524 -27.139 1.00 80.56 367 ARG A CA 1
ATOM 2835 C C . ARG A 1 367 ? 15.182 -19.108 -26.917 1.00 80.56 367 ARG A C 1
ATOM 2837 O O . ARG A 1 367 ? 14.606 -18.506 -27.828 1.00 80.56 367 ARG A O 1
ATOM 2844 N N . ALA A 1 368 ? 15.411 -18.599 -25.713 1.00 84.00 368 ALA A N 1
ATOM 2845 C CA . ALA A 1 368 ? 15.020 -17.269 -25.261 1.00 84.00 368 ALA A CA 1
ATOM 2846 C C . ALA A 1 368 ? 16.260 -16.403 -25.007 1.00 84.00 368 ALA A C 1
ATOM 2848 O O . ALA A 1 368 ? 16.499 -15.947 -23.893 1.00 84.00 368 ALA A O 1
ATOM 2849 N N . ASP A 1 369 ? 17.070 -16.224 -26.047 1.00 89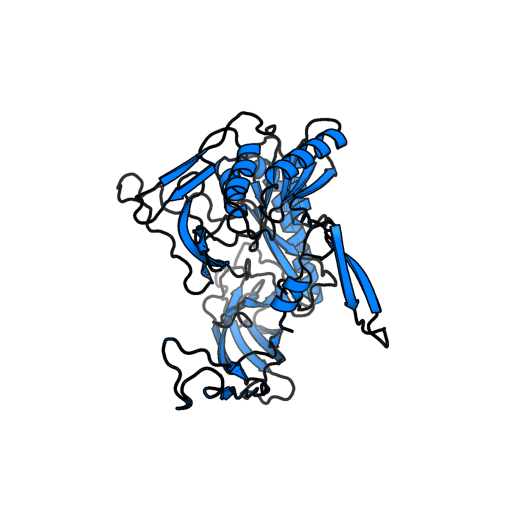.62 369 ASP A N 1
ATOM 2850 C CA . ASP A 1 369 ? 18.264 -15.388 -25.976 1.00 89.62 369 ASP A CA 1
ATOM 2851 C C . ASP A 1 369 ? 17.902 -13.939 -26.316 1.00 89.62 369 ASP A C 1
ATOM 2853 O O . ASP A 1 369 ? 17.138 -13.664 -27.248 1.00 89.62 369 ASP A O 1
ATOM 2857 N N . VAL A 1 370 ? 18.457 -13.001 -25.555 1.00 92.44 370 VAL A N 1
ATOM 2858 C CA . VAL A 1 370 ? 18.267 -11.563 -25.753 1.00 92.44 370 VAL A CA 1
ATOM 2859 C C . VAL A 1 370 ? 19.585 -10.823 -25.561 1.00 92.44 370 VAL A C 1
ATOM 2861 O O . VAL A 1 370 ? 20.438 -11.243 -24.784 1.00 92.44 370 VAL A O 1
ATOM 2864 N N . SER A 1 371 ? 19.744 -9.697 -26.251 1.00 94.50 371 SER A N 1
ATOM 2865 C CA . SER A 1 371 ? 20.755 -8.687 -25.924 1.00 94.50 371 SER A CA 1
ATOM 2866 C C . SER A 1 371 ? 20.065 -7.429 -25.415 1.00 94.50 371 SER A C 1
ATOM 2868 O O . SER A 1 371 ? 19.026 -7.048 -25.960 1.00 94.50 371 SER A O 1
ATOM 2870 N N . VAL A 1 372 ? 20.649 -6.772 -24.415 1.00 95.75 372 VAL A N 1
ATOM 2871 C CA . VAL A 1 372 ? 20.142 -5.517 -23.853 1.00 95.75 372 VAL A CA 1
ATOM 2872 C C . VAL A 1 372 ? 21.222 -4.447 -23.883 1.00 95.75 372 VAL A C 1
ATOM 2874 O O . VAL A 1 372 ? 22.382 -4.727 -23.592 1.00 95.75 372 VAL A O 1
ATOM 2877 N N . ASP A 1 373 ? 20.811 -3.232 -24.211 1.00 94.81 373 ASP A N 1
ATOM 2878 C CA . ASP A 1 373 ? 21.611 -2.020 -24.096 1.00 94.81 373 ASP A CA 1
ATOM 2879 C C . ASP A 1 373 ? 20.852 -1.002 -23.236 1.00 94.81 373 ASP A C 1
ATOM 2881 O O . ASP A 1 373 ? 19.620 -0.929 -23.311 1.00 94.81 373 ASP A O 1
ATOM 2885 N N . LEU A 1 374 ? 21.568 -0.247 -22.405 1.00 94.88 374 LEU A N 1
ATOM 2886 C CA . LEU A 1 374 ? 21.006 0.769 -21.517 1.00 94.88 374 LEU A CA 1
ATOM 2887 C C . LEU A 1 374 ? 21.859 2.028 -21.614 1.00 94.88 374 LEU A C 1
ATOM 2889 O O . LEU A 1 374 ? 23.060 2.002 -21.356 1.00 94.88 374 LEU A O 1
ATOM 2893 N N . ALA A 1 375 ? 21.210 3.138 -21.939 1.00 93.25 375 ALA A N 1
ATOM 2894 C CA . ALA A 1 375 ? 21.828 4.444 -22.061 1.00 93.25 375 ALA A CA 1
ATOM 2895 C C . ALA A 1 375 ? 21.083 5.483 -21.220 1.00 93.25 375 ALA A C 1
ATOM 2897 O O . ALA A 1 375 ? 19.909 5.319 -20.883 1.00 93.25 375 ALA A O 1
ATOM 2898 N N . MET A 1 376 ? 21.774 6.580 -20.926 1.00 91.44 376 MET A N 1
ATOM 2899 C CA . MET A 1 376 ? 21.240 7.729 -20.208 1.00 91.44 376 MET A CA 1
ATOM 2900 C C . MET A 1 376 ? 21.552 9.014 -20.979 1.00 91.44 376 MET A C 1
ATOM 2902 O O . MET A 1 376 ? 22.649 9.162 -21.522 1.00 91.44 376 MET A O 1
ATOM 2906 N N . SER A 1 377 ? 20.611 9.956 -20.991 1.00 89.62 377 SER A N 1
ATOM 2907 C CA . SER A 1 377 ? 20.811 11.321 -21.480 1.00 89.62 377 SER A CA 1
ATOM 2908 C C . SER A 1 377 ? 20.183 12.353 -20.536 1.00 89.62 377 SER A C 1
ATOM 2910 O O . SER A 1 377 ? 19.299 12.034 -19.744 1.00 89.62 377 SER A O 1
ATOM 2912 N N . ALA A 1 378 ? 20.659 13.598 -20.609 1.00 84.88 378 ALA A N 1
ATOM 2913 C CA . ALA A 1 378 ? 20.113 14.739 -19.876 1.00 84.88 378 ALA A CA 1
ATOM 2914 C C . ALA A 1 378 ? 20.097 15.994 -20.776 1.00 84.88 378 ALA A C 1
ATOM 2916 O O . ALA A 1 378 ? 20.920 16.090 -21.697 1.00 84.88 378 ALA A O 1
ATOM 2917 N N . PRO A 1 379 ? 19.186 16.962 -20.551 1.00 76.62 379 PRO A N 1
ATOM 2918 C CA . PRO A 1 379 ? 19.101 18.192 -21.332 1.00 76.62 379 PRO A CA 1
ATOM 2919 C C . PRO A 1 379 ? 20.435 18.949 -21.372 1.00 76.62 379 PRO A C 1
ATOM 2921 O O . PRO A 1 379 ? 20.896 19.475 -20.369 1.00 76.62 379 PRO A O 1
ATOM 2924 N N . GLY A 1 380 ? 21.059 19.027 -22.551 1.00 65.62 380 GLY A N 1
ATOM 2925 C CA . GLY A 1 380 ? 22.317 19.762 -22.740 1.00 65.62 380 GLY A CA 1
ATOM 2926 C C . GLY A 1 380 ? 23.586 19.055 -22.240 1.00 65.62 380 GLY A C 1
ATOM 2927 O O . GLY A 1 380 ? 24.663 19.643 -22.332 1.00 65.62 380 GLY A O 1
ATOM 2928 N N . GLY A 1 381 ? 23.491 17.811 -21.756 1.00 62.59 381 GLY A N 1
ATOM 2929 C CA . GLY A 1 381 ? 24.636 17.007 -21.321 1.00 62.59 381 GLY A CA 1
ATOM 2930 C C . GLY A 1 381 ? 25.234 16.151 -22.445 1.00 62.59 381 GLY A C 1
ATOM 2931 O O . GLY A 1 381 ? 24.511 15.531 -23.223 1.00 62.59 381 GLY A O 1
ATOM 2932 N N . GLU A 1 382 ? 26.566 16.082 -22.523 1.00 62.28 382 GLU A N 1
ATOM 2933 C CA . GLU A 1 382 ? 27.255 15.039 -23.300 1.00 62.28 382 GLU A CA 1
ATOM 2934 C C . GLU A 1 382 ? 27.181 13.700 -22.554 1.00 62.28 382 GLU A C 1
ATOM 2936 O O . GLU A 1 382 ? 27.212 13.665 -21.321 1.00 62.28 382 GLU A O 1
ATOM 2941 N N . ALA A 1 383 ? 27.128 12.589 -23.294 1.00 63.19 383 ALA A N 1
ATOM 2942 C CA . ALA A 1 383 ? 27.159 11.251 -22.710 1.00 63.19 383 ALA A CA 1
ATOM 2943 C C . ALA A 1 383 ? 28.381 11.086 -21.784 1.00 63.19 383 ALA A C 1
ATOM 2945 O O . ALA A 1 383 ? 29.517 11.321 -22.196 1.00 63.19 383 ALA A O 1
ATOM 2946 N N . GLY A 1 384 ? 28.141 10.693 -20.530 1.00 65.25 384 GLY A N 1
ATOM 2947 C CA . GLY A 1 384 ? 29.184 10.491 -19.517 1.00 65.25 384 GLY A CA 1
ATOM 2948 C C . GLY A 1 384 ? 29.540 11.718 -18.667 1.00 65.25 384 GLY A C 1
ATOM 2949 O O . GLY A 1 384 ? 30.400 11.600 -17.795 1.00 65.25 384 GLY A O 1
ATOM 2950 N N . LYS A 1 385 ? 28.898 12.880 -18.869 1.00 78.38 385 LYS A N 1
ATOM 2951 C CA . LYS A 1 385 ? 29.029 14.026 -17.951 1.00 78.38 385 LYS A CA 1
ATOM 2952 C C . LYS A 1 385 ? 28.041 13.938 -16.777 1.00 78.38 385 LYS A C 1
ATOM 2954 O O . LYS A 1 385 ? 26.962 13.368 -16.951 1.00 78.38 385 LYS A O 1
ATOM 2959 N N . PRO A 1 386 ? 28.386 14.504 -15.603 1.00 84.62 386 PRO A N 1
ATOM 2960 C CA . PRO A 1 386 ? 27.447 14.629 -14.495 1.00 84.62 386 PRO A CA 1
ATOM 2961 C C . PRO A 1 386 ? 26.202 15.435 -14.882 1.00 84.62 386 PRO A C 1
ATOM 2963 O O . PRO A 1 386 ? 26.296 16.405 -15.637 1.00 84.62 386 PRO A O 1
ATOM 2966 N N . VAL A 1 387 ? 25.052 15.030 -14.351 1.00 90.38 387 VAL A N 1
ATOM 2967 C CA . VAL A 1 387 ? 23.761 15.714 -14.499 1.00 90.38 387 VAL A CA 1
ATOM 2968 C C . VAL A 1 387 ? 23.551 16.637 -13.305 1.00 90.38 387 VAL A C 1
ATOM 2970 O O . VAL A 1 387 ? 23.864 16.262 -12.176 1.00 90.38 387 VAL A O 1
ATOM 2973 N N . LEU A 1 388 ? 23.007 17.834 -13.512 1.00 90.94 388 LEU A N 1
ATOM 2974 C CA . LEU A 1 388 ? 22.781 18.757 -12.404 1.00 90.94 388 LEU A CA 1
ATOM 2975 C C . LEU A 1 388 ? 21.496 18.390 -11.643 1.00 90.94 388 LEU A C 1
ATOM 2977 O O . LEU A 1 388 ? 20.449 18.124 -12.237 1.00 90.94 388 LEU A O 1
ATOM 2981 N N . ALA A 1 389 ? 21.535 18.437 -10.311 1.00 90.50 389 ALA A N 1
ATOM 2982 C CA . ALA A 1 389 ? 20.340 18.312 -9.481 1.00 90.50 389 ALA A CA 1
ATOM 2983 C C . ALA A 1 389 ? 19.247 19.295 -9.953 1.00 90.50 389 ALA A C 1
ATOM 2985 O O . ALA A 1 389 ? 19.524 20.450 -10.284 1.00 90.50 389 ALA A O 1
ATOM 2986 N N . GLY A 1 390 ? 17.987 18.853 -10.003 1.00 89.19 390 GLY A N 1
ATOM 2987 C CA . GLY A 1 390 ? 16.877 19.622 -10.580 1.00 89.19 390 GLY A CA 1
ATOM 2988 C C . GLY A 1 390 ? 16.586 19.364 -12.063 1.00 89.19 390 GLY A C 1
ATOM 2989 O O . GLY A 1 390 ? 15.511 19.764 -12.521 1.00 89.19 390 GLY A O 1
ATOM 2990 N N . GLU A 1 391 ? 17.499 18.734 -12.807 1.00 91.50 391 GLU A N 1
ATOM 2991 C CA . GLU A 1 391 ? 17.290 18.345 -14.208 1.00 91.50 391 GLU A CA 1
ATOM 2992 C C . GLU A 1 391 ? 16.491 17.039 -14.332 1.00 91.50 391 GLU A C 1
ATOM 2994 O O . GLU A 1 391 ? 16.226 16.343 -13.353 1.00 91.50 391 GLU A O 1
ATOM 2999 N N . THR A 1 392 ? 16.050 16.727 -15.551 1.00 91.50 392 THR A N 1
ATOM 3000 C CA . THR A 1 392 ? 15.371 15.464 -15.874 1.00 91.50 392 THR A CA 1
ATOM 3001 C C . THR A 1 392 ? 16.332 14.559 -16.624 1.00 91.50 392 THR A C 1
ATOM 3003 O O . THR A 1 392 ? 16.960 14.992 -17.585 1.00 91.50 392 THR A O 1
ATOM 3006 N N . VAL A 1 393 ? 16.457 13.321 -16.169 1.00 92.06 393 VAL A N 1
ATOM 3007 C CA . VAL A 1 393 ? 17.295 12.287 -16.770 1.00 92.06 393 VAL A CA 1
ATOM 3008 C C . VAL A 1 393 ? 16.409 11.357 -17.581 1.00 92.06 393 VAL A C 1
ATOM 3010 O O . VAL A 1 393 ? 15.414 10.865 -17.060 1.00 92.06 393 VAL A O 1
ATOM 3013 N N . THR A 1 394 ? 16.778 11.071 -18.825 1.00 93.31 394 THR A N 1
ATOM 3014 C CA . THR A 1 394 ? 16.089 10.087 -19.665 1.00 93.31 394 THR A CA 1
ATOM 3015 C C . THR A 1 394 ? 16.915 8.807 -19.734 1.00 93.31 394 THR A C 1
ATOM 3017 O O . THR A 1 394 ? 18.043 8.807 -20.230 1.00 93.31 394 THR A O 1
ATOM 3020 N N . PHE A 1 395 ? 16.348 7.692 -19.282 1.00 94.38 395 PHE A N 1
ATOM 3021 C CA . PHE A 1 395 ? 16.908 6.356 -19.468 1.00 94.38 395 PHE A CA 1
ATOM 3022 C C . PHE A 1 395 ? 16.328 5.738 -20.732 1.00 94.38 395 PHE A C 1
ATOM 3024 O O . PHE A 1 395 ? 15.115 5.715 -20.907 1.00 94.38 395 PHE A O 1
ATOM 3031 N N . THR A 1 396 ? 17.182 5.214 -21.606 1.00 95.38 396 THR A N 1
ATOM 3032 C CA . THR A 1 396 ? 16.790 4.539 -22.848 1.00 95.38 396 THR A CA 1
ATOM 3033 C C . THR A 1 396 ? 17.313 3.114 -22.826 1.00 95.38 396 THR A C 1
ATOM 3035 O O . THR A 1 396 ? 18.523 2.901 -22.844 1.00 95.38 396 THR A O 1
ATOM 3038 N N . ALA A 1 397 ? 16.414 2.136 -22.822 1.00 96.69 397 ALA A N 1
ATOM 3039 C CA . ALA A 1 397 ? 16.772 0.727 -22.877 1.00 96.69 397 ALA A CA 1
ATOM 3040 C C . ALA A 1 397 ? 16.344 0.126 -24.215 1.00 96.69 397 ALA A C 1
ATOM 3042 O O . ALA A 1 397 ? 15.231 0.368 -24.679 1.00 96.69 397 ALA A O 1
ATOM 3043 N N . THR A 1 398 ? 17.212 -0.672 -24.836 1.00 97.06 398 THR A N 1
ATOM 3044 C CA . THR A 1 398 ? 16.903 -1.403 -26.071 1.00 97.06 398 THR A CA 1
ATOM 3045 C C . THR A 1 398 ? 17.142 -2.888 -25.870 1.00 97.06 398 THR A C 1
ATOM 3047 O O . THR A 1 398 ? 18.251 -3.297 -25.543 1.00 97.06 398 THR A O 1
ATOM 3050 N N . VAL A 1 399 ? 16.116 -3.704 -26.108 1.00 96.75 399 VAL A N 1
ATOM 3051 C CA . VAL A 1 399 ? 16.208 -5.167 -26.058 1.00 96.75 399 VAL A CA 1
ATOM 3052 C C . VAL A 1 399 ? 16.013 -5.741 -27.451 1.00 96.75 399 VAL A C 1
ATOM 3054 O O . VAL A 1 399 ? 15.102 -5.342 -28.177 1.00 96.75 399 VAL A O 1
ATOM 3057 N N . ARG A 1 400 ? 16.854 -6.707 -27.820 1.00 96.62 400 ARG A N 1
ATOM 3058 C CA . ARG A 1 400 ? 16.735 -7.484 -29.056 1.00 96.62 400 ARG A CA 1
ATOM 3059 C C . ARG A 1 400 ? 16.601 -8.961 -28.742 1.00 96.62 400 ARG A C 1
ATOM 3061 O O . ARG A 1 400 ? 17.420 -9.499 -28.006 1.00 96.62 400 ARG A O 1
ATOM 3068 N N . ASN A 1 401 ? 15.622 -9.619 -29.353 1.00 95.94 401 ASN A N 1
ATOM 3069 C CA . ASN A 1 401 ? 15.495 -11.072 -29.318 1.00 95.94 401 ASN A CA 1
ATOM 3070 C C . ASN A 1 401 ? 16.515 -11.696 -30.284 1.00 95.94 401 ASN A C 1
ATOM 3072 O O . ASN A 1 401 ? 16.378 -11.581 -31.503 1.00 95.94 401 ASN A O 1
ATOM 3076 N N . THR A 1 402 ? 17.555 -12.324 -29.742 1.00 95.00 402 THR A N 1
ATOM 3077 C CA . THR A 1 402 ? 18.608 -13.027 -30.495 1.00 95.00 402 THR A CA 1
ATOM 3078 C C . THR A 1 402 ? 18.372 -14.537 -30.556 1.00 95.00 402 THR A C 1
ATOM 3080 O O . THR A 1 402 ? 19.097 -15.245 -31.257 1.00 95.00 402 THR A O 1
ATOM 3083 N N . GLY A 1 403 ? 17.349 -15.024 -29.851 1.00 92.06 403 GLY A N 1
ATOM 3084 C CA . GLY A 1 403 ? 16.899 -16.405 -29.872 1.00 92.06 403 GLY A CA 1
ATOM 3085 C C . GLY A 1 403 ? 16.121 -16.766 -31.138 1.00 92.06 403 GLY A C 1
ATOM 3086 O O . GLY A 1 403 ? 16.049 -16.022 -32.116 1.00 92.06 403 GLY A O 1
ATOM 3087 N N . ASN A 1 404 ? 15.517 -17.953 -31.112 1.00 91.62 404 ASN A N 1
ATOM 3088 C CA . ASN A 1 404 ? 14.772 -18.525 -32.240 1.00 91.62 404 ASN A CA 1
ATOM 3089 C C . ASN A 1 404 ? 13.267 -18.674 -31.964 1.00 91.62 404 ASN A C 1
ATOM 3091 O O . ASN A 1 404 ? 12.561 -19.263 -32.776 1.00 91.62 404 ASN A O 1
ATOM 3095 N N . SER A 1 405 ? 12.778 -18.161 -30.834 1.00 91.12 405 SER A N 1
ATOM 3096 C CA . SER A 1 405 ? 11.374 -18.257 -30.435 1.00 91.12 405 SER A CA 1
ATOM 3097 C C . SER A 1 405 ? 10.782 -16.887 -30.127 1.00 91.12 405 SER A C 1
ATOM 3099 O O . SER A 1 405 ? 11.499 -15.948 -29.782 1.00 91.12 405 SER A O 1
ATOM 3101 N N . VAL A 1 406 ? 9.462 -16.763 -30.261 1.00 91.88 406 VAL A N 1
ATOM 3102 C CA . VAL A 1 406 ? 8.750 -15.545 -29.861 1.00 91.88 406 VAL A CA 1
ATOM 3103 C C . VAL A 1 406 ? 8.790 -15.424 -28.338 1.00 91.88 406 VAL A C 1
ATOM 3105 O O . VAL A 1 406 ? 8.518 -16.387 -27.615 1.00 91.88 406 VAL A O 1
ATOM 3108 N N . LEU A 1 407 ? 9.132 -14.233 -27.854 1.00 92.75 407 LEU A N 1
ATOM 3109 C CA . LEU A 1 407 ? 9.071 -13.871 -26.442 1.00 92.75 407 LEU A CA 1
ATOM 3110 C C . LEU A 1 407 ? 7.817 -13.038 -26.191 1.00 92.75 407 LEU A C 1
ATOM 3112 O O . LEU A 1 407 ? 7.439 -12.222 -27.030 1.00 92.75 407 LEU A O 1
ATOM 3116 N N . HIS A 1 408 ? 7.178 -13.245 -25.044 1.00 93.31 408 HIS A N 1
ATOM 3117 C CA . HIS A 1 408 ? 5.948 -12.560 -24.656 1.00 93.31 408 HIS A CA 1
ATOM 3118 C C . HIS A 1 408 ? 6.163 -11.796 -23.357 1.00 93.31 408 HIS A C 1
ATOM 3120 O O . HIS A 1 408 ? 6.801 -12.315 -22.440 1.00 93.31 408 HIS A O 1
ATOM 3126 N N . ARG A 1 409 ? 5.610 -10.575 -23.294 1.00 92.94 409 ARG A N 1
ATOM 3127 C CA . ARG A 1 409 ? 5.765 -9.649 -22.161 1.00 92.94 409 ARG A CA 1
ATOM 3128 C C . ARG A 1 409 ? 7.219 -9.575 -21.696 1.00 92.94 409 ARG A C 1
ATOM 3130 O O . ARG A 1 409 ? 7.523 -9.845 -20.541 1.00 92.94 409 ARG A O 1
ATOM 3137 N N . VAL A 1 410 ? 8.123 -9.277 -22.626 1.00 95.25 410 VAL A N 1
ATOM 3138 C CA . VAL A 1 410 ? 9.509 -8.963 -22.285 1.00 95.25 410 VAL A CA 1
ATOM 3139 C C . VAL A 1 410 ? 9.509 -7.644 -21.526 1.00 95.25 410 VAL A C 1
ATOM 3141 O O . VAL A 1 410 ? 8.834 -6.695 -21.931 1.00 95.25 410 VAL A O 1
ATOM 3144 N N . TYR A 1 411 ? 10.245 -7.587 -20.427 1.00 94.75 411 TYR A N 1
ATOM 3145 C CA . TYR A 1 411 ? 10.307 -6.418 -19.566 1.00 94.75 411 TYR A CA 1
ATOM 3146 C C . TYR A 1 411 ? 11.715 -6.191 -19.024 1.00 94.75 411 TYR A C 1
ATOM 3148 O O . TYR A 1 411 ? 12.519 -7.118 -18.944 1.00 94.75 411 TYR A O 1
ATOM 3156 N N . GLY A 1 412 ? 12.000 -4.953 -18.635 1.00 94.81 412 GLY A N 1
ATOM 3157 C CA . GLY A 1 412 ? 13.170 -4.587 -17.846 1.00 94.81 412 GLY A CA 1
ATOM 3158 C C . GLY A 1 412 ? 12.757 -3.919 -16.539 1.00 94.81 412 GLY A C 1
ATOM 3159 O O . GLY A 1 412 ? 11.776 -3.181 -16.525 1.00 94.81 412 GLY A O 1
ATOM 3160 N N . ILE A 1 413 ? 13.489 -4.183 -15.457 1.00 94.25 413 ILE A N 1
ATOM 3161 C CA . ILE A 1 413 ? 13.324 -3.504 -14.162 1.00 94.25 413 ILE A CA 1
ATOM 3162 C C . ILE A 1 413 ? 14.699 -3.057 -13.672 1.00 94.25 413 ILE A C 1
ATOM 3164 O O . ILE A 1 413 ? 15.646 -3.855 -13.668 1.00 94.25 413 ILE A O 1
ATOM 3168 N N . SER A 1 414 ? 14.825 -1.789 -13.283 1.00 94.69 414 SER A N 1
ATOM 3169 C CA . SER A 1 414 ? 16.073 -1.259 -12.735 1.00 94.69 414 SER A CA 1
ATOM 3170 C C . SER A 1 414 ? 16.258 -1.579 -11.246 1.00 94.69 414 SER A C 1
ATOM 3172 O O . SER A 1 414 ? 15.311 -1.688 -10.467 1.00 94.69 414 SER A O 1
ATOM 3174 N N . GLN A 1 415 ? 17.515 -1.701 -10.833 1.00 93.44 415 GLN A N 1
ATOM 3175 C CA . GLN A 1 415 ? 17.963 -1.836 -9.453 1.00 93.44 415 GLN A CA 1
ATOM 3176 C C . GLN A 1 415 ? 18.981 -0.731 -9.170 1.00 93.44 415 GLN A C 1
ATOM 3178 O O . GLN A 1 415 ? 19.891 -0.516 -9.971 1.00 93.44 415 GLN A O 1
ATOM 3183 N N . SER A 1 416 ? 18.821 -0.041 -8.044 1.00 93.25 416 SER A N 1
ATOM 3184 C CA . SER A 1 416 ? 19.758 0.970 -7.558 1.00 93.25 416 SER A CA 1
ATOM 3185 C C . SER A 1 416 ? 19.596 1.148 -6.049 1.00 93.25 416 SER A C 1
ATOM 3187 O O . SER A 1 416 ? 18.502 0.949 -5.515 1.00 93.25 416 SER A O 1
ATOM 3189 N N . GLU A 1 417 ? 20.673 1.555 -5.379 1.00 89.31 417 GLU A N 1
ATOM 3190 C CA . GLU A 1 417 ? 20.640 2.023 -3.986 1.00 89.31 417 GLU A CA 1
ATOM 3191 C C . GLU A 1 417 ? 19.933 3.380 -3.864 1.00 89.31 417 GLU A C 1
ATOM 3193 O O . GLU A 1 417 ? 19.435 3.738 -2.800 1.00 89.31 417 GLU A O 1
ATOM 3198 N N . ASN A 1 418 ? 19.868 4.151 -4.955 1.00 88.69 418 ASN A N 1
ATOM 3199 C CA . ASN A 1 418 ? 19.087 5.377 -5.001 1.00 88.69 418 ASN A CA 1
ATOM 3200 C C . ASN A 1 418 ? 17.624 5.049 -5.346 1.00 88.69 418 ASN A C 1
ATOM 3202 O O . ASN A 1 418 ? 17.365 4.583 -6.460 1.00 88.69 418 ASN A O 1
ATOM 3206 N N . PRO A 1 419 ? 16.657 5.337 -4.453 1.00 87.19 419 PRO A N 1
ATOM 3207 C CA . PRO A 1 419 ? 15.243 5.066 -4.704 1.00 87.19 419 PRO A CA 1
ATOM 3208 C C . PRO A 1 419 ? 14.705 5.705 -5.991 1.00 87.19 419 PRO A C 1
ATOM 3210 O O . PRO A 1 419 ? 13.820 5.132 -6.609 1.00 87.19 419 PRO A O 1
ATOM 3213 N N . LEU A 1 420 ? 15.278 6.829 -6.443 1.00 89.31 420 LEU A N 1
ATOM 3214 C CA . LEU A 1 420 ? 14.872 7.502 -7.687 1.00 89.31 420 LEU A CA 1
ATOM 3215 C C . LEU A 1 420 ? 15.121 6.670 -8.951 1.00 89.31 420 LEU A C 1
ATOM 3217 O O . LEU A 1 420 ? 14.468 6.888 -9.966 1.00 89.31 420 LEU A O 1
ATOM 3221 N N . PHE A 1 421 ? 16.094 5.759 -8.915 1.00 92.75 421 PHE A N 1
ATOM 3222 C CA . PHE A 1 421 ? 16.461 4.916 -10.058 1.00 92.75 421 PHE A CA 1
ATOM 3223 C C . PHE A 1 421 ? 16.152 3.442 -9.822 1.00 92.75 421 PHE A C 1
ATOM 3225 O O . PHE A 1 421 ? 16.518 2.592 -10.636 1.00 92.75 421 PHE A O 1
ATOM 3232 N N . LYS A 1 422 ? 15.523 3.117 -8.695 1.00 90.88 422 LYS A N 1
ATOM 3233 C CA . LYS A 1 422 ? 15.105 1.766 -8.344 1.00 90.88 422 LYS A CA 1
ATOM 3234 C C . LYS A 1 422 ? 13.725 1.507 -8.946 1.00 90.88 422 LY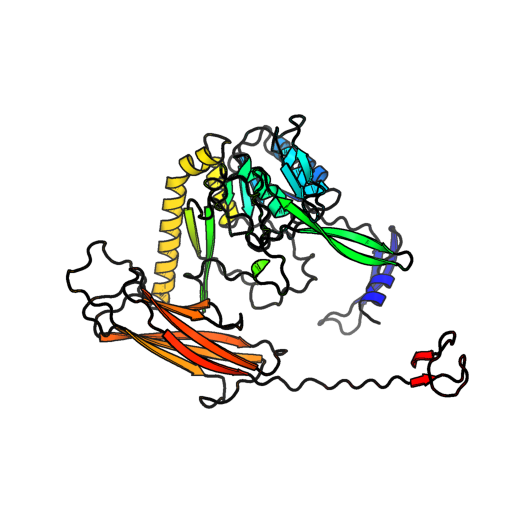S A C 1
ATOM 3236 O O . LYS A 1 422 ? 12.884 2.393 -8.943 1.00 90.88 422 LYS A O 1
ATOM 3241 N N . ASN A 1 423 ? 13.486 0.285 -9.419 1.00 91.50 423 ASN A N 1
ATOM 3242 C CA . ASN A 1 423 ? 12.182 -0.171 -9.906 1.00 91.50 423 ASN A CA 1
ATOM 3243 C C . ASN A 1 423 ? 11.618 0.587 -11.126 1.00 91.50 423 ASN A C 1
ATOM 3245 O O . ASN A 1 423 ? 10.424 0.491 -11.388 1.00 91.50 423 ASN A O 1
ATOM 3249 N N . LEU A 1 424 ? 12.450 1.279 -11.911 1.00 92.50 424 LEU A N 1
ATOM 3250 C CA . LEU A 1 424 ? 12.023 1.831 -13.198 1.00 92.50 424 LEU A CA 1
ATOM 3251 C C . LEU A 1 424 ? 11.668 0.674 -14.139 1.00 92.50 424 LEU A C 1
ATOM 3253 O O . LEU A 1 424 ? 12.481 -0.240 -14.323 1.00 92.50 424 LEU A O 1
ATOM 3257 N N . GLU A 1 425 ? 10.477 0.710 -14.738 1.00 93.75 425 GLU A N 1
ATOM 3258 C CA . GLU A 1 425 ? 9.980 -0.370 -15.591 1.00 93.75 425 GLU A CA 1
ATOM 3259 C C . GLU A 1 425 ? 10.089 -0.048 -17.085 1.00 93.75 425 GLU A C 1
ATOM 3261 O O . GLU A 1 425 ? 9.831 1.061 -17.550 1.00 93.75 425 GLU A O 1
ATOM 3266 N N . PHE A 1 426 ? 10.442 -1.071 -17.862 1.00 95.31 426 PHE A N 1
ATOM 3267 C CA . PHE A 1 426 ? 10.632 -0.989 -19.307 1.00 95.31 426 PHE A CA 1
ATOM 3268 C C . PHE A 1 426 ? 9.801 -2.088 -19.992 1.00 95.31 426 PHE A C 1
ATOM 3270 O O . PHE A 1 426 ? 10.300 -3.200 -20.190 1.00 95.31 426 PHE A O 1
ATOM 3277 N N . PRO A 1 427 ? 8.523 -1.838 -20.331 1.00 95.19 427 PRO A N 1
ATOM 3278 C CA . PRO A 1 427 ? 7.646 -2.829 -20.953 1.00 95.19 427 PRO A CA 1
ATOM 3279 C C . PRO A 1 427 ? 7.943 -2.993 -22.455 1.00 95.19 427 PRO A C 1
ATOM 3281 O O . PRO A 1 427 ? 7.398 -2.294 -23.311 1.00 95.19 427 PRO A O 1
ATOM 3284 N N . PHE A 1 428 ? 8.778 -3.970 -22.816 1.00 95.88 428 PHE A N 1
ATOM 3285 C CA . PHE A 1 428 ? 9.091 -4.257 -24.222 1.00 95.88 428 PHE A CA 1
ATOM 3286 C C . PHE A 1 428 ? 8.000 -5.087 -24.935 1.00 95.88 428 PHE A C 1
ATOM 3288 O O . PHE A 1 428 ? 7.835 -5.028 -26.156 1.00 95.88 428 PHE A O 1
ATOM 3295 N N . GLY A 1 429 ? 7.209 -5.856 -24.194 1.00 95.00 429 GLY A N 1
ATOM 3296 C CA . GLY A 1 429 ? 6.095 -6.621 -24.750 1.00 95.00 429 GLY A CA 1
ATOM 3297 C C . GLY A 1 429 ? 6.555 -7.801 -25.601 1.00 95.00 429 GLY A C 1
ATOM 3298 O O . GLY A 1 429 ? 7.562 -8.444 -25.309 1.00 95.00 429 GLY A O 1
ATOM 3299 N N . LYS A 1 430 ? 5.780 -8.147 -26.626 1.00 95.56 430 LYS A N 1
ATOM 3300 C CA . LYS A 1 430 ? 6.054 -9.284 -27.505 1.00 95.56 430 LYS A CA 1
ATOM 3301 C C . LYS A 1 430 ? 7.195 -8.987 -28.480 1.00 95.56 430 LYS A C 1
ATOM 3303 O O . LYS A 1 430 ? 7.163 -7.983 -29.188 1.00 95.56 430 LYS A O 1
ATOM 3308 N N . LEU A 1 431 ? 8.167 -9.898 -28.574 1.00 95.50 431 LEU A N 1
ATOM 3309 C CA . LEU A 1 431 ? 9.319 -9.790 -29.476 1.00 95.50 431 LEU A CA 1
ATOM 3310 C C . LEU A 1 431 ? 9.496 -11.062 -30.312 1.00 95.50 431 LEU A C 1
ATOM 3312 O O . LEU A 1 431 ? 9.787 -12.139 -29.786 1.00 95.50 431 LEU A O 1
ATOM 3316 N N . ALA A 1 432 ? 9.365 -10.932 -31.633 1.00 95.31 432 ALA A N 1
ATOM 3317 C CA . ALA A 1 432 ? 9.695 -11.998 -32.579 1.00 95.31 432 ALA A CA 1
ATOM 3318 C C . ALA A 1 432 ? 11.223 -12.204 -32.692 1.00 95.31 432 ALA A C 1
ATOM 3320 O O . ALA A 1 432 ? 11.977 -11.269 -32.406 1.00 95.31 432 ALA A O 1
ATOM 3321 N N . PRO A 1 433 ? 11.699 -13.385 -33.131 1.00 95.62 433 PRO A N 1
ATOM 3322 C CA . PRO A 1 433 ? 13.121 -13.618 -33.390 1.00 95.62 433 PRO A CA 1
ATOM 3323 C C . PRO A 1 433 ? 13.736 -12.537 -34.286 1.00 95.62 433 PRO A C 1
ATOM 3325 O O . PRO A 1 433 ? 13.189 -12.196 -35.335 1.00 95.62 433 PRO A O 1
ATOM 3328 N N . GLY A 1 434 ? 14.871 -11.982 -33.865 1.00 95.44 434 GLY A N 1
ATOM 3329 C CA . GLY A 1 434 ? 15.595 -10.922 -34.567 1.00 95.44 434 GLY A CA 1
ATOM 3330 C C . GLY A 1 434 ? 15.058 -9.503 -34.354 1.00 95.44 434 GLY A C 1
ATOM 3331 O O . GLY A 1 434 ? 15.783 -8.556 -34.679 1.00 95.44 434 GLY A O 1
ATOM 3332 N N . ALA A 1 435 ? 13.849 -9.341 -33.802 1.00 97.00 435 ALA A N 1
ATOM 3333 C CA . ALA A 1 435 ? 13.237 -8.041 -33.544 1.00 97.00 435 ALA A CA 1
ATOM 3334 C C . ALA A 1 435 ? 13.886 -7.330 -32.348 1.00 97.00 435 ALA A C 1
ATOM 3336 O O . ALA A 1 435 ? 14.281 -7.965 -31.366 1.00 97.00 435 ALA A O 1
ATOM 3337 N N . SER A 1 436 ? 13.941 -6.002 -32.429 1.00 96.44 436 SER A N 1
ATOM 3338 C CA . SER A 1 436 ? 14.390 -5.122 -31.351 1.00 96.44 436 SER A CA 1
ATOM 3339 C C . SER A 1 436 ? 13.276 -4.182 -30.934 1.00 96.44 436 SER A C 1
ATOM 3341 O O . SER A 1 436 ? 12.424 -3.820 -31.747 1.00 96.44 436 SER A O 1
ATOM 3343 N N . ARG A 1 437 ? 13.331 -3.724 -29.688 1.00 96.31 437 ARG A N 1
ATOM 3344 C CA . ARG A 1 437 ? 12.477 -2.655 -29.197 1.00 96.31 437 ARG A CA 1
ATOM 3345 C C . ARG A 1 437 ? 13.214 -1.770 -28.213 1.00 96.31 437 ARG A C 1
ATOM 3347 O O . ARG A 1 437 ? 13.969 -2.262 -27.380 1.00 96.31 437 ARG A O 1
ATOM 3354 N N . THR A 1 438 ? 12.924 -0.482 -28.301 1.00 96.56 438 THR A N 1
ATOM 3355 C CA . THR A 1 438 ? 13.448 0.552 -27.416 1.00 96.56 438 THR A CA 1
ATOM 3356 C C . THR A 1 438 ? 12.324 1.108 -26.549 1.00 96.56 438 THR A C 1
ATOM 3358 O O . THR A 1 438 ? 11.198 1.268 -27.022 1.00 96.56 438 THR A O 1
ATOM 3361 N N . TRP A 1 439 ? 12.634 1.389 -25.288 1.00 96.06 439 TRP A N 1
ATOM 3362 C CA . TRP A 1 439 ? 11.758 2.068 -24.340 1.00 96.06 439 TRP A CA 1
ATOM 3363 C C . TRP A 1 439 ? 12.530 3.176 -23.630 1.00 96.06 439 TRP A C 1
ATOM 3365 O O . TRP A 1 439 ? 13.725 3.017 -23.367 1.00 96.06 439 TRP A O 1
ATOM 3375 N N . THR A 1 440 ? 11.856 4.280 -23.314 1.00 94.12 440 THR A N 1
ATOM 3376 C CA . THR A 1 440 ? 12.455 5.406 -22.594 1.00 94.12 440 THR A CA 1
ATOM 3377 C C . THR A 1 440 ? 11.656 5.724 -21.345 1.00 94.12 440 THR A C 1
ATOM 3379 O O . THR A 1 440 ? 10.440 5.783 -21.431 1.00 94.12 440 THR A O 1
ATOM 3382 N N . THR A 1 441 ? 12.310 6.015 -20.230 1.00 92.19 441 THR A N 1
ATOM 3383 C CA . THR A 1 441 ? 11.661 6.534 -19.017 1.00 92.19 441 THR A CA 1
ATOM 3384 C C . THR A 1 441 ? 12.400 7.776 -18.531 1.00 92.19 441 THR A C 1
ATOM 3386 O O . THR A 1 441 ? 13.603 7.910 -18.770 1.00 92.19 441 THR A O 1
ATOM 3389 N N . GLU A 1 442 ? 11.689 8.711 -17.909 1.00 92.38 442 GLU A N 1
ATOM 3390 C CA . GLU A 1 442 ? 12.227 9.998 -17.470 1.00 92.38 442 GLU A CA 1
ATOM 3391 C C . GLU A 1 442 ? 12.146 10.128 -15.951 1.00 92.38 442 GLU A C 1
ATOM 3393 O O . GLU A 1 442 ? 11.113 9.863 -15.349 1.00 92.38 442 GLU A O 1
ATOM 3398 N N . VAL A 1 443 ? 13.232 10.583 -15.326 1.00 91.81 443 VAL A N 1
ATOM 3399 C CA . VAL A 1 443 ? 13.325 10.778 -13.877 1.00 91.81 443 VAL A CA 1
ATOM 3400 C C . VAL A 1 443 ? 13.742 12.211 -13.588 1.00 91.81 443 VAL A C 1
ATOM 3402 O O . VAL A 1 443 ? 14.826 12.652 -13.973 1.00 91.81 443 VAL A O 1
ATOM 3405 N N . LYS A 1 444 ? 12.895 12.959 -12.878 1.00 92.25 444 LYS A N 1
ATOM 3406 C CA . LYS A 1 444 ? 13.202 14.329 -12.453 1.00 92.25 444 LYS A CA 1
ATOM 3407 C C . LYS A 1 444 ? 13.974 14.324 -11.138 1.00 92.25 444 LYS A C 1
ATOM 3409 O O . LYS A 1 444 ? 13.446 13.921 -10.105 1.00 92.25 444 LYS A O 1
ATOM 3414 N N . LEU A 1 445 ? 15.196 14.846 -11.157 1.00 91.81 445 LEU A N 1
ATOM 3415 C CA . LEU A 1 445 ? 16.040 14.932 -9.971 1.00 91.81 445 LEU A CA 1
ATOM 3416 C C . LEU A 1 445 ? 15.543 16.047 -9.032 1.00 91.81 445 LEU A C 1
ATOM 3418 O O . LEU A 1 445 ? 15.335 17.180 -9.480 1.00 91.81 445 LEU A O 1
ATOM 3422 N N . PRO A 1 446 ? 15.382 15.791 -7.721 1.00 91.38 446 PRO A N 1
ATOM 3423 C CA . PRO A 1 446 ? 15.149 16.847 -6.743 1.00 91.38 446 PRO A CA 1
ATOM 3424 C C . PRO A 1 446 ? 16.271 17.894 -6.750 1.00 91.38 446 PRO A C 1
ATOM 3426 O O . PRO A 1 446 ? 17.452 17.570 -6.845 1.00 91.38 446 PRO A O 1
ATOM 3429 N N . ARG A 1 447 ? 15.909 19.174 -6.601 1.00 88.75 447 ARG A N 1
ATOM 3430 C CA . ARG A 1 447 ? 16.879 20.289 -6.627 1.00 88.75 447 ARG A CA 1
ATOM 3431 C C . ARG A 1 447 ? 17.884 20.266 -5.476 1.00 88.75 447 ARG A C 1
ATOM 3433 O O . ARG A 1 447 ? 18.990 20.764 -5.634 1.00 88.75 447 ARG A O 1
ATOM 3440 N N . GLU A 1 448 ? 17.492 19.698 -4.338 1.00 85.50 448 GLU A N 1
ATOM 3441 C CA . GLU A 1 448 ? 18.283 19.706 -3.101 1.00 85.50 448 GLU A CA 1
ATOM 3442 C C . GLU A 1 448 ? 19.274 18.538 -2.991 1.00 85.50 448 GLU A C 1
ATOM 3444 O O . GLU A 1 448 ? 20.019 18.460 -2.005 1.00 85.50 448 GLU A O 1
ATOM 3449 N N . MET A 1 449 ? 19.297 17.638 -3.986 1.00 86.94 449 MET A N 1
ATOM 3450 C CA . MET A 1 449 ? 20.210 16.496 -4.006 1.00 86.94 449 MET A CA 1
ATOM 3451 C C . MET A 1 449 ? 21.665 16.948 -3.877 1.00 86.94 449 MET A C 1
ATOM 3453 O O . MET A 1 449 ? 22.113 17.877 -4.550 1.00 86.94 449 MET A O 1
ATOM 3457 N N . SER A 1 450 ? 22.397 16.258 -3.006 1.00 88.19 450 SER A N 1
ATOM 3458 C CA . SER A 1 450 ? 23.851 16.368 -2.912 1.00 88.19 450 SER A CA 1
ATOM 3459 C C . SER A 1 450 ? 24.520 15.632 -4.072 1.00 88.19 450 SER A C 1
ATOM 3461 O O . SER A 1 450 ? 23.935 14.709 -4.646 1.00 88.19 450 SER A O 1
ATOM 3463 N N . ALA A 1 451 ? 25.763 16.010 -4.374 1.00 90.88 451 ALA A N 1
ATOM 3464 C CA . ALA A 1 451 ? 26.550 15.332 -5.393 1.00 90.88 451 ALA A CA 1
ATOM 3465 C C . ALA A 1 451 ? 26.765 13.857 -5.016 1.00 90.88 451 ALA A C 1
ATOM 3467 O O . ALA A 1 451 ? 27.127 13.547 -3.877 1.00 90.88 451 ALA A O 1
ATOM 3468 N N . ARG A 1 452 ? 26.514 12.950 -5.963 1.00 91.94 452 ARG A N 1
ATOM 3469 C CA . ARG A 1 452 ? 26.609 11.494 -5.766 1.00 91.94 452 ARG A CA 1
ATOM 3470 C C . ARG A 1 452 ? 26.738 10.763 -7.099 1.00 91.94 452 ARG A C 1
ATOM 3472 O O . ARG A 1 452 ? 26.428 11.323 -8.145 1.00 91.94 452 ARG A O 1
ATOM 3479 N N . ALA A 1 453 ? 27.175 9.510 -7.048 1.00 93.06 453 ALA A N 1
ATOM 3480 C CA . ALA A 1 453 ? 27.174 8.608 -8.192 1.00 93.06 453 ALA A CA 1
ATOM 3481 C C . ALA A 1 453 ? 26.402 7.341 -7.828 1.00 93.06 453 ALA A C 1
ATOM 3483 O O . ALA A 1 453 ? 26.683 6.729 -6.798 1.00 93.06 453 ALA A O 1
ATOM 3484 N N . ASP A 1 454 ? 25.444 6.963 -8.667 1.00 93.19 454 ASP A N 1
ATOM 3485 C CA . ASP A 1 454 ? 24.557 5.830 -8.429 1.00 93.19 454 ASP A CA 1
ATOM 3486 C C . ASP A 1 454 ? 24.670 4.821 -9.567 1.00 93.19 454 ASP A C 1
ATOM 3488 O O . ASP A 1 454 ? 24.501 5.166 -10.737 1.00 93.19 454 ASP A O 1
ATOM 3492 N N . GLU A 1 455 ? 24.948 3.563 -9.235 1.00 95.38 455 GLU A N 1
ATOM 3493 C CA . GLU A 1 455 ? 24.845 2.477 -10.205 1.00 95.38 455 GLU A CA 1
ATOM 3494 C C . GLU A 1 455 ? 23.367 2.143 -10.441 1.00 95.38 455 GLU A C 1
ATOM 3496 O O . GLU A 1 455 ? 22.575 2.018 -9.500 1.00 95.38 455 GLU A O 1
ATOM 3501 N N . VAL A 1 456 ? 23.001 1.999 -11.712 1.00 95.88 456 VAL A N 1
ATOM 3502 C CA . VAL A 1 456 ? 21.672 1.587 -12.155 1.00 95.88 456 VAL A CA 1
ATOM 3503 C C . VAL A 1 456 ? 21.832 0.326 -12.983 1.00 95.88 456 VAL A C 1
ATOM 3505 O O . VAL A 1 456 ? 22.343 0.365 -14.101 1.00 95.88 456 VAL A O 1
ATOM 3508 N N . THR A 1 457 ? 21.384 -0.798 -12.429 1.00 96.62 457 THR A N 1
ATOM 3509 C CA . THR A 1 457 ? 21.417 -2.103 -13.092 1.00 96.62 457 THR A CA 1
ATOM 3510 C C . THR A 1 457 ? 20.039 -2.444 -13.641 1.00 96.62 457 THR A C 1
ATOM 3512 O O . THR A 1 457 ? 19.098 -2.632 -12.878 1.00 96.62 457 THR A O 1
ATOM 3515 N N . LEU A 1 458 ? 19.905 -2.589 -14.956 1.00 96.12 458 LEU A N 1
ATOM 3516 C CA . LEU A 1 458 ? 18.694 -3.090 -15.598 1.00 96.12 458 LEU A CA 1
ATOM 3517 C C . LEU A 1 458 ? 18.748 -4.614 -15.693 1.00 96.12 458 LEU A C 1
ATOM 3519 O O . LEU A 1 458 ? 19.645 -5.164 -16.331 1.00 96.12 458 LEU A O 1
ATOM 3523 N N . THR A 1 459 ? 17.762 -5.293 -15.108 1.00 95.06 459 THR A N 1
ATOM 3524 C CA . THR A 1 459 ? 17.550 -6.736 -15.292 1.00 95.06 459 THR A CA 1
ATOM 3525 C C . THR A 1 459 ? 16.403 -6.962 -16.268 1.00 95.06 459 THR A C 1
ATOM 3527 O O . THR A 1 459 ? 15.324 -6.402 -16.081 1.00 95.06 459 THR A O 1
ATOM 3530 N N . VAL A 1 460 ? 16.622 -7.789 -17.293 1.00 94.88 460 VAL A N 1
ATOM 3531 C CA . VAL A 1 460 ? 15.607 -8.130 -18.303 1.00 94.88 460 VAL A CA 1
ATOM 3532 C C . VAL A 1 460 ? 15.035 -9.518 -18.036 1.00 94.88 460 VAL A C 1
ATOM 3534 O O . VAL A 1 460 ? 15.772 -10.448 -17.705 1.00 94.88 460 VAL A O 1
ATOM 3537 N N . GLY A 1 461 ? 13.723 -9.654 -18.208 1.00 92.81 461 GLY A N 1
ATOM 3538 C CA . GLY A 1 461 ? 12.992 -10.911 -18.091 1.00 92.81 461 GLY A CA 1
ATOM 3539 C C . GLY A 1 461 ? 11.838 -11.009 -19.087 1.00 92.81 461 GLY A C 1
ATOM 3540 O O . GLY A 1 461 ? 11.576 -10.090 -19.866 1.00 92.81 461 GLY A O 1
ATOM 3541 N N . ASP A 1 462 ? 11.146 -12.143 -19.065 1.00 91.62 462 ASP A N 1
ATOM 3542 C CA . ASP A 1 462 ? 9.905 -12.382 -19.803 1.00 91.62 462 ASP A CA 1
ATOM 3543 C C . ASP A 1 462 ? 8.879 -13.108 -18.919 1.00 91.62 462 ASP A C 1
ATOM 3545 O O . ASP A 1 462 ? 9.225 -13.685 -17.885 1.00 91.62 462 ASP A O 1
ATOM 3549 N N . GLN A 1 463 ? 7.605 -13.116 -19.329 1.00 86.56 463 GLN A N 1
ATOM 3550 C CA . GLN A 1 463 ? 6.522 -13.733 -18.545 1.00 86.56 463 GLN A CA 1
ATOM 3551 C C . GLN A 1 463 ? 6.782 -15.207 -18.195 1.00 86.56 463 GLN A C 1
ATOM 3553 O O . GLN A 1 463 ? 6.338 -15.672 -17.147 1.00 86.56 463 GLN A O 1
ATOM 3558 N N . GLN A 1 464 ? 7.455 -15.957 -19.071 1.00 85.12 464 GLN A N 1
ATOM 3559 C CA . GLN A 1 464 ? 7.686 -17.391 -18.885 1.00 85.12 464 GLN A CA 1
ATOM 3560 C C . GLN A 1 464 ? 8.980 -17.700 -18.118 1.00 85.12 464 GLN A C 1
ATOM 3562 O O . GLN A 1 464 ? 9.319 -18.875 -17.986 1.00 85.12 464 GLN A O 1
ATOM 3567 N N . GLN A 1 465 ? 9.696 -16.678 -17.627 1.00 85.56 465 GLN A N 1
ATOM 3568 C CA . GLN A 1 465 ? 10.984 -16.819 -16.935 1.00 85.56 465 GLN A CA 1
ATOM 3569 C C . GLN A 1 465 ? 12.020 -17.614 -17.750 1.00 85.56 465 GLN A C 1
ATOM 3571 O O . GLN A 1 465 ? 12.829 -18.360 -17.200 1.00 85.56 465 GLN A O 1
ATOM 3576 N N . ARG A 1 466 ? 11.987 -17.484 -19.080 1.00 85.56 466 ARG A N 1
ATOM 3577 C CA . ARG A 1 466 ? 12.971 -18.087 -19.986 1.00 85.56 466 ARG A CA 1
ATOM 3578 C C . ARG A 1 466 ? 14.177 -17.177 -20.178 1.00 85.56 466 ARG A C 1
ATOM 3580 O O . ARG A 1 466 ? 15.295 -17.670 -20.296 1.00 85.56 466 ARG A O 1
ATOM 3587 N N . VAL A 1 467 ? 13.956 -15.865 -20.171 1.00 83.81 467 VAL A N 1
ATOM 3588 C CA . VAL A 1 467 ? 15.019 -14.867 -20.081 1.00 83.81 467 VAL A CA 1
ATOM 3589 C C . VAL A 1 467 ? 15.366 -14.696 -18.607 1.00 83.81 467 VAL A C 1
ATOM 3591 O O . VAL A 1 467 ? 14.575 -14.160 -17.833 1.00 83.81 467 VAL A O 1
ATOM 3594 N N . THR A 1 468 ? 16.542 -15.170 -18.201 1.00 77.38 468 THR A N 1
ATOM 3595 C CA . THR A 1 468 ? 17.008 -15.067 -16.812 1.00 77.38 468 THR A CA 1
ATOM 3596 C C . THR A 1 468 ? 18.440 -14.558 -16.762 1.00 77.38 468 THR A C 1
ATOM 3598 O O . THR A 1 468 ? 19.255 -14.859 -17.630 1.00 77.38 468 THR A O 1
ATOM 3601 N N . GLY A 1 469 ? 18.751 -13.751 -15.746 1.00 73.81 469 GLY A N 1
ATOM 3602 C CA . GLY A 1 469 ? 20.119 -13.312 -15.460 1.00 73.81 469 GLY A CA 1
ATOM 3603 C C . GLY A 1 469 ? 20.722 -12.294 -16.433 1.00 73.81 469 GLY A C 1
ATOM 3604 O O . GLY A 1 469 ? 21.856 -11.877 -16.204 1.00 73.81 469 GLY A O 1
ATOM 3605 N N . LEU A 1 470 ? 20.002 -11.854 -17.474 1.00 86.81 470 LEU A N 1
ATOM 3606 C CA . LEU A 1 470 ? 20.493 -10.798 -18.358 1.00 86.81 470 LEU A CA 1
ATOM 3607 C C . LEU A 1 470 ? 20.446 -9.451 -17.635 1.00 86.81 470 LEU A C 1
ATOM 3609 O O . LEU A 1 470 ? 19.370 -8.958 -17.283 1.00 86.81 470 LEU A O 1
ATOM 3613 N N . LYS A 1 471 ? 21.625 -8.859 -17.449 1.00 91.31 471 LYS A N 1
ATOM 3614 C CA . LYS A 1 471 ? 21.805 -7.569 -16.793 1.00 91.31 471 LYS A CA 1
ATOM 3615 C C . LYS A 1 471 ? 22.706 -6.661 -17.615 1.00 91.31 471 LYS A C 1
ATOM 3617 O O . LYS A 1 471 ? 23.651 -7.126 -18.246 1.00 91.31 471 LYS A O 1
ATOM 3622 N N . THR A 1 472 ? 22.430 -5.370 -17.554 1.00 94.50 472 THR A N 1
ATOM 3623 C CA . THR A 1 472 ? 23.348 -4.309 -17.974 1.00 94.50 472 THR A CA 1
ATOM 3624 C C . THR A 1 472 ? 23.319 -3.207 -16.926 1.00 94.50 472 THR A C 1
ATOM 3626 O O . THR A 1 472 ? 22.319 -3.071 -16.221 1.00 94.50 472 THR A O 1
ATOM 3629 N N . ALA A 1 473 ? 24.400 -2.452 -16.784 1.00 94.81 473 ALA A N 1
ATOM 3630 C CA . ALA A 1 473 ? 24.502 -1.405 -15.780 1.00 94.81 473 ALA A CA 1
ATOM 3631 C C . ALA A 1 473 ? 25.141 -0.146 -16.359 1.00 94.81 473 ALA A C 1
ATOM 3633 O O . ALA A 1 473 ? 25.961 -0.213 -17.275 1.00 94.81 473 ALA A O 1
ATOM 3634 N N . LEU A 1 474 ? 24.777 0.997 -15.789 1.00 94.19 474 LEU A N 1
ATOM 3635 C CA . LEU A 1 474 ? 25.456 2.268 -16.002 1.00 94.19 474 LEU A CA 1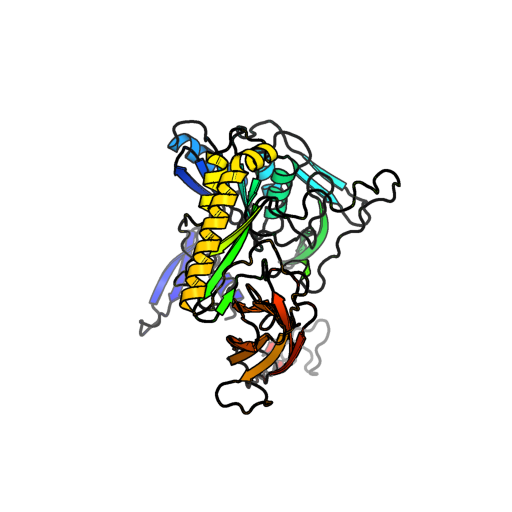
ATOM 3636 C C . LEU A 1 474 ? 25.578 3.027 -14.682 1.00 94.19 474 LEU A C 1
ATOM 3638 O O . LEU A 1 474 ? 24.893 2.708 -13.711 1.00 94.19 474 LEU A O 1
ATOM 3642 N N . VAL A 1 475 ? 26.436 4.042 -14.658 1.00 93.44 475 VAL A N 1
ATOM 3643 C CA . VAL A 1 475 ? 26.586 4.940 -13.509 1.00 93.44 475 VAL A CA 1
ATOM 3644 C C . VAL A 1 475 ? 25.977 6.293 -13.847 1.00 93.44 475 VAL A C 1
ATOM 3646 O O . VAL A 1 475 ? 26.325 6.905 -14.859 1.00 93.44 475 VAL A O 1
ATOM 3649 N N . VAL A 1 476 ? 25.085 6.762 -12.981 1.00 92.00 476 VAL A N 1
ATOM 3650 C CA . VAL A 1 476 ? 24.500 8.101 -13.022 1.00 92.00 476 VAL A CA 1
ATOM 3651 C C . VAL A 1 476 ? 25.288 8.992 -12.074 1.00 92.00 476 VAL A C 1
ATOM 3653 O O . VAL A 1 476 ? 25.206 8.832 -10.859 1.00 92.00 476 VAL A O 1
ATOM 3656 N N . SER A 1 477 ? 26.052 9.934 -12.620 1.00 92.38 477 SER A N 1
ATOM 3657 C CA . SER A 1 477 ? 26.758 10.947 -11.829 1.00 92.38 477 SER A CA 1
ATOM 3658 C C . SER A 1 477 ? 25.898 12.202 -11.706 1.00 92.38 477 SER A C 1
ATOM 3660 O O . SER A 1 477 ? 25.439 12.726 -12.720 1.00 92.38 477 SER A O 1
ATOM 3662 N N . ILE A 1 478 ? 25.694 12.690 -10.484 1.00 91.75 478 ILE A N 1
ATOM 3663 C CA . ILE A 1 478 ? 24.867 13.858 -10.167 1.00 91.75 478 ILE A CA 1
ATOM 3664 C C . ILE A 1 478 ? 25.736 14.917 -9.490 1.00 91.75 478 ILE A C 1
ATOM 3666 O O . ILE A 1 478 ? 26.397 14.620 -8.494 1.00 91.75 478 ILE A O 1
ATOM 3670 N N . ASP A 1 479 ? 25.673 16.151 -9.987 1.00 91.75 479 ASP A N 1
ATOM 3671 C CA . ASP A 1 479 ? 26.250 17.335 -9.352 1.00 91.75 479 ASP A CA 1
ATOM 3672 C C . ASP A 1 479 ? 25.177 18.105 -8.573 1.00 91.75 479 ASP A C 1
ATOM 3674 O O . ASP A 1 479 ? 24.049 18.295 -9.034 1.00 91.75 479 ASP A O 1
ATOM 3678 N N . GLU A 1 480 ? 25.524 18.589 -7.382 1.00 90.62 480 GLU A N 1
ATOM 3679 C CA . GLU A 1 480 ? 24.610 19.405 -6.582 1.00 90.62 480 GLU A CA 1
ATOM 3680 C C . GLU A 1 480 ? 24.418 20.809 -7.167 1.00 90.62 480 GLU A C 1
ATOM 3682 O O . GLU A 1 480 ? 25.330 21.412 -7.740 1.00 90.62 480 GLU A O 1
ATOM 3687 N N . GLN A 1 481 ? 23.232 21.390 -6.958 1.00 86.06 481 GLN A N 1
ATOM 3688 C CA . GLN A 1 481 ? 23.051 22.814 -7.221 1.00 86.06 481 GLN A CA 1
ATOM 3689 C C . GLN A 1 481 ? 23.881 23.643 -6.239 1.00 86.06 481 GLN A C 1
ATOM 3691 O O . GLN A 1 481 ? 24.035 23.300 -5.067 1.00 86.06 481 GLN A O 1
ATOM 3696 N N . LYS A 1 482 ? 24.366 24.801 -6.696 1.00 83.06 482 LYS A N 1
ATOM 3697 C CA . LYS A 1 482 ? 25.083 25.743 -5.835 1.00 83.06 482 LYS A CA 1
ATOM 3698 C C . LYS A 1 482 ? 24.152 26.256 -4.731 1.00 83.06 482 LYS A C 1
ATOM 3700 O O . LYS A 1 482 ? 23.348 27.159 -4.960 1.00 83.06 482 LYS A O 1
ATOM 3705 N N . LYS A 1 483 ? 24.291 25.708 -3.524 1.00 72.94 483 LYS A N 1
ATOM 3706 C CA . LYS A 1 483 ? 23.504 26.128 -2.361 1.00 72.94 483 LYS A CA 1
ATOM 3707 C C . LYS A 1 483 ? 23.951 27.523 -1.892 1.00 72.94 483 LYS A C 1
ATOM 3709 O O . LYS A 1 483 ? 25.156 27.810 -1.875 1.00 72.94 483 LYS A O 1
ATOM 3714 N N . PRO A 1 484 ? 23.023 28.420 -1.511 1.00 69.69 484 PRO A N 1
ATOM 3715 C CA . PRO A 1 484 ? 23.390 29.670 -0.862 1.00 69.69 484 PRO A CA 1
ATOM 3716 C C . PRO A 1 484 ? 24.135 29.359 0.441 1.00 69.69 484 PRO A C 1
ATOM 3718 O O . PRO A 1 484 ? 23.616 28.690 1.332 1.00 69.69 484 PRO A O 1
ATOM 3721 N N . ARG A 1 485 ? 25.379 29.833 0.552 1.00 64.06 485 ARG A N 1
ATOM 3722 C CA . ARG A 1 485 ? 26.150 29.727 1.793 1.00 64.06 485 ARG A CA 1
ATOM 3723 C C . ARG A 1 485 ? 25.636 30.789 2.755 1.00 64.06 485 ARG A C 1
ATOM 3725 O O . ARG A 1 485 ? 26.002 31.956 2.637 1.00 64.06 485 ARG A O 1
ATOM 3732 N N . PHE A 1 486 ? 24.788 30.392 3.694 1.00 61.72 486 PHE A N 1
ATOM 3733 C CA . PHE A 1 486 ? 24.464 31.238 4.834 1.00 61.72 486 PHE A CA 1
ATOM 3734 C C . PHE A 1 486 ? 25.625 31.162 5.824 1.00 61.72 486 PHE A C 1
ATOM 3736 O O . PHE A 1 486 ? 25.937 30.096 6.348 1.00 61.72 486 PHE A O 1
ATOM 3743 N N . ALA A 1 487 ? 26.289 32.291 6.043 1.00 56.78 487 ALA A N 1
ATOM 3744 C CA . ALA A 1 487 ? 27.200 32.471 7.159 1.00 56.78 487 ALA A CA 1
ATOM 3745 C C . ALA A 1 487 ? 26.464 33.301 8.210 1.00 56.78 487 ALA A C 1
ATOM 3747 O O . ALA A 1 487 ? 26.008 34.404 7.912 1.00 56.78 487 ALA A O 1
ATOM 3748 N N . TYR A 1 488 ? 26.340 32.767 9.419 1.00 58.34 488 TYR A N 1
ATOM 3749 C CA . TYR A 1 488 ? 25.997 33.553 10.595 1.00 58.34 488 TYR A CA 1
ATOM 3750 C C . TYR A 1 488 ? 27.260 33.681 11.443 1.00 58.34 488 TYR A C 1
ATOM 3752 O O . TYR A 1 488 ? 28.004 32.718 11.621 1.00 58.34 488 TYR A O 1
ATOM 3760 N N . SER A 1 489 ? 27.527 34.883 11.934 1.00 60.47 489 SER A N 1
ATOM 3761 C CA . SER A 1 489 ? 28.462 35.102 13.027 1.00 60.47 489 SER A CA 1
ATOM 3762 C C . SER A 1 489 ? 27.628 35.472 14.240 1.00 60.47 489 SER A C 1
ATOM 3764 O O . SER A 1 489 ? 26.811 36.384 14.176 1.00 60.47 489 SER A O 1
ATOM 3766 N N . MET A 1 490 ? 27.797 34.713 15.317 1.00 61.31 490 MET A N 1
ATOM 3767 C CA . MET A 1 490 ? 27.270 35.080 16.624 1.00 61.31 490 MET A CA 1
ATOM 3768 C C . MET A 1 490 ? 28.377 35.782 17.393 1.00 61.31 490 MET A C 1
ATOM 3770 O O . MET A 1 490 ? 29.537 35.360 17.336 1.00 61.31 490 MET A O 1
ATOM 3774 N N . TRP A 1 491 ? 28.018 36.839 18.104 1.00 63.25 491 TRP A N 1
ATOM 3775 C CA . TRP A 1 491 ? 28.922 37.495 19.034 1.00 63.25 491 TRP A CA 1
ATOM 3776 C C . TRP A 1 491 ? 28.388 37.246 20.435 1.00 63.25 491 TRP A C 1
ATOM 3778 O O . TRP A 1 491 ? 27.214 37.478 20.720 1.00 63.25 491 TRP A O 1
ATOM 3788 N N . ILE A 1 492 ? 29.253 36.732 21.302 1.00 65.00 492 ILE A N 1
ATOM 3789 C CA . ILE A 1 492 ? 28.941 36.607 22.719 1.00 65.00 492 ILE A CA 1
ATOM 3790 C C . ILE A 1 492 ? 29.371 37.919 23.362 1.00 65.00 492 ILE A C 1
ATOM 3792 O O . ILE A 1 492 ? 30.562 38.239 23.389 1.00 65.00 492 ILE A O 1
ATOM 3796 N N . ASP A 1 493 ? 28.405 38.690 23.857 1.00 70.94 493 ASP A N 1
ATOM 3797 C CA . ASP A 1 493 ? 28.712 39.810 24.741 1.00 70.94 493 ASP A CA 1
ATOM 3798 C C . ASP A 1 493 ? 28.856 39.288 26.171 1.00 70.94 493 ASP A C 1
ATOM 3800 O O . ASP A 1 493 ? 27.887 39.141 26.921 1.00 70.94 493 ASP A O 1
ATOM 3804 N N . ASP A 1 494 ? 30.102 38.987 26.513 1.00 68.69 494 ASP A N 1
ATOM 3805 C CA . ASP A 1 494 ? 30.539 38.554 27.836 1.00 68.69 494 ASP A CA 1
ATOM 3806 C C . ASP A 1 494 ? 30.740 39.735 28.813 1.00 68.69 494 ASP A C 1
ATOM 3808 O O . ASP A 1 494 ? 30.992 39.559 29.999 1.00 68.69 494 ASP A O 1
ATOM 3812 N N . ARG A 1 495 ? 30.599 40.990 28.364 1.00 68.06 495 ARG A N 1
ATOM 3813 C CA . ARG A 1 495 ? 30.872 42.157 29.225 1.00 68.06 495 ARG A CA 1
ATOM 3814 C C . ARG A 1 495 ? 29.670 42.601 30.045 1.00 68.06 495 ARG A C 1
ATOM 3816 O O . ARG A 1 495 ? 29.845 43.248 31.074 1.00 68.06 495 ARG A O 1
ATOM 3823 N N . ALA A 1 496 ? 28.456 42.323 29.572 1.00 64.12 496 ALA A N 1
ATOM 3824 C CA . ALA A 1 496 ? 27.249 42.858 30.199 1.00 64.12 496 ALA A CA 1
ATOM 3825 C C . ALA A 1 496 ? 26.815 42.065 31.446 1.00 64.12 496 ALA A C 1
ATOM 3827 O O . ALA A 1 496 ? 26.272 42.651 32.382 1.00 64.12 496 ALA A O 1
ATOM 3828 N N . ALA A 1 497 ? 27.031 40.745 31.453 1.00 65.81 497 ALA A N 1
ATOM 3829 C CA . ALA A 1 497 ? 26.629 39.850 32.543 1.00 65.81 497 ALA A CA 1
ATOM 3830 C C . ALA A 1 497 ? 27.535 38.597 32.710 1.00 65.81 497 ALA A C 1
ATOM 3832 O O . ALA A 1 497 ? 27.143 37.632 33.378 1.00 65.81 497 ALA A O 1
ATOM 3833 N N . GLY A 1 498 ? 28.753 38.645 32.155 1.00 68.62 498 GLY A N 1
ATOM 3834 C CA . GLY A 1 498 ? 29.865 37.718 32.401 1.00 68.62 498 GLY A CA 1
ATOM 3835 C C . GLY A 1 498 ? 31.128 38.469 32.856 1.00 68.62 498 GLY A C 1
ATOM 3836 O O . GLY A 1 498 ? 31.027 39.604 33.339 1.00 68.62 498 GLY A O 1
ATOM 3837 N N . ASN A 1 499 ? 32.303 37.841 32.779 1.00 79.25 499 ASN A N 1
ATOM 3838 C CA . ASN A 1 499 ? 33.544 38.387 33.348 1.00 79.25 499 ASN A CA 1
ATOM 3839 C C . ASN A 1 499 ? 34.394 39.211 32.345 1.00 79.25 499 ASN A C 1
ATOM 3841 O O . ASN A 1 499 ? 35.361 39.868 32.743 1.00 79.25 499 ASN A O 1
ATOM 3845 N N . GLY A 1 500 ? 34.008 39.224 31.066 1.00 74.50 500 GLY A N 1
ATOM 3846 C CA . GLY A 1 500 ? 34.633 40.008 30.004 1.00 74.50 500 GLY A CA 1
ATOM 3847 C C . GLY A 1 500 ? 35.933 39.428 29.438 1.00 74.50 500 GLY A C 1
ATOM 3848 O O . GLY A 1 500 ? 36.627 40.149 28.711 1.00 74.50 500 GLY A O 1
ATOM 3849 N N . ASP A 1 501 ? 36.275 38.177 29.751 1.00 80.12 501 ASP A N 1
ATOM 3850 C CA . ASP A 1 501 ? 37.443 37.468 29.218 1.00 80.12 501 ASP A CA 1
ATOM 3851 C C . ASP A 1 501 ? 37.186 36.803 27.851 1.00 80.12 501 ASP A C 1
ATOM 3853 O O . ASP A 1 501 ? 38.134 36.420 27.158 1.00 80.12 501 ASP A O 1
ATOM 3857 N N . GLY A 1 502 ? 35.923 36.757 27.415 1.00 67.94 502 GLY A N 1
ATOM 3858 C CA . GLY A 1 502 ? 35.505 36.217 26.124 1.00 67.94 502 GLY A CA 1
ATOM 3859 C C . GLY A 1 502 ? 35.363 34.693 26.096 1.00 67.94 502 GLY A C 1
ATOM 3860 O O . GLY A 1 502 ? 35.203 34.129 25.010 1.00 67.94 502 GLY A O 1
ATOM 3861 N N . VAL A 1 503 ? 35.414 34.022 27.251 1.00 73.62 503 VAL A N 1
ATOM 3862 C CA . VAL A 1 503 ? 35.314 32.567 27.403 1.00 73.62 503 VAL A CA 1
ATOM 3863 C C . VAL A 1 503 ? 34.109 32.217 28.276 1.00 73.62 503 VAL A C 1
ATOM 3865 O O . VAL A 1 503 ? 34.098 32.477 29.469 1.00 73.62 503 VAL A O 1
ATOM 3868 N N . LEU A 1 504 ? 33.126 31.528 27.690 1.00 71.75 504 LEU A N 1
ATOM 3869 C CA . LEU A 1 504 ? 31.907 31.080 28.375 1.00 71.75 504 LEU A CA 1
ATOM 3870 C C . LEU A 1 504 ? 32.210 30.134 29.550 1.00 71.75 504 LEU A C 1
ATOM 3872 O O . LEU A 1 504 ? 32.723 29.029 29.340 1.00 71.75 504 LEU A O 1
ATOM 3876 N N . GLN A 1 505 ? 31.829 30.524 30.769 1.00 80.06 505 GLN A N 1
ATOM 3877 C CA . GLN A 1 505 ? 32.050 29.732 31.983 1.00 80.06 505 GLN A CA 1
ATOM 3878 C C . GLN A 1 505 ? 30.745 29.330 32.682 1.00 80.06 505 GLN A C 1
ATOM 3880 O O . GLN A 1 505 ? 29.685 29.944 32.542 1.00 80.06 505 GLN A O 1
ATOM 3885 N N . VAL A 1 506 ? 30.812 28.243 33.458 1.00 73.81 506 VAL A N 1
ATOM 3886 C CA . VAL A 1 506 ? 29.657 27.708 34.190 1.00 73.81 506 VAL A CA 1
ATOM 3887 C C . VAL A 1 506 ? 29.203 28.718 35.248 1.00 73.81 506 VAL A C 1
ATOM 3889 O O . VAL A 1 506 ? 29.922 28.985 36.206 1.00 73.81 506 VAL A O 1
ATOM 3892 N N . GLY A 1 507 ? 27.980 29.231 35.093 1.00 76.62 507 GLY A N 1
ATOM 3893 C CA . GLY A 1 507 ? 27.355 30.189 36.013 1.00 76.62 507 GLY A CA 1
ATOM 3894 C C . GLY A 1 507 ? 27.211 31.608 35.455 1.00 76.62 507 GLY A C 1
ATOM 3895 O O . GLY A 1 507 ? 26.493 32.411 36.051 1.00 76.62 507 GLY A O 1
ATOM 3896 N N . GLU A 1 508 ? 27.825 31.908 34.309 1.00 80.12 508 GLU A N 1
ATOM 3897 C CA . GLU A 1 508 ? 27.699 33.207 33.646 1.00 80.12 508 GLU A CA 1
ATOM 3898 C C . GLU A 1 508 ? 26.393 33.334 32.859 1.00 80.12 508 GLU A C 1
ATOM 3900 O O . GLU A 1 508 ? 25.818 32.352 32.376 1.00 80.12 508 GLU A O 1
ATOM 3905 N N . LYS A 1 509 ? 25.914 34.575 32.721 1.00 69.75 509 LYS A N 1
ATOM 3906 C CA . LYS A 1 509 ? 24.790 34.913 31.848 1.00 69.75 509 LYS A CA 1
ATOM 3907 C C . LYS A 1 509 ? 25.313 35.781 30.720 1.00 69.75 509 LYS A C 1
ATOM 3909 O O . LYS A 1 509 ? 25.570 36.958 30.916 1.00 69.75 509 LYS A O 1
ATOM 3914 N N . VAL A 1 510 ? 25.431 35.213 29.532 1.00 72.75 510 VAL A N 1
ATOM 3915 C CA . VAL A 1 510 ? 25.882 35.954 28.352 1.00 72.75 510 VAL A CA 1
ATOM 3916 C C . VAL A 1 510 ? 24.711 36.299 27.438 1.00 72.75 510 VAL A C 1
ATOM 3918 O O . VAL A 1 510 ? 23.705 35.585 27.407 1.00 72.75 510 VAL A O 1
ATOM 3921 N N . ASN A 1 511 ? 24.844 37.387 26.679 1.00 68.50 511 ASN A N 1
ATOM 3922 C CA . ASN A 1 511 ? 23.890 37.734 25.629 1.00 68.50 511 ASN A CA 1
ATOM 3923 C C . ASN A 1 511 ? 24.385 37.188 24.286 1.00 68.50 511 ASN A C 1
ATOM 3925 O O . ASN A 1 511 ? 25.514 37.462 23.879 1.00 68.50 511 ASN A O 1
ATOM 3929 N N . LEU A 1 512 ? 23.522 36.444 23.593 1.00 65.69 512 LEU A N 1
ATOM 3930 C CA . LEU A 1 512 ? 23.717 36.085 22.189 1.00 65.69 512 LEU A CA 1
ATOM 3931 C C . LEU A 1 512 ? 23.234 37.257 21.327 1.00 65.69 512 LEU A C 1
ATOM 3933 O O . LEU A 1 512 ? 22.053 37.610 21.404 1.00 65.69 512 LEU A O 1
ATOM 3937 N N . MET A 1 513 ? 24.135 37.855 20.543 1.00 56.47 513 MET A N 1
ATOM 3938 C CA . MET A 1 513 ? 23.799 38.878 19.542 1.00 56.47 513 MET A CA 1
ATOM 3939 C C . MET A 1 513 ? 23.997 38.372 18.120 1.00 56.47 513 MET A C 1
ATOM 3941 O O . MET A 1 513 ? 25.038 37.714 17.856 1.00 56.47 513 MET A O 1
#